Protein 3EB8 (pdb70)

CATH classification: 3.10.450.460

Solvent-accessible surface area: 31647 Å² total; per-residue (Å²): 96,134,138,120,66,91,126,154,85,26,56,46,13,36,32,10,136,47,194,129,76,58,127,36,6,6,0,39,0,101,47,144,69,72,13,24,47,3,0,28,70,209,60,78,1,16,8,38,92,33,70,75,125,128,101,88,66,68,121,26,58,87,169,88,14,64,106,25,1,61,45,5,8,63,64,13,0,75,12,63,133,37,16,69,11,74,0,108,35,99,26,69,53,179,39,46,100,3,35,102,64,0,36,99,24,0,28,76,5,3,1,2,17,9,72,36,117,72,84,52,137,58,116,118,87,14,0,57,32,0,0,36,10,0,37,82,21,10,66,52,10,57,52,47,24,4,74,0,36,8,68,119,45,81,0,42,45,128,0,0,33,29,0,6,98,77,10,32,3,52,57,161,20,90,36,172,107,87,7,154,57,11,50,118,118,90,0,41,124,1,0,63,67,24,10,101,65,141,85,145,70,51,58,69,32,29,129,55,0,17,53,0,0,62,18,41,0,0,0,0,0,0,0,0,0,3,28,55,34,6,20,32,0,0,59,29,0,84,108,37,39,37,98,11,27,42,74,29,17,105,26,30,68,112,67,0,40,56,36,82,14,42,106,46,7,0,15,12,0,71,0,45,36,117,128,22,0,79,3,27,4,4,41,0,23,16,2,0,9,85,53,0,5,0,0,3,6,3,11,3,29,11,102,0,100,52,54,2,90,1,6,4,108,15,0,45,97,16,0,23,5,97,57,8,63,0,0,1,3,9,0,6,4,90,158,85,115,117,113,41,101,121,144,94,44,72,38,21,35,33,10,140,50,194,129,78,58,128,35,5,7,0,39,0,101,56,145,69,72,13,24,48,2,0,29,67,209,60,80,1,16,7,39,93,33,69,76,125,127,103,88,67,69,121,26,59,86,169,88,14,63,106,27,1,59,55,4,12,54,52,15,0,81,11,64,132,41,16,77,10,76,0,108,36,100,27,72,53,181,40,43,97,3,35,101,64,0,32,101,25,0,29,67,3,3,2,2,16,11,73,29,121,77,87,45,145,59,117,126,86,14,0,59,30,0,0,34,17,0,36,107,17,13,81,47,10,88,93,32,22,3,51,0,40,8,75,108,71,77,0,43,48,128,0,0,29,29,0,7,100,46,10,35,3,57,22,179,23,89,35,166,98,81,6,144,50,10,46,136,105,52,0,39,114,7,1,72,77,32,6,89,73,139,74,136,64,65,60,68,28,23,128,53,0,24,66,0,0,73,12,39,0,0,0,0,0,0,0,0,1,3,26,42,33,7,11,38,0,0,58,38,0,52,107,43,29,8,100,17,25,15,79,32,25,80,24,61,36,113,70,0,41,95,34,70,12,35,122,29,4,0,8,14,0,58,0,50,24,113,96,99,23,0,85,4,28,4,5,35,0,23,15,2,0,10,95,56,0,6,0,0,3,4,2,12,2,29,13,86,0,97,42,55,5,86,1,10,4,110,19,0,36,96,15,0,22,5,100,51,6,71,2,0,0,3,10,0,6,3,93

InterPro domains:
  IPR009669 Cysteine protease, VirA/EspG [PF06872] (3-399)
  IPR009669 Cysteine protease, VirA/EspG [PIRSF011515] (1-397)
  IPR043098 Cysteine protease, VirA/EspG, N-terminal [G3DSA:3.10.450.460] (43-112)

Organism: Shigella flexneri (NCBI:txid623)

Structure (mmCIF, N/CA/C/O backbone):
data_3EB8
#
_entry.id   3EB8
#
_cell.length_a   91.290
_cell.length_b   91.290
_cell.length_c   198.290
_cell.angle_alpha   90.00
_cell.angle_beta   90.00
_cell.angle_gamma   90.00
#
_symmetry.space_group_name_H-M   'P 41 21 2'
#
loop_
_entity.id
_entity.type
_entity.pdbx_description
1 polymer 'Cysteine protease-like virA'
2 water water
#
loop_
_atom_site.group_PDB
_atom_site.id
_atom_site.type_symbol
_atom_site.label_atom_id
_atom_site.label_alt_id
_atom_site.label_comp_id
_atom_site.label_asym_id
_atom_site.label_entity_id
_atom_site.label_seq_id
_atom_site.pdbx_PDB_ins_code
_atom_site.Cartn_x
_atom_site.Cartn_y
_atom_site.Cartn_z
_atom_site.occupancy
_atom_site.B_iso_or_equiv
_atom_site.auth_seq_id
_atom_site.auth_comp_id
_atom_site.auth_asym_id
_atom_site.auth_atom_id
_atom_site.pdbx_PDB_model_num
ATOM 1 N N . ALA A 1 11 ? 32.330 16.017 41.495 1.00 120.94 53 ALA A N 1
ATOM 2 C CA . ALA A 1 11 ? 33.769 15.778 41.582 1.00 116.84 53 ALA A CA 1
ATOM 3 C C . ALA A 1 11 ? 34.545 16.808 40.758 1.00 107.72 53 ALA A C 1
ATOM 4 O O . ALA A 1 11 ? 35.120 17.763 41.291 1.00 85.46 53 ALA A O 1
ATOM 6 N N . GLU A 1 12 ? 34.551 16.603 39.447 1.00 111.75 54 GLU A N 1
ATOM 7 C CA . GLU A 1 12 ? 35.198 17.525 38.530 1.00 103.24 54 GLU A CA 1
ATOM 8 C C . GLU A 1 12 ? 34.421 18.838 38.500 1.00 93.08 54 GLU A C 1
ATOM 9 O O . GLU A 1 12 ? 34.843 19.803 37.863 1.00 74.63 54 GLU A O 1
ATOM 15 N N . LYS A 1 13 ? 33.282 18.866 39.189 1.00 88.74 55 LYS A N 1
ATOM 16 C CA . LYS A 1 13 ? 32.371 20.004 39.101 1.00 70.00 55 LYS A CA 1
ATOM 17 C C . LYS A 1 13 ? 32.683 21.098 40.100 1.00 69.98 55 LYS A C 1
ATOM 18 O O . LYS A 1 13 ? 32.514 22.277 39.791 1.00 75.87 55 LYS A O 1
ATOM 24 N N . HIS A 1 14 ? 33.140 20.727 41.293 1.00 84.88 56 HIS A N 1
ATOM 25 C CA . HIS A 1 14 ? 33.597 21.751 42.225 1.00 92.63 56 HIS A CA 1
ATOM 26 C C . HIS A 1 14 ? 34.833 22.479 41.696 1.00 85.60 56 HIS A C 1
ATOM 27 O O . HIS A 1 14 ? 34.867 23.704 41.695 1.00 84.88 56 HIS A O 1
ATOM 34 N N . SER A 1 15 ? 35.833 21.736 41.235 1.00 63.88 57 SER A N 1
ATOM 35 C CA . SER A 1 15 ? 37.016 22.353 40.632 1.00 63.57 57 SER A CA 1
ATOM 36 C C . SER A 1 15 ? 36.616 23.344 39.551 1.00 69.08 57 SER A C 1
ATOM 37 O O . SER A 1 15 ? 37.111 24.477 39.495 1.00 65.86 57 SER A O 1
ATOM 40 N N . GLU A 1 16 ? 35.718 22.901 38.683 1.00 62.74 58 GLU A N 1
ATOM 41 C CA . GLU A 1 16 ? 35.217 23.742 37.613 1.00 61.90 58 GLU A CA 1
ATOM 42 C C . GLU A 1 16 ? 34.586 25.024 38.169 1.00 60.30 58 GLU A C 1
ATOM 43 O O . GLU A 1 16 ? 34.948 26.123 37.776 1.00 59.70 58 GLU A O 1
ATOM 49 N N . LYS A 1 17 ? 33.656 24.890 39.100 1.00 60.00 59 LYS A N 1
ATOM 50 C CA . LYS A 1 17 ? 32.959 26.064 39.589 1.00 58.64 59 LYS A CA 1
ATOM 51 C C . LYS A 1 17 ? 33.893 26.946 40.406 1.00 58.14 59 LYS A C 1
ATOM 52 O O . LYS A 1 17 ? 33.667 28.142 40.511 1.00 70.67 59 LYS A O 1
ATOM 58 N N . LYS A 1 18 ? 34.954 26.350 40.954 1.00 62.46 60 LYS A N 1
ATOM 59 C CA . LYS A 1 18 ? 35.946 27.061 41.769 1.00 58.88 60 LYS A CA 1
ATOM 60 C C . LYS A 1 18 ? 36.854 27.915 40.868 1.00 58.62 60 LYS A C 1
ATOM 61 O O . LYS A 1 18 ? 37.146 29.065 41.173 1.00 58.07 60 LYS A O 1
ATOM 67 N N . LEU A 1 19 ? 37.318 27.345 39.759 1.00 59.25 61 LEU A N 1
ATOM 68 C CA . LEU A 1 19 ? 37.810 28.177 38.674 1.00 59.03 61 LEU A CA 1
ATOM 69 C C . LEU A 1 19 ? 36.496 28.816 38.264 1.00 71.89 61 LEU A C 1
ATOM 70 O O . LEU A 1 19 ? 35.465 28.493 38.837 1.00 99.10 61 LEU A O 1
ATOM 75 N N . MET A 1 20 ? 36.489 29.713 37.302 1.00 66.54 62 MET A N 1
ATOM 76 C CA . MET A 1 20 ? 35.227 30.361 36.906 1.00 82.26 62 MET A CA 1
ATOM 77 C C . MET A 1 20 ? 34.876 31.451 37.901 1.00 73.69 62 MET A C 1
ATOM 78 O O . MET A 1 20 ? 34.670 32.594 37.513 1.00 72.66 62 MET A O 1
ATOM 83 N N . ASP A 1 21 ? 34.787 31.103 39.181 1.00 60.85 63 ASP A N 1
ATOM 84 C CA . ASP A 1 21 ? 34.549 32.124 40.199 1.00 63.82 63 ASP A CA 1
ATOM 85 C C . ASP A 1 21 ? 35.779 33.028 40.287 1.00 55.56 63 ASP A C 1
ATOM 86 O O . ASP A 1 21 ? 35.666 34.245 40.399 1.00 83.66 63 ASP A O 1
ATOM 91 N N . SER A 1 22 ? 36.951 32.409 40.214 1.00 57.87 64 SER A N 1
ATOM 92 C CA . SER A 1 22 ? 38.238 33.083 40.073 1.00 59.03 64 SER A CA 1
ATOM 93 C C . SER A 1 22 ? 38.257 34.165 38.985 1.00 60.10 64 SER A C 1
ATOM 94 O O . SER A 1 22 ? 39.129 35.032 38.983 1.00 57.28 64 SER A O 1
ATOM 97 N N . PHE A 1 23 ? 37.309 34.102 38.057 1.00 56.31 65 PHE A N 1
ATOM 98 C CA . PHE A 1 23 ? 37.282 35.040 36.952 1.00 56.31 65 PHE A CA 1
ATOM 99 C C . PHE A 1 23 ? 36.744 36.391 37.402 1.00 66.61 65 PHE A C 1
ATOM 100 O O . PHE A 1 23 ? 35.703 36.473 38.059 1.00 59.00 65 PHE A O 1
ATOM 108 N N . SER A 1 24 ? 37.473 37.447 37.059 1.00 56.29 66 SER A N 1
ATOM 109 C CA . SER A 1 24 ? 37.082 38.801 37.423 1.00 56.06 66 SER A CA 1
ATOM 110 C C . SER A 1 24 ? 37.116 39.689 36.198 1.00 56.47 66 SER A C 1
ATOM 111 O O . SER A 1 24 ? 37.902 39.449 35.284 1.00 58.13 66 SER A O 1
ATOM 114 N N . PRO A 1 25 ? 36.264 40.720 36.171 1.00 56.08 67 PRO A N 1
ATOM 115 C CA . PRO A 1 25 ? 36.257 41.679 35.061 1.00 56.64 67 PRO A CA 1
ATOM 116 C C . PRO A 1 25 ? 37.633 42.301 34.910 1.00 58.00 67 PRO A C 1
ATOM 117 O O . PRO A 1 25 ? 38.310 42.555 35.910 1.00 58.39 67 PRO A O 1
ATOM 121 N N . SER A 1 26 ? 38.055 42.532 33.678 1.00 58.89 68 SER A N 1
ATOM 122 C CA . SER A 1 26 ? 39.336 43.174 33.457 1.00 60.38 68 SER A CA 1
ATOM 123 C C . SER A 1 26 ? 39.154 44.679 33.245 1.00 61.11 68 SER A C 1
ATOM 124 O O . SER A 1 26 ? 38.689 45.116 32.195 1.00 63.91 68 SER A O 1
ATOM 127 N N . LEU A 1 27 ? 39.485 45.466 34.263 1.00 75.97 69 LEU A N 1
ATOM 128 C CA . LEU A 1 27 ? 39.379 46.917 34.172 1.00 81.18 69 LEU A CA 1
ATOM 129 C C . LEU A 1 27 ? 40.782 47.442 33.954 1.00 88.23 69 LEU A C 1
ATOM 130 O O . LEU A 1 27 ? 40.990 48.494 33.354 1.00 88.01 69 LEU A O 1
ATOM 135 N N . SER A 1 28 ? 41.731 46.673 34.473 1.00 93.36 70 SER A N 1
ATOM 136 C CA . SER A 1 28 ? 43.155 46.882 34.289 1.00 89.07 70 SER A CA 1
ATOM 137 C C . SER A 1 28 ? 43.426 47.641 32.994 1.00 87.49 70 SER A C 1
ATOM 138 O O . SER A 1 28 ? 42.741 47.436 31.991 1.00 91.40 70 SER A O 1
ATOM 141 N N . GLN A 1 29 ? 44.418 48.522 33.016 1.00 85.75 71 GLN A N 1
ATOM 142 C CA . GLN A 1 29 ? 44.813 49.236 31.809 1.00 82.31 71 GLN A CA 1
ATOM 143 C C . GLN A 1 29 ? 45.790 48.403 30.986 1.00 80.77 71 GLN A C 1
ATOM 144 O O . GLN A 1 29 ? 46.045 48.694 29.812 1.00 85.94 71 GLN A O 1
ATOM 150 N N . ASP A 1 30 ? 46.329 47.358 31.602 1.00 78.12 72 ASP A N 1
ATOM 151 C CA . ASP A 1 30 ? 47.324 46.523 30.937 1.00 89.80 72 ASP A CA 1
ATOM 152 C C . ASP A 1 30 ? 46.771 45.119 30.669 1.00 90.37 72 ASP A C 1
ATOM 153 O O . ASP A 1 30 ? 47.447 44.112 30.869 1.00 106.71 72 ASP A O 1
ATOM 158 N N . LYS A 1 31 ? 45.531 45.067 30.212 1.00 80.90 73 LYS A N 1
ATOM 159 C CA . LYS A 1 31 ? 44.915 43.817 29.797 1.00 71.09 73 LYS A CA 1
ATOM 160 C C . LYS A 1 31 ? 45.169 43.604 28.312 1.00 69.68 73 LYS A C 1
ATOM 161 O O . LYS A 1 31 ? 45.531 44.540 27.596 1.00 75.94 73 LYS A O 1
ATOM 167 N N . MET A 1 32 ? 44.977 42.380 27.841 1.00 69.17 74 MET A N 1
ATOM 168 C CA . MET A 1 32 ? 45.101 42.101 26.416 1.00 70.46 74 MET A CA 1
ATOM 169 C C . MET A 1 32 ? 44.060 42.874 25.633 1.00 70.50 74 MET A C 1
ATOM 170 O O . MET A 1 32 ? 43.192 43.508 26.225 1.00 69.33 74 MET A O 1
ATOM 175 N N . ASP A 1 33 ? 44.153 42.833 24.307 1.00 71.99 75 ASP A N 1
ATOM 176 C CA . ASP A 1 33 ? 43.185 43.515 23.459 1.00 72.28 75 ASP A CA 1
ATOM 177 C C . ASP A 1 33 ? 41.843 42.804 23.515 1.00 70.51 75 ASP A C 1
ATOM 178 O O . ASP A 1 33 ? 41.759 41.604 23.279 1.00 77.28 75 ASP A O 1
ATOM 183 N N . GLY A 1 34 ? 40.792 43.548 23.827 1.00 69.46 76 GLY A N 1
ATOM 184 C CA . GLY A 1 34 ? 39.458 42.985 23.872 1.00 67.91 76 GLY A CA 1
ATOM 185 C C . GLY A 1 34 ? 39.188 42.146 25.113 1.00 65.99 76 GLY A C 1
ATOM 186 O O . GLY A 1 34 ? 38.095 41.606 25.273 1.00 64.72 76 GLY A O 1
ATOM 187 N N . GLU A 1 35 ? 40.176 42.040 25.997 1.00 65.93 77 GLU A N 1
ATOM 188 C CA . GLU A 1 35 ? 40.015 41.277 27.234 1.00 64.35 77 GLU A CA 1
ATOM 189 C C . GLU A 1 35 ? 38.947 41.869 28.148 1.00 62.82 77 GLU A C 1
ATOM 190 O O . GLU A 1 35 ? 38.959 43.063 28.449 1.00 63.04 77 GLU A O 1
ATOM 196 N N . PHE A 1 36 ? 38.028 41.016 28.591 1.00 61.43 78 PHE A N 1
ATOM 197 C CA . PHE A 1 36 ? 36.944 41.442 29.456 1.00 60.02 78 PHE A CA 1
ATOM 198 C C . PHE A 1 36 ? 36.981 40.713 30.793 1.00 58.95 78 PHE A C 1
ATOM 199 O O . PHE A 1 36 ? 36.361 41.155 31.758 1.00 58.01 78 PHE A O 1
ATOM 207 N N . ALA A 1 37 ? 37.705 39.601 30.860 1.00 59.25 79 ALA A N 1
ATOM 208 C CA . ALA A 1 37 ? 37.873 38.897 32.129 1.00 58.52 79 ALA A CA 1
ATOM 209 C C . ALA A 1 37 ? 39.225 38.207 32.253 1.00 59.42 79 ALA A C 1
ATOM 210 O O . ALA A 1 37 ? 39.884 37.909 31.262 1.00 60.49 79 ALA A O 1
ATOM 212 N N . HIS A 1 38 ? 39.631 37.953 33.489 1.00 59.09 80 HIS A N 1
ATOM 213 C CA . HIS A 1 38 ? 40.887 37.271 33.746 1.00 59.93 80 HIS A CA 1
ATOM 214 C C . HIS A 1 38 ? 40.795 36.414 34.993 1.00 59.32 80 HIS A C 1
ATOM 215 O O . HIS A 1 38 ? 40.007 36.681 35.898 1.00 58.41 80 HIS A O 1
ATOM 222 N N . ALA A 1 39 ? 41.625 35.385 35.038 1.00 59.98 81 ALA A N 1
ATOM 223 C CA . ALA A 1 39 ? 41.766 34.564 36.225 1.00 59.77 81 ALA A CA 1
ATOM 224 C C . ALA A 1 39 ? 43.242 34.287 36.409 1.00 60.95 81 ALA A C 1
ATOM 225 O O . ALA A 1 39 ? 43.937 33.884 35.491 1.00 61.85 81 ALA A O 1
ATOM 227 N N . ASN A 1 40 ? 43.733 34.556 37.600 1.00 70.07 82 ASN A N 1
ATOM 228 C CA . ASN A 1 40 ? 45.130 34.317 37.899 1.00 62.87 82 ASN A CA 1
ATOM 229 C C . ASN A 1 40 ? 45.163 33.277 38.989 1.00 64.35 82 ASN A C 1
ATOM 230 O O . ASN A 1 40 ? 44.814 33.549 40.141 1.00 68.54 82 ASN A O 1
ATOM 235 N N . ILE A 1 41 ? 45.552 32.068 38.606 1.00 62.78 83 ILE A N 1
ATOM 236 C CA . ILE A 1 41 ? 45.662 30.969 39.549 1.00 63.02 83 ILE A CA 1
ATOM 237 C C . ILE A 1 41 ? 47.083 30.434 39.650 1.00 66.65 83 ILE A C 1
ATOM 238 O O . ILE A 1 41 ? 47.574 29.751 38.759 1.00 65.09 83 ILE A O 1
ATOM 243 N N . ASP A 1 42 ? 47.743 30.808 40.738 1.00 76.30 84 ASP A N 1
ATOM 244 C CA . ASP A 1 42 ? 49.010 30.222 41.145 1.00 89.92 84 ASP A CA 1
ATOM 245 C C . ASP A 1 42 ? 50.015 30.077 40.016 1.00 86.37 84 ASP A C 1
ATOM 246 O O . ASP A 1 42 ? 50.553 28.992 39.794 1.00 97.47 84 ASP A O 1
ATOM 251 N N . GLY A 1 43 ? 50.280 31.176 39.319 1.00 67.30 85 GLY A N 1
ATOM 252 C CA . GLY A 1 43 ? 51.304 31.197 38.287 1.00 68.47 85 GLY A CA 1
ATOM 253 C C . GLY A 1 43 ? 50.715 31.211 36.889 1.00 68.15 85 GLY A C 1
ATOM 254 O O . GLY A 1 43 ? 51.336 31.654 35.920 1.00 69.03 85 GLY A O 1
ATOM 255 N N . ILE A 1 44 ? 49.491 30.719 36.783 1.00 67.03 86 ILE A N 1
ATOM 256 C CA . ILE A 1 44 ? 48.805 30.683 35.506 1.00 66.77 86 ILE A CA 1
ATOM 257 C C . ILE A 1 44 ? 47.785 31.813 35.401 1.00 71.71 86 ILE A C 1
ATOM 258 O O . ILE A 1 44 ? 47.303 32.342 36.405 1.00 73.72 86 ILE A O 1
ATOM 263 N N . SER A 1 45 ? 47.477 32.196 34.173 1.00 65.77 87 SER A N 1
ATOM 264 C CA . SER A 1 45 ? 46.536 33.265 33.951 1.00 64.85 87 SER A CA 1
ATOM 265 C C . SER A 1 45 ? 45.698 32.935 32.743 1.00 66.58 87 SER A C 1
ATOM 266 O O . SER A 1 45 ? 46.217 32.491 31.726 1.00 66.77 87 SER A O 1
ATOM 269 N N . ILE A 1 46 ? 44.395 33.134 32.859 1.00 63.50 88 ILE A N 1
ATOM 270 C CA . ILE A 1 46 ? 43.506 32.950 31.731 1.00 63.45 88 ILE A CA 1
ATOM 271 C C . ILE A 1 46 ? 42.881 34.302 31.411 1.00 62.91 88 ILE A C 1
ATOM 272 O O . ILE A 1 46 ? 42.420 35.004 32.306 1.00 61.92 88 ILE A O 1
ATOM 277 N N . ARG A 1 47 ? 42.896 34.674 30.139 1.00 63.76 89 ARG A N 1
ATOM 278 C CA . ARG A 1 47 ? 42.282 35.913 29.720 1.00 63.48 89 ARG A CA 1
ATOM 279 C C . ARG A 1 47 ? 41.183 35.610 28.729 1.00 63.38 89 ARG A C 1
ATOM 280 O O . ARG A 1 47 ? 41.371 34.824 27.796 1.00 64.42 89 ARG A O 1
ATOM 288 N N . LEU A 1 48 ? 40.030 36.230 28.929 1.00 62.26 90 LEU A N 1
ATOM 289 C CA . LEU A 1 48 ? 38.916 36.063 28.016 1.00 62.21 90 LEU A CA 1
ATOM 290 C C . LEU A 1 48 ? 38.747 37.339 27.219 1.00 62.73 90 LEU A C 1
ATOM 291 O O . LEU A 1 48 ? 38.543 38.408 27.792 1.00 62.09 90 LEU A O 1
ATOM 296 N N . CYS A 1 49 ? 38.837 37.229 25.898 1.00 64.10 91 CYS A N 1
ATOM 297 C CA . CYS A 1 49 ? 38.782 38.405 25.048 1.00 64.98 91 CYS A CA 1
ATOM 298 C C . CYS A 1 49 ? 37.659 38.319 24.033 1.00 65.26 91 CYS A C 1
ATOM 299 O O . CYS A 1 49 ? 37.324 37.240 23.552 1.00 65.62 91 CYS A O 1
ATOM 302 N N . LEU A 1 50 ? 37.084 39.476 23.723 1.00 65.25 92 LEU A N 1
ATOM 303 C CA . LEU A 1 50 ? 36.100 39.609 22.669 1.00 65.83 92 LEU A CA 1
ATOM 304 C C . LEU A 1 50 ? 36.709 40.435 21.554 1.00 67.80 92 LEU A C 1
ATOM 305 O O . LEU A 1 50 ? 37.342 41.461 21.804 1.00 68.15 92 LEU A O 1
ATOM 310 N N . ASN A 1 51 ? 36.540 39.970 20.327 1.00 69.32 93 ASN A N 1
ATOM 311 C CA . ASN A 1 51 ? 36.948 40.735 19.163 1.00 71.43 93 ASN A CA 1
ATOM 312 C C . ASN A 1 51 ? 35.861 40.599 18.112 1.00 72.23 93 ASN A C 1
ATOM 313 O O . ASN A 1 51 ? 35.587 39.503 17.626 1.00 77.00 93 ASN A O 1
ATOM 318 N N . LYS A 1 52 ? 35.214 41.714 17.793 1.00 77.47 94 LYS A N 1
ATOM 319 C CA . LYS A 1 52 ? 34.079 41.694 16.884 1.00 77.77 94 LYS A CA 1
ATOM 320 C C . LYS A 1 52 ? 33.062 40.635 17.321 1.00 74.25 94 LYS A C 1
ATOM 321 O O . LYS A 1 52 ? 32.571 39.848 16.519 1.00 72.65 94 LYS A O 1
ATOM 327 N N . GLY A 1 53 ? 32.763 40.616 18.614 1.00 76.10 95 GLY A N 1
ATOM 328 C CA . GLY A 1 53 ? 31.776 39.701 19.156 1.00 70.23 95 GLY A CA 1
ATOM 329 C C . GLY A 1 53 ? 32.214 38.248 19.265 1.00 74.24 95 GLY A C 1
ATOM 330 O O . GLY A 1 53 ? 31.442 37.408 19.725 1.00 80.59 95 GLY A O 1
ATOM 331 N N . ILE A 1 54 ? 33.438 37.943 18.836 1.00 69.55 96 ILE A N 1
ATOM 332 C CA . ILE A 1 54 ? 33.977 36.591 18.971 1.00 69.91 96 ILE A CA 1
ATOM 333 C C . ILE A 1 54 ? 34.870 36.464 20.203 1.00 76.03 96 ILE A C 1
ATOM 334 O O . ILE A 1 54 ? 35.793 37.266 20.404 1.00 77.13 96 ILE A O 1
ATOM 339 N N . CYS A 1 55 ? 34.603 35.443 21.015 1.00 67.54 97 CYS A N 1
ATOM 340 C CA . CYS A 1 55 ? 35.358 35.217 22.243 1.00 66.37 97 CYS A CA 1
ATOM 341 C C . CYS A 1 55 ? 36.540 34.270 22.047 1.00 67.63 97 CYS A C 1
ATOM 342 O O . CYS A 1 55 ? 36.383 33.143 21.566 1.00 68.62 97 CYS A O 1
ATOM 345 N N . SER A 1 56 ? 37.723 34.740 22.424 1.00 67.75 98 SER A N 1
ATOM 346 C CA . SER A 1 56 ? 38.914 33.903 22.424 1.00 68.79 98 SER A CA 1
ATOM 347 C C . SER A 1 56 ? 39.417 33.752 23.854 1.00 67.38 98 SER A C 1
ATOM 348 O O . SER A 1 56 ? 39.236 34.643 24.691 1.00 66.03 98 SER A O 1
ATOM 351 N N . VAL A 1 57 ? 40.046 32.615 24.125 1.00 67.86 99 VAL A N 1
ATOM 352 C CA . VAL A 1 57 ? 40.610 32.338 25.432 1.00 66.85 99 VAL A CA 1
ATOM 353 C C . VAL A 1 57 ? 42.122 32.247 25.339 1.00 68.10 99 VAL A C 1
ATOM 354 O O . VAL A 1 57 ? 42.663 31.527 24.507 1.00 69.73 99 VAL A O 1
ATOM 358 N N . PHE A 1 58 ? 42.804 32.992 26.199 1.00 67.49 100 PHE A N 1
ATOM 359 C CA . PHE A 1 58 ? 44.254 32.978 26.216 1.00 68.67 100 PHE A CA 1
ATOM 360 C C . PHE A 1 58 ? 44.768 32.351 27.504 1.00 67.98 100 PHE A C 1
ATOM 361 O O . PHE A 1 58 ? 44.355 32.717 28.611 1.00 66.53 100 PHE A O 1
ATOM 369 N N . TYR A 1 59 ? 45.669 31.392 27.344 1.00 69.18 101 TYR A N 1
ATOM 370 C CA . TYR A 1 59 ? 46.241 30.684 28.468 1.00 68.85 101 TYR A CA 1
ATOM 371 C C . TYR A 1 59 ? 47.699 31.092 28.624 1.00 69.91 101 TYR A C 1
ATOM 372 O O . TYR A 1 59 ? 48.534 30.802 27.778 1.00 72.89 101 TYR A O 1
ATOM 381 N N . LEU A 1 60 ? 48.000 31.781 29.711 1.00 69.11 102 LEU A N 1
ATOM 382 C CA . LEU A 1 60 ? 49.364 32.240 29.971 1.00 72.97 102 LEU A CA 1
ATOM 383 C C . LEU A 1 60 ? 50.055 31.420 31.069 1.00 75.86 102 LEU A C 1
ATOM 384 O O . LEU A 1 60 ? 49.783 31.610 32.260 1.00 88.65 102 LEU A O 1
ATOM 389 N N . ASP A 1 61 ? 50.927 30.499 30.669 1.00 83.16 103 ASP A N 1
ATOM 390 C CA . ASP A 1 61 ? 51.770 29.808 31.631 1.00 88.87 103 ASP A CA 1
ATOM 391 C C . ASP A 1 61 ? 53.150 30.403 31.516 1.00 94.86 103 ASP A C 1
ATOM 392 O O . ASP A 1 61 ? 53.984 29.890 30.770 1.00 102.55 103 ASP A O 1
ATOM 397 N N . GLY A 1 62 ? 53.374 31.501 32.234 1.00 87.32 104 GLY A N 1
ATOM 398 C CA . GLY A 1 62 ? 54.676 32.139 32.283 1.00 93.56 104 GLY A CA 1
ATOM 399 C C . GLY A 1 62 ? 55.084 32.875 31.020 1.00 108.82 104 GLY A C 1
ATOM 400 O O . GLY A 1 62 ? 55.299 34.085 31.051 1.00 116.21 104 GLY A O 1
ATOM 401 N N . ASP A 1 63 ? 55.200 32.146 29.912 1.00 113.51 105 ASP A N 1
ATOM 402 C CA . ASP A 1 63 ? 55.696 32.710 28.660 1.00 114.48 105 ASP A CA 1
ATOM 403 C C . ASP A 1 63 ? 55.146 31.992 27.426 1.00 116.18 105 ASP A C 1
ATOM 404 O O . ASP A 1 63 ? 55.426 32.382 26.295 1.00 115.02 105 ASP A O 1
ATOM 409 N N . LYS A 1 64 ? 54.364 30.943 27.647 1.00 124.74 106 LYS A N 1
ATOM 410 C CA . LYS A 1 64 ? 53.864 30.121 26.550 1.00 127.85 106 LYS A CA 1
ATOM 411 C C . LYS A 1 64 ? 52.873 30.877 25.673 1.00 123.80 106 LYS A C 1
ATOM 412 O O . LYS A 1 64 ? 53.132 31.113 24.493 1.00 130.48 106 LYS A O 1
ATOM 418 N N . ILE A 1 65 ? 51.741 31.251 26.258 1.00 112.86 107 ILE A N 1
ATOM 419 C CA . ILE A 1 65 ? 50.662 31.940 25.540 1.00 98.75 107 ILE A CA 1
ATOM 420 C C . ILE A 1 65 ? 50.035 31.139 24.402 1.00 87.09 107 ILE A C 1
ATOM 421 O O . ILE A 1 65 ? 50.456 31.234 23.256 1.00 97.70 107 ILE A O 1
ATOM 426 N N . GLN A 1 66 ? 49.016 30.358 24.726 1.00 82.51 108 GLN A N 1
ATOM 427 C CA . GLN A 1 66 ? 48.236 29.669 23.712 1.00 84.52 108 GLN A CA 1
ATOM 428 C C . GLN A 1 66 ? 46.855 30.304 23.689 1.00 78.85 108 GLN A C 1
ATOM 429 O O . GLN A 1 66 ? 46.459 30.962 24.647 1.00 72.91 108 GLN A O 1
ATOM 435 N N . SER A 1 67 ? 46.117 30.112 22.602 1.00 76.92 109 SER A N 1
ATOM 436 C CA . SER A 1 67 ? 44.775 30.675 22.527 1.00 74.24 109 SER A CA 1
ATOM 437 C C . SER A 1 67 ? 43.792 29.748 21.839 1.00 74.83 109 SER A C 1
ATOM 438 O O . SER A 1 67 ? 44.169 28.809 21.150 1.00 76.61 109 SER A O 1
ATOM 441 N N . THR A 1 68 ? 42.516 30.021 22.039 1.00 73.46 110 THR A N 1
ATOM 442 C CA . THR A 1 68 ? 41.479 29.258 21.379 1.00 74.82 110 THR A CA 1
ATOM 443 C C . THR A 1 68 ? 40.314 30.173 21.081 1.00 73.20 110 THR A C 1
ATOM 444 O O . THR A 1 68 ? 39.923 30.992 21.916 1.00 76.04 110 THR A O 1
ATOM 448 N N . GLN A 1 69 ? 39.761 30.040 19.888 1.00 74.70 111 GLN A N 1
ATOM 449 C CA . GLN A 1 69 ? 38.615 30.838 19.510 1.00 74.11 111 GLN A CA 1
ATOM 450 C C . GLN A 1 69 ? 37.373 29.984 19.716 1.00 78.48 111 GLN A C 1
ATOM 451 O O . GLN A 1 69 ? 37.297 28.865 19.211 1.00 87.76 111 GLN A O 1
ATOM 457 N N . LEU A 1 70 ? 36.410 30.495 20.477 1.00 71.59 112 LEU A N 1
ATOM 458 C CA . LEU A 1 70 ? 35.194 29.738 20.768 1.00 71.07 112 LEU A CA 1
ATOM 459 C C . LEU A 1 70 ? 34.127 29.951 19.702 1.00 72.84 112 LEU A C 1
ATOM 460 O O . LEU A 1 70 ? 33.945 31.073 19.217 1.00 76.70 112 LEU A O 1
ATOM 465 N N . SER A 1 71 ? 33.410 28.884 19.353 1.00 76.75 113 SER A N 1
ATOM 466 C CA . SER A 1 71 ? 32.206 29.019 18.526 1.00 76.96 113 SER A CA 1
ATOM 467 C C . SER A 1 71 ? 31.135 29.700 19.365 1.00 71.64 113 SER A C 1
ATOM 468 O O . SER A 1 71 ? 31.274 29.793 20.588 1.00 69.74 113 SER A O 1
ATOM 471 N N . SER A 1 72 ? 30.061 30.156 18.727 1.00 71.95 114 SER A N 1
ATOM 472 C CA . SER A 1 72 ? 29.019 30.872 19.463 1.00 84.42 114 SER A CA 1
ATOM 473 C C . SER A 1 72 ? 28.447 29.985 20.571 1.00 81.88 114 SER A C 1
ATOM 474 O O . SER A 1 72 ? 28.051 30.476 21.634 1.00 79.77 114 SER A O 1
ATOM 477 N N . LYS A 1 73 ? 28.420 28.677 20.325 1.00 71.79 115 LYS A N 1
ATOM 478 C CA . LYS A 1 73 ? 27.892 27.736 21.306 1.00 76.03 115 LYS A CA 1
ATOM 479 C C . LYS A 1 73 ? 28.805 27.636 22.522 1.00 74.67 115 LYS A C 1
ATOM 480 O O . LYS A 1 73 ? 28.363 27.763 23.670 1.00 73.10 115 LYS A O 1
ATOM 486 N N . GLU A 1 74 ? 30.086 27.402 22.266 1.00 72.70 116 GLU A N 1
ATOM 487 C CA . GLU A 1 74 ? 31.050 27.228 23.348 1.00 68.13 116 GLU A CA 1
ATOM 488 C C . GLU A 1 74 ? 31.148 28.493 24.193 1.00 65.93 116 GLU A C 1
ATOM 489 O O . GLU A 1 74 ? 31.455 28.451 25.381 1.00 64.66 116 GLU A O 1
ATOM 495 N N . TYR A 1 75 ? 30.880 29.625 23.566 1.00 65.68 117 TYR A N 1
ATOM 496 C CA . TYR A 1 75 ? 30.990 30.908 24.226 1.00 63.95 117 TYR A CA 1
ATOM 497 C C . TYR A 1 75 ? 29.781 31.143 25.118 1.00 65.98 117 TYR A C 1
ATOM 498 O O . TYR A 1 75 ? 29.886 31.748 26.186 1.00 65.77 117 TYR A O 1
ATOM 507 N N . ASN A 1 76 ? 28.621 30.674 24.677 1.00 62.89 118 ASN A N 1
ATOM 508 C CA . ASN A 1 76 ? 27.413 30.837 25.476 1.00 61.58 118 ASN A CA 1
ATOM 509 C C . ASN A 1 76 ? 27.458 29.874 26.650 1.00 61.12 118 ASN A C 1
ATOM 510 O O . ASN A 1 76 ? 26.973 30.173 27.741 1.00 65.29 118 ASN A O 1
ATOM 515 N N . ASN A 1 77 ? 28.078 28.728 26.423 1.00 62.46 119 ASN A N 1
ATOM 516 C CA . ASN A 1 77 ? 28.345 27.797 27.501 1.00 62.29 119 ASN A CA 1
ATOM 517 C C . ASN A 1 77 ? 29.253 28.468 28.544 1.00 60.88 119 ASN A C 1
ATOM 518 O O . ASN A 1 77 ? 29.020 28.390 29.757 1.00 59.88 119 ASN A O 1
ATOM 523 N N . LEU A 1 78 ? 30.293 29.143 28.060 1.00 61.00 120 LEU A N 1
ATOM 524 C CA . LEU A 1 78 ? 31.217 29.863 28.934 1.00 59.95 120 LEU A CA 1
ATOM 525 C C . LEU A 1 78 ? 30.487 30.934 29.723 1.00 58.32 120 LEU A C 1
ATOM 526 O O . LEU A 1 78 ? 30.690 31.077 30.915 1.00 57.42 120 LEU A O 1
ATOM 531 N N . LEU A 1 79 ? 29.630 31.690 29.057 1.00 58.11 121 LEU A N 1
ATOM 532 C CA . LEU A 1 79 ? 28.886 32.740 29.738 1.00 56.71 121 LEU A CA 1
ATOM 533 C C . LEU A 1 79 ? 28.037 32.226 30.902 1.00 55.93 121 LEU A C 1
ATOM 534 O O . LEU A 1 79 ? 27.911 32.891 31.932 1.00 54.85 121 LEU A O 1
ATOM 539 N N . SER A 1 80 ? 27.443 31.049 30.731 1.00 56.69 122 SER A N 1
ATOM 540 C CA . SER A 1 80 ? 26.564 30.515 31.756 1.00 56.24 122 SER A CA 1
ATOM 541 C C . SER A 1 80 ? 27.349 30.041 32.976 1.00 56.02 122 SER A C 1
ATOM 542 O O . SER A 1 80 ? 26.795 29.920 34.061 1.00 55.48 122 SER A O 1
ATOM 545 N N . SER A 1 81 ? 28.643 29.811 32.816 1.00 58.26 123 SER A N 1
ATOM 546 C CA . SER A 1 81 ? 29.438 29.328 33.934 1.00 56.53 123 SER A CA 1
ATOM 547 C C . SER A 1 81 ? 30.237 30.424 34.648 1.00 55.63 123 SER A C 1
ATOM 548 O O . SER A 1 81 ? 30.889 30.154 35.663 1.00 55.63 123 SER A O 1
ATOM 551 N N . LEU A 1 82 ? 30.213 31.646 34.115 1.00 55.09 124 LEU A N 1
ATOM 552 C CA . LEU A 1 82 ? 30.869 32.777 34.783 1.00 54.44 124 LEU A CA 1
ATOM 553 C C . LEU A 1 82 ? 30.162 33.131 36.106 1.00 53.57 124 LEU A C 1
ATOM 554 O O . LEU A 1 82 ? 28.977 32.883 36.276 1.00 55.85 124 LEU A O 1
ATOM 559 N N . PRO A 1 83 ? 30.890 33.722 37.048 1.00 57.88 125 PRO A N 1
ATOM 560 C CA . PRO A 1 83 ? 30.220 34.120 38.296 1.00 57.21 125 PRO A CA 1
ATOM 561 C C . PRO A 1 83 ? 29.295 35.335 38.078 1.00 52.40 125 PRO A C 1
ATOM 562 O O . PRO A 1 83 ? 29.429 36.036 37.076 1.00 52.04 125 PRO A O 1
ATOM 566 N N . PRO A 1 84 ? 28.381 35.582 39.026 1.00 51.55 126 PRO A N 1
ATOM 567 C CA . PRO A 1 84 ? 27.479 36.735 38.974 1.00 50.95 126 PRO A CA 1
ATOM 568 C C . PRO A 1 84 ? 28.261 38.043 39.141 1.00 54.19 126 PRO A C 1
ATOM 569 O O . PRO A 1 84 ? 28.197 38.671 40.194 1.00 50.96 126 PRO A O 1
ATOM 573 N N . LYS A 1 85 ? 28.992 38.442 38.105 1.00 55.77 127 LYS A N 1
ATOM 574 C CA . LYS A 1 85 ? 29.741 39.698 38.127 1.00 56.57 127 LYS A CA 1
ATOM 575 C C . LYS A 1 85 ? 29.389 40.495 36.889 1.00 51.70 127 LYS A C 1
ATOM 576 O O . LYS A 1 85 ? 28.803 39.966 35.945 1.00 51.59 127 LYS A O 1
ATOM 582 N N . GLN A 1 86 ? 29.730 41.769 36.900 1.00 52.05 128 GLN A N 1
ATOM 583 C CA . GLN A 1 86 ? 29.456 42.635 35.766 1.00 52.32 128 GLN A CA 1
ATOM 584 C C . GLN A 1 86 ? 30.644 42.634 34.804 1.00 53.25 128 GLN A C 1
ATOM 585 O O . GLN A 1 86 ? 31.714 43.144 35.118 1.00 53.95 128 GLN A O 1
ATOM 591 N N . PHE A 1 87 ? 30.450 42.036 33.639 1.00 53.42 129 PHE A N 1
ATOM 592 C CA . PHE A 1 87 ? 31.490 41.995 32.625 1.00 54.47 129 PHE A CA 1
ATOM 593 C C . PHE A 1 87 ? 31.156 42.908 31.453 1.00 55.11 129 PHE A C 1
ATOM 594 O O . PHE A 1 87 ? 29.992 43.147 31.136 1.00 54.67 129 PHE A O 1
ATOM 602 N N . ASN A 1 88 ? 32.194 43.406 30.800 1.00 56.30 130 ASN A N 1
ATOM 603 C CA . ASN A 1 88 ? 31.985 44.122 29.569 1.00 57.28 130 ASN A CA 1
ATOM 604 C C . ASN A 1 88 ? 31.805 43.143 28.413 1.00 57.65 130 ASN A C 1
ATOM 605 O O . ASN A 1 88 ? 32.763 42.805 27.727 1.00 59.73 130 ASN A O 1
ATOM 610 N N . LEU A 1 89 ? 30.573 42.674 28.217 1.00 56.94 131 LEU A N 1
ATOM 611 C CA . LEU A 1 89 ? 30.281 41.729 27.146 1.00 57.52 131 LEU A CA 1
ATOM 612 C C . LEU A 1 89 ? 29.843 42.443 25.864 1.00 58.60 131 LEU A C 1
ATOM 613 O O . LEU A 1 89 ? 29.822 41.845 24.793 1.00 59.61 131 LEU A O 1
ATOM 618 N N . GLY A 1 90 ? 29.504 43.725 25.988 1.00 67.33 132 GLY A N 1
ATOM 619 C CA . GLY A 1 90 ? 29.096 44.534 24.855 1.00 59.69 132 GLY A CA 1
ATOM 620 C C . GLY A 1 90 ? 27.817 44.073 24.178 1.00 59.60 132 GLY A C 1
ATOM 621 O O . GLY A 1 90 ? 27.560 44.402 23.031 1.00 66.14 132 GLY A O 1
ATOM 622 N N . LYS A 1 91 ? 27.001 43.327 24.903 1.00 58.26 133 LYS A N 1
ATOM 623 C CA . LYS A 1 91 ? 25.795 42.762 24.344 1.00 58.26 133 LYS A CA 1
ATOM 624 C C . LYS A 1 91 ? 25.044 42.088 25.474 1.00 56.72 133 LYS A C 1
ATOM 625 O O . LYS A 1 91 ? 25.644 41.359 26.273 1.00 57.08 133 LYS A O 1
ATOM 631 N N . VAL A 1 92 ? 23.740 42.328 25.550 1.00 56.19 134 VAL A N 1
ATOM 632 C CA . VAL A 1 92 ? 22.926 41.698 26.575 1.00 54.94 134 VAL A CA 1
ATOM 633 C C . VAL A 1 92 ? 22.614 40.277 26.145 1.00 55.41 134 VAL A C 1
ATOM 634 O O . VAL A 1 92 ? 21.948 40.066 25.131 1.00 56.40 134 VAL A O 1
ATOM 638 N N . HIS A 1 93 ? 23.102 39.310 26.915 1.00 54.98 135 HIS A N 1
ATOM 639 C CA . HIS A 1 93 ? 22.944 37.895 26.585 1.00 55.69 135 HIS A CA 1
ATOM 640 C C . HIS A 1 93 ? 21.754 37.235 27.257 1.00 55.03 135 HIS A C 1
ATOM 641 O O . HIS A 1 93 ? 21.237 37.733 28.257 1.00 53.89 135 HIS A O 1
ATOM 648 N N . THR A 1 94 ? 21.329 36.112 26.693 1.00 56.01 136 THR A N 1
ATOM 649 C CA . THR A 1 94 ? 20.280 35.307 27.281 1.00 55.80 136 THR A CA 1
ATOM 650 C C . THR A 1 94 ? 20.860 34.000 27.806 1.00 56.16 136 THR A C 1
ATOM 651 O O . THR A 1 94 ? 21.478 33.241 27.058 1.00 57.40 136 THR A O 1
ATOM 655 N N . ILE A 1 95 ? 20.676 33.766 29.104 1.00 55.20 137 ILE A N 1
ATOM 656 C CA . ILE A 1 95 ? 21.114 32.548 29.757 1.00 55.57 137 ILE A CA 1
ATOM 657 C C . ILE A 1 95 ? 19.913 31.632 29.901 1.00 56.20 137 ILE A C 1
ATOM 658 O O . ILE A 1 95 ? 18.873 32.037 30.420 1.00 60.11 137 ILE A O 1
ATOM 663 N N . THR A 1 96 ? 20.043 30.404 29.425 1.00 57.66 138 THR A N 1
ATOM 664 C CA . THR A 1 96 ? 18.970 29.442 29.575 1.00 58.59 138 THR A CA 1
ATOM 665 C C . THR A 1 96 ? 18.964 28.738 30.932 1.00 58.32 138 THR A C 1
ATOM 666 O O . THR A 1 96 ? 19.977 28.214 31.389 1.00 59.09 138 THR A O 1
ATOM 670 N N . ALA A 1 97 ? 17.812 28.760 31.588 1.00 58.04 139 ALA A N 1
ATOM 671 C CA . ALA A 1 97 ? 17.631 28.067 32.858 1.00 58.08 139 ALA A CA 1
ATOM 672 C C . ALA A 1 97 ? 17.145 26.651 32.588 1.00 60.05 139 ALA A C 1
ATOM 673 O O . ALA A 1 97 ? 16.517 26.390 31.562 1.00 63.93 139 ALA A O 1
ATOM 675 N N . PRO A 1 98 ? 17.449 25.730 33.510 1.00 62.61 140 PRO A N 1
ATOM 676 C CA . PRO A 1 98 ? 17.130 24.301 33.378 1.00 62.77 140 PRO A CA 1
ATOM 677 C C . PRO A 1 98 ? 15.662 23.971 33.657 1.00 67.72 140 PRO A C 1
ATOM 678 O O . PRO A 1 98 ? 15.389 23.205 34.581 1.00 76.10 140 PRO A O 1
ATOM 682 N N . VAL A 1 99 ? 14.739 24.549 32.894 1.00 63.77 141 VAL A N 1
ATOM 683 C CA . VAL A 1 99 ? 13.325 24.178 32.953 1.00 64.62 141 VAL A CA 1
ATOM 684 C C . VAL A 1 99 ? 12.750 24.504 31.623 1.00 65.21 141 VAL A C 1
ATOM 685 O O . VAL A 1 99 ? 13.260 25.372 30.926 1.00 64.17 141 VAL A O 1
ATOM 689 N N . SER A 1 100 ? 11.660 23.841 31.283 1.00 67.01 142 SER A N 1
ATOM 690 C CA . SER A 1 100 ? 10.946 24.181 30.076 1.00 69.87 142 SER A CA 1
ATOM 691 C C . SER A 1 100 ? 9.871 25.168 30.480 1.00 66.43 142 SER A C 1
ATOM 692 O O . SER A 1 100 ? 9.195 24.994 31.491 1.00 66.36 142 SER A O 1
ATOM 695 N N . GLY A 1 101 ? 9.766 26.243 29.713 1.00 65.45 143 GLY A N 1
ATOM 696 C CA . GLY A 1 101 ? 8.814 27.282 30.014 1.00 64.22 143 GLY A CA 1
ATOM 697 C C . GLY A 1 101 ? 7.442 26.852 29.575 1.00 65.95 143 GLY A C 1
ATOM 698 O O . GLY A 1 101 ? 7.287 25.857 28.880 1.00 68.15 143 GLY A O 1
ATOM 699 N N . ASN A 1 102 ? 6.440 27.596 30.014 1.00 65.12 144 ASN A N 1
ATOM 700 C CA . ASN A 1 102 ? 5.118 27.528 29.416 1.00 66.77 144 ASN A CA 1
ATOM 701 C C . ASN A 1 102 ? 4.504 28.915 29.490 1.00 64.87 144 ASN A C 1
ATOM 702 O O . ASN A 1 102 ? 5.015 29.788 30.196 1.00 62.82 144 ASN A O 1
ATOM 707 N N . PHE A 1 103 ? 3.431 29.127 28.741 1.00 65.90 145 PHE A N 1
ATOM 708 C CA . PHE A 1 103 ? 2.839 30.457 28.647 1.00 69.19 145 PHE A CA 1
ATOM 709 C C . PHE A 1 103 ? 1.535 30.510 29.417 1.00 64.77 145 PHE A C 1
ATOM 710 O O . PHE A 1 103 ? 0.716 31.400 29.214 1.00 79.03 145 PHE A O 1
ATOM 718 N N . LYS 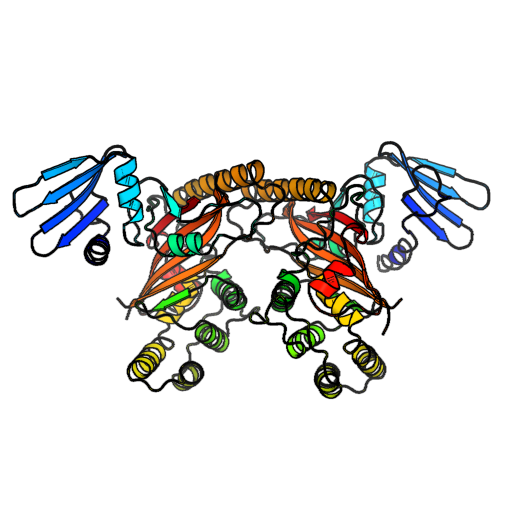A 1 104 ? 1.371 29.553 30.319 1.00 65.52 146 LYS A N 1
ATOM 719 C CA . LYS A 1 104 ? 0.199 29.492 31.177 1.00 76.97 146 LYS A CA 1
ATOM 720 C C . LYS A 1 104 ? 0.546 29.728 32.655 1.00 73.61 146 LYS A C 1
ATOM 721 O O . LYS A 1 104 ? -0.188 29.289 33.539 1.00 74.38 146 LYS A O 1
ATOM 727 N N . THR A 1 105 ? 1.662 30.421 32.906 1.00 74.11 147 THR A N 1
ATOM 728 C CA . THR A 1 105 ? 2.078 30.795 34.258 1.00 61.09 147 THR A CA 1
ATOM 729 C C . THR A 1 105 ? 2.206 32.311 34.392 1.00 66.98 147 THR A C 1
ATOM 730 O O . THR A 1 105 ? 2.379 33.028 33.406 1.00 77.13 147 THR A O 1
ATOM 734 N N . HIS A 1 106 ? 2.123 32.794 35.625 1.00 62.06 148 HIS A N 1
ATOM 735 C CA . HIS A 1 106 ? 2.111 34.218 35.898 1.00 62.77 148 HIS A CA 1
ATOM 736 C C . HIS A 1 106 ? 3.440 34.668 36.501 1.00 62.63 148 HIS A C 1
ATOM 737 O O . HIS A 1 106 ? 3.632 35.847 36.770 1.00 60.29 148 HIS A O 1
ATOM 744 N N . LYS A 1 107 ? 4.353 33.725 36.716 1.00 62.94 149 LYS A N 1
ATOM 745 C CA . LYS A 1 107 ? 5.633 34.033 37.361 1.00 68.07 149 LYS A CA 1
ATOM 746 C C . LYS A 1 107 ? 6.761 33.126 36.844 1.00 66.37 149 LYS A C 1
ATOM 747 O O . LYS A 1 107 ? 6.499 32.019 36.351 1.00 58.50 149 LYS A O 1
ATOM 753 N N . PRO A 1 108 ? 8.019 33.580 36.970 1.00 59.82 150 PRO A N 1
ATOM 754 C CA . PRO A 1 108 ? 9.142 32.742 36.541 1.00 54.29 150 PRO A CA 1
ATOM 755 C C . PRO A 1 108 ? 9.198 31.487 37.380 1.00 57.26 150 PRO A C 1
ATOM 756 O O . PRO A 1 108 ? 8.835 31.547 38.563 1.00 65.53 150 PRO A O 1
ATOM 760 N N . ALA A 1 109 ? 9.642 30.374 36.796 1.00 56.47 151 ALA A N 1
ATOM 761 C CA . ALA A 1 109 ? 9.907 29.168 37.579 1.00 57.59 151 ALA A CA 1
ATOM 762 C C . ALA A 1 109 ? 11.073 29.392 38.538 1.00 56.67 151 ALA A C 1
ATOM 763 O O . ALA A 1 109 ? 11.917 30.251 38.309 1.00 62.39 151 ALA A O 1
ATOM 765 N N . PRO A 1 110 ? 11.132 28.607 39.614 1.00 57.48 152 PRO A N 1
ATOM 766 C CA . PRO A 1 110 ? 12.246 28.686 40.568 1.00 56.93 152 PRO A CA 1
ATOM 767 C C . PRO A 1 110 ? 13.625 28.595 39.902 1.00 56.53 152 PRO A C 1
ATOM 768 O O . PRO A 1 110 ? 14.544 29.301 40.311 1.00 55.46 152 PRO A O 1
ATOM 772 N N . GLU A 1 111 ? 13.775 27.736 38.897 1.00 57.55 153 GLU A N 1
ATOM 773 C CA . GLU A 1 111 ? 15.067 27.608 38.228 1.00 57.36 153 GLU A CA 1
ATOM 774 C C . GLU A 1 111 ? 15.465 28.904 37.522 1.00 55.89 153 GLU A C 1
ATOM 775 O O . GLU A 1 111 ? 16.638 29.272 37.505 1.00 57.92 153 GLU A O 1
ATOM 781 N N . VAL A 1 112 ? 14.495 29.589 36.931 1.00 55.55 154 VAL A N 1
ATOM 782 C CA . VAL A 1 112 ? 14.767 30.862 36.272 1.00 54.35 154 VAL A CA 1
ATOM 783 C C . VAL A 1 112 ? 15.240 31.894 37.309 1.00 53.04 154 VAL A C 1
ATOM 784 O O . VAL A 1 112 ? 16.255 32.571 37.129 1.00 52.33 154 VAL A O 1
ATOM 788 N N . ILE A 1 113 ? 14.516 31.976 38.419 1.00 52.96 155 ILE A N 1
ATOM 789 C CA . ILE A 1 113 ? 14.892 32.849 39.526 1.00 53.75 155 ILE A CA 1
ATOM 790 C C . ILE A 1 113 ? 16.300 32.526 39.998 1.00 60.99 155 ILE A C 1
ATOM 791 O O . ILE A 1 113 ? 17.134 33.423 40.150 1.00 51.31 155 ILE A O 1
ATOM 796 N N . GLU A 1 114 ? 16.559 31.244 40.228 1.00 53.11 156 GLU A N 1
ATOM 797 C CA . GLU A 1 114 ? 17.872 30.790 40.689 1.00 53.31 156 GLU A CA 1
ATOM 798 C C . GLU A 1 114 ? 18.993 31.147 39.701 1.00 52.86 156 GLU A C 1
ATOM 799 O O . GLU A 1 114 ? 20.017 31.717 40.084 1.00 52.33 156 GLU A O 1
ATOM 805 N N . THR A 1 115 ? 18.774 30.817 38.432 1.00 53.25 157 THR A N 1
ATOM 806 C CA . THR A 1 115 ? 19.705 31.158 37.373 1.00 53.05 157 THR A CA 1
ATOM 807 C C . THR A 1 115 ? 19.951 32.657 37.310 1.00 51.89 157 THR A C 1
ATOM 808 O O . THR A 1 115 ? 21.090 33.085 37.193 1.00 55.58 157 THR A O 1
ATOM 812 N N . ALA A 1 116 ? 18.888 33.454 37.382 1.00 51.36 158 ALA A N 1
ATOM 813 C CA . ALA A 1 116 ? 19.036 34.907 37.351 1.00 50.47 158 ALA A CA 1
ATOM 814 C C . ALA A 1 116 ? 19.855 35.406 38.537 1.00 51.45 158 ALA A C 1
ATOM 815 O O . ALA A 1 116 ? 20.711 36.287 38.386 1.00 49.72 158 ALA A O 1
ATOM 817 N N . ILE A 1 117 ? 19.591 34.849 39.716 1.00 50.30 159 ILE A N 1
ATOM 818 C CA . ILE A 1 117 ? 20.321 35.245 40.905 1.00 50.18 159 ILE A CA 1
ATOM 819 C C . ILE A 1 117 ? 21.834 35.062 40.708 1.00 55.33 159 ILE A C 1
ATOM 820 O O . ILE A 1 117 ? 22.635 35.913 41.093 1.00 50.13 159 ILE A O 1
ATOM 825 N N . ASN A 1 118 ? 22.222 33.974 40.063 1.00 50.91 160 ASN A N 1
ATOM 826 C CA . ASN A 1 118 ? 23.637 33.635 39.957 1.00 51.24 160 ASN A CA 1
ATOM 827 C C . ASN A 1 118 ? 24.340 33.903 38.613 1.00 52.17 160 ASN A C 1
ATOM 828 O O . ASN A 1 118 ? 25.486 33.493 38.424 1.00 52.48 160 ASN A O 1
ATOM 833 N N . CYS A 1 119 ? 23.683 34.584 37.677 1.00 50.92 161 CYS A N 1
ATOM 834 C CA . CYS A 1 119 ? 24.309 34.759 36.366 1.00 51.20 161 CYS A CA 1
ATOM 835 C C . CYS A 1 119 ? 25.091 36.070 36.246 1.00 54.61 161 CYS A C 1
ATOM 836 O O . CYS A 1 119 ? 24.764 37.058 36.907 1.00 50.33 161 CYS A O 1
ATOM 839 N N . CYS A 1 120 ? 26.138 36.064 35.425 1.00 51.36 162 CYS A N 1
ATOM 840 C CA . CYS A 1 120 ? 26.908 37.274 35.167 1.00 51.34 162 CYS A CA 1
ATOM 841 C C . CYS A 1 120 ? 26.043 38.203 34.339 1.00 51.17 162 CYS A C 1
ATOM 842 O O . CYS A 1 120 ? 25.010 37.782 33.840 1.00 52.22 162 CYS A O 1
ATOM 845 N N . THR A 1 121 ? 26.451 39.454 34.193 1.00 51.20 163 THR A N 1
ATOM 846 C CA . THR A 1 121 ? 25.691 40.405 33.377 1.00 51.21 163 THR A CA 1
ATOM 847 C C . THR A 1 121 ? 26.654 41.231 32.525 1.00 51.99 163 THR A C 1
ATOM 848 O O . THR A 1 121 ? 27.866 41.180 32.742 1.00 52.40 163 THR A O 1
ATOM 852 N N . SER A 1 122 ? 26.120 41.983 31.564 1.00 52.33 164 SER A N 1
ATOM 853 C CA . SER A 1 122 ? 26.942 42.796 30.660 1.00 53.32 164 SER A CA 1
ATOM 854 C C . SER A 1 122 ? 26.804 44.292 30.944 1.00 53.41 164 SER A C 1
ATOM 855 O O . SER A 1 122 ? 25.696 44.831 30.995 1.00 53.01 164 SER A O 1
ATOM 858 N N . ILE A 1 123 ? 27.935 44.961 31.119 1.00 54.09 165 ILE A N 1
ATOM 859 C CA . ILE A 1 123 ? 27.942 46.364 31.485 1.00 54.46 165 ILE A CA 1
ATOM 860 C C . ILE A 1 123 ? 27.456 47.234 30.323 1.00 55.27 165 ILE A C 1
ATOM 861 O O . ILE A 1 123 ? 27.900 47.068 29.191 1.00 56.19 165 ILE A O 1
AT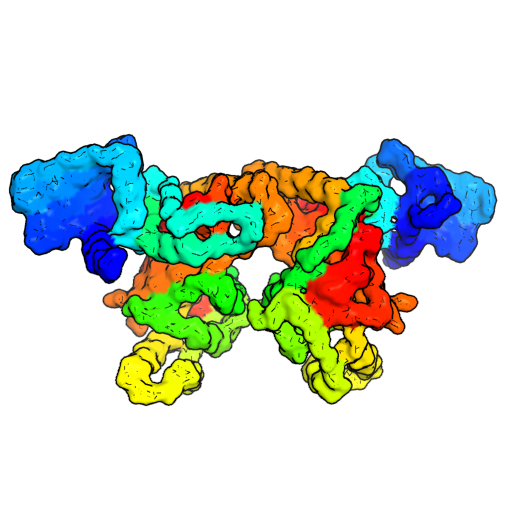OM 866 N N . ILE A 1 124 ? 26.531 48.143 30.618 1.00 55.05 166 ILE A N 1
ATOM 867 C CA . ILE A 1 124 ? 26.092 49.168 29.688 1.00 55.98 166 ILE A CA 1
ATOM 868 C C . ILE A 1 124 ? 27.028 50.359 29.841 1.00 57.24 166 ILE A C 1
ATOM 869 O O . ILE A 1 124 ? 27.083 50.971 30.906 1.00 57.66 166 ILE A O 1
ATOM 874 N N . PRO A 1 125 ? 27.802 50.676 28.796 1.00 63.13 167 PRO A N 1
ATOM 875 C CA . PRO A 1 125 ? 28.753 51.790 28.906 1.00 71.44 167 PRO A CA 1
ATOM 876 C C . PRO A 1 125 ? 28.062 53.123 29.212 1.00 78.00 167 PRO A C 1
ATOM 877 O O . PRO A 1 125 ? 27.116 53.515 28.522 1.00 79.32 167 PRO A O 1
ATOM 881 N N . ASN A 1 126 ? 28.546 53.798 30.252 1.00 83.96 168 ASN A N 1
ATOM 882 C CA . ASN A 1 126 ? 27.975 55.056 30.720 1.00 107.49 168 ASN A CA 1
ATOM 883 C C . ASN A 1 126 ? 28.933 56.226 30.555 1.00 104.70 168 ASN A C 1
ATOM 884 O O . ASN A 1 126 ? 29.451 56.751 31.545 1.00 107.09 168 ASN A O 1
ATOM 889 N N . ASP A 1 127 ? 29.166 56.632 29.312 1.00 99.41 169 ASP A N 1
ATOM 890 C CA . ASP A 1 127 ? 30.020 57.781 29.025 1.00 102.94 169 ASP A CA 1
ATOM 891 C C . ASP A 1 127 ? 29.179 59.043 29.133 1.00 108.33 169 ASP A C 1
ATOM 892 O O . ASP A 1 127 ? 29.648 60.091 29.582 1.00 109.96 169 ASP A O 1
ATOM 897 N N . ASP A 1 128 ? 27.929 58.928 28.703 1.00 102.65 170 ASP A N 1
ATOM 898 C CA . ASP A 1 128 ? 26.988 60.029 28.774 1.00 94.71 170 ASP A CA 1
ATOM 899 C C . ASP A 1 128 ? 26.098 59.860 29.997 1.00 87.21 170 ASP A C 1
ATOM 900 O O . ASP A 1 128 ? 24.875 59.753 29.872 1.00 90.46 170 ASP A O 1
ATOM 905 N N . TYR A 1 129 ? 26.717 59.831 31.175 1.00 69.74 171 TYR A N 1
ATOM 906 C CA . TYR A 1 129 ? 25.983 59.643 32.423 1.00 70.08 171 TYR A CA 1
ATOM 907 C C . TYR A 1 129 ? 25.271 60.927 32.814 1.00 64.75 171 TYR A C 1
ATOM 908 O O . TYR A 1 129 ? 25.737 62.020 32.520 1.00 66.04 171 TYR A O 1
ATOM 917 N N . PHE A 1 130 ? 24.131 60.778 33.471 1.00 64.06 172 PHE A N 1
ATOM 918 C CA . PHE A 1 130 ? 23.360 61.912 33.953 1.00 64.74 172 PHE A CA 1
ATOM 919 C C . PHE A 1 130 ? 24.043 62.574 35.134 1.00 63.80 172 PHE A C 1
ATOM 920 O O . PHE A 1 130 ? 24.759 61.915 35.891 1.00 65.53 172 PHE A O 1
ATOM 928 N N . HIS A 1 131 ? 23.814 63.875 35.301 1.00 64.29 173 HIS A N 1
ATOM 929 C CA . HIS A 1 131 ? 24.290 64.580 36.483 1.00 63.06 173 HIS A CA 1
ATOM 930 C C . HIS A 1 131 ? 23.374 64.314 37.666 1.00 61.62 173 HIS A C 1
ATOM 931 O O . HIS A 1 131 ? 22.214 63.943 37.485 1.00 64.11 173 HIS A O 1
ATOM 938 N N . VAL A 1 132 ? 23.887 64.506 38.875 1.00 60.02 174 VAL A N 1
ATOM 939 C CA . VAL A 1 132 ? 23.049 64.488 40.067 1.00 59.09 174 VAL A CA 1
ATOM 940 C C . VAL A 1 132 ? 21.955 65.535 39.933 1.00 61.26 174 VAL A C 1
ATOM 941 O O . VAL A 1 132 ? 22.221 66.675 39.537 1.00 63.07 174 VAL A O 1
ATOM 945 N N . LYS A 1 133 ? 20.728 65.151 40.257 1.00 61.32 175 LYS A N 1
ATOM 946 C CA . LYS A 1 133 ? 19.614 66.082 40.280 1.00 63.51 175 LYS A CA 1
ATOM 947 C C . LYS A 1 133 ? 19.026 66.131 41.687 1.00 62.59 175 LYS A C 1
ATOM 948 O O . LYS A 1 133 ? 19.148 65.174 42.447 1.00 60.43 175 LYS A O 1
ATOM 954 N N . ASP A 1 134 ? 18.400 67.255 42.023 1.00 64.50 176 ASP A N 1
ATOM 955 C CA . ASP A 1 134 ? 17.808 67.466 43.341 1.00 64.20 176 ASP A CA 1
ATOM 956 C C . ASP A 1 134 ? 16.761 66.420 43.682 1.00 69.51 176 ASP A C 1
ATOM 957 O O . ASP A 1 134 ? 16.373 66.290 44.841 1.00 62.78 176 ASP A O 1
ATOM 962 N N . THR A 1 135 ? 16.290 65.698 42.671 1.00 63.93 177 THR A N 1
ATOM 963 C CA . THR A 1 135 ? 15.210 64.747 42.861 1.00 63.78 177 THR A CA 1
ATOM 964 C C . THR A 1 135 ? 15.720 63.330 43.111 1.00 65.23 177 THR A C 1
ATOM 965 O O . THR A 1 135 ? 14.934 62.443 43.444 1.00 60.71 177 THR A O 1
ATOM 969 N N . ASP A 1 136 ? 17.023 63.111 42.943 1.00 59.51 178 ASP A N 1
ATOM 970 C CA . ASP A 1 136 ? 17.596 61.775 43.127 1.00 57.25 178 ASP A CA 1
ATOM 971 C C . ASP A 1 136 ? 17.309 61.180 44.514 1.00 55.73 178 ASP A C 1
ATOM 972 O O . ASP A 1 136 ? 17.513 61.838 45.534 1.00 55.46 178 ASP A O 1
ATOM 977 N N . PHE A 1 137 ? 16.827 59.937 44.537 1.00 55.01 179 PHE A N 1
ATOM 978 C CA . PHE A 1 137 ? 16.568 59.211 45.782 1.00 53.71 179 PHE A CA 1
ATOM 979 C C . PHE A 1 137 ? 15.410 59.786 46.587 1.00 59.97 179 PHE A C 1
ATOM 980 O O . PHE A 1 137 ? 15.222 59.428 47.748 1.00 55.23 179 PHE A O 1
ATOM 988 N N . ASN A 1 138 ? 14.627 60.671 45.978 1.00 57.09 180 ASN A N 1
ATOM 989 C CA . ASN A 1 138 ? 13.456 61.214 46.659 1.00 58.68 180 ASN A CA 1
ATOM 990 C C . ASN A 1 138 ? 12.527 60.130 47.219 1.00 65.64 180 ASN A C 1
ATOM 991 O O . ASN A 1 138 ? 12.015 60.255 48.328 1.00 58.66 180 ASN A O 1
ATOM 996 N N . SER A 1 139 ? 12.311 59.065 46.458 1.00 58.27 181 SER A N 1
ATOM 997 C CA . SER A 1 139 ? 11.326 58.076 46.858 1.00 58.56 181 SER A CA 1
ATOM 998 C C . SER A 1 139 ? 11.904 56.922 47.675 1.00 56.31 181 SER A C 1
ATOM 999 O O . SER A 1 139 ? 11.192 55.953 47.953 1.00 56.49 181 SER A O 1
ATOM 1002 N N . VAL A 1 140 ? 13.171 57.038 48.080 1.00 54.47 182 VAL A N 1
ATOM 1003 C CA . VAL A 1 140 ? 13.890 55.902 48.644 1.00 52.56 182 VAL A CA 1
ATOM 1004 C C . VAL A 1 140 ? 13.241 55.274 49.885 1.00 52.48 182 VAL A C 1
ATOM 1005 O O . VAL A 1 140 ? 13.167 54.054 49.976 1.00 51.86 182 VAL A O 1
ATOM 1009 N N . TRP A 1 141 ? 12.772 56.089 50.828 1.00 53.22 183 TRP A N 1
ATOM 1010 C CA . TRP A 1 141 ? 12.103 55.554 52.021 1.00 53.45 183 TRP A CA 1
ATOM 1011 C C . TRP A 1 141 ? 10.837 54.751 51.678 1.00 54.73 183 TRP A C 1
ATOM 1012 O O . TRP A 1 141 ? 10.617 53.676 52.227 1.00 57.05 183 TRP A O 1
ATOM 1023 N N . HIS A 1 142 ? 10.000 55.278 50.788 1.00 56.49 184 HIS A N 1
ATOM 1024 C CA . HIS A 1 142 ? 8.776 54.572 50.407 1.00 58.11 184 HIS A CA 1
ATOM 1025 C C . HIS A 1 142 ? 9.102 53.338 49.578 1.00 62.87 184 HIS A C 1
ATOM 1026 O O . HIS A 1 142 ? 8.422 52.321 49.676 1.00 64.66 184 HIS A O 1
ATOM 1033 N N . ASP A 1 143 ? 10.151 53.439 48.768 1.00 56.18 185 ASP A N 1
ATOM 1034 C CA . ASP A 1 143 ? 10.644 52.309 47.992 1.00 55.45 185 ASP A CA 1
ATOM 1035 C C . ASP A 1 143 ? 11.049 51.114 48.877 1.00 54.02 185 ASP A C 1
ATOM 1036 O O . ASP A 1 143 ? 10.618 49.990 48.643 1.00 54.53 185 ASP A O 1
ATOM 1041 N N . ILE A 1 144 ? 11.860 51.336 49.902 1.00 52.53 186 ILE A N 1
ATOM 1042 C CA . ILE A 1 144 ? 12.218 50.203 50.770 1.00 51.54 186 ILE A CA 1
ATOM 1043 C C . ILE A 1 144 ? 10.997 49.693 51.559 1.00 52.79 186 ILE A C 1
ATOM 1044 O O . ILE A 1 144 ? 10.750 48.494 51.627 1.00 53.00 186 ILE A O 1
ATOM 1049 N N . TYR A 1 145 ? 10.210 50.605 52.113 1.00 53.88 187 TYR A N 1
ATOM 1050 C CA . TYR A 1 145 ? 8.996 50.221 52.808 1.00 55.41 187 TYR A CA 1
ATOM 1051 C C . TYR A 1 145 ? 8.129 49.277 51.952 1.00 56.77 187 TYR A C 1
ATOM 1052 O O . TYR A 1 145 ? 7.849 48.144 52.347 1.00 57.01 187 TYR A O 1
ATOM 1061 N N . ARG A 1 146 ? 7.703 49.754 50.785 1.00 62.13 188 ARG A N 1
ATOM 1062 C CA . ARG A 1 146 ? 6.858 48.951 49.911 1.00 59.64 188 ARG A CA 1
ATOM 1063 C C . ARG A 1 146 ? 7.475 47.574 49.656 1.00 65.10 188 ARG A C 1
ATOM 1064 O O . ARG A 1 146 ? 6.795 46.548 49.791 1.00 59.79 188 ARG A O 1
ATOM 1072 N N . ASP A 1 147 ? 8.761 47.550 49.311 1.00 56.78 189 ASP A N 1
ATOM 1073 C CA . ASP A 1 147 ? 9.410 46.292 48.951 1.00 59.33 189 ASP A CA 1
ATOM 1074 C C . ASP A 1 147 ? 9.554 45.317 50.135 1.00 59.53 189 ASP A C 1
ATOM 1075 O O . ASP A 1 147 ? 9.313 44.114 49.992 1.00 56.23 189 ASP A O 1
ATOM 1080 N N . ILE A 1 148 ? 9.948 45.828 51.297 1.00 54.51 190 ILE A N 1
ATOM 1081 C CA . ILE A 1 148 ? 10.058 44.963 52.460 1.00 54.13 190 ILE A CA 1
ATOM 1082 C C . ILE A 1 148 ? 8.682 44.501 52.877 1.00 56.08 190 ILE A C 1
ATOM 1083 O O . ILE A 1 148 ? 8.501 43.355 53.262 1.00 56.65 190 ILE A O 1
ATOM 1088 N N . ARG A 1 149 ? 7.700 45.386 52.781 1.00 57.36 191 ARG A N 1
ATOM 1089 C CA . ARG A 1 149 ? 6.358 45.009 53.172 1.00 59.51 191 ARG A CA 1
ATOM 1090 C C . ARG A 1 149 ? 5.905 43.808 52.342 1.00 67.39 191 ARG A C 1
ATOM 1091 O O . ARG A 1 149 ? 5.255 42.892 52.853 1.00 63.30 191 ARG A O 1
ATOM 1099 N N . ALA A 1 150 ? 6.293 43.789 51.073 1.00 60.60 192 ALA A N 1
ATOM 1100 C CA . ALA A 1 150 ? 5.842 42.740 50.166 1.00 68.67 192 ALA A CA 1
ATOM 1101 C C . ALA A 1 150 ? 6.831 41.585 50.066 1.00 64.40 192 ALA A C 1
ATOM 1102 O O . ALA A 1 150 ? 6.643 40.676 49.265 1.00 69.33 192 ALA A O 1
ATOM 1104 N N . SER A 1 151 ? 7.880 41.619 50.878 1.00 65.86 193 SER A N 1
ATOM 1105 C CA . SER A 1 151 ? 8.951 40.631 50.767 1.00 71.83 193 SER A CA 1
ATOM 1106 C C . SER A 1 151 ? 8.519 39.217 51.153 1.00 67.79 193 SER A C 1
ATOM 1107 O O . SER A 1 151 ? 9.069 38.238 50.641 1.00 73.36 193 SER A O 1
ATOM 1110 N N . ASP A 1 152 ? 7.561 39.101 52.067 1.00 72.57 194 ASP A N 1
ATOM 1111 C CA . ASP A 1 152 ? 7.130 37.776 52.548 1.00 92.31 194 ASP A CA 1
ATOM 1112 C C . ASP A 1 152 ? 6.560 36.855 51.450 1.00 94.20 194 ASP A C 1
ATOM 1113 O O . ASP A 1 152 ? 6.234 35.697 51.708 1.00 106.10 194 ASP A O 1
ATOM 1118 N N . SER A 1 153 ? 6.457 37.379 50.233 1.00 84.88 195 SER A N 1
ATOM 1119 C CA . SER A 1 153 ? 6.040 36.603 49.071 1.00 97.57 195 SER A CA 1
ATOM 1120 C C . SER A 1 153 ? 6.928 36.960 47.876 1.00 100.55 195 SER A C 1
ATOM 1121 O O . SER A 1 153 ? 6.606 36.653 46.729 1.00 87.60 195 SER A O 1
ATOM 1124 N N . ASN A 1 154 ? 8.049 37.614 48.173 1.00 109.21 196 ASN A N 1
ATOM 1125 C CA . ASN A 1 154 ? 9.013 38.073 47.172 1.00 104.98 196 ASN A CA 1
ATOM 1126 C C . ASN A 1 154 ? 10.121 37.074 46.903 1.00 92.33 196 ASN A C 1
ATOM 1127 O O . ASN A 1 154 ? 10.188 36.012 47.523 1.00 95.85 196 ASN A O 1
ATOM 1132 N N . SER A 1 155 ? 11.013 37.437 45.990 1.00 72.50 197 SER A N 1
ATOM 1133 C CA . SER A 1 155 ? 12.287 36.745 45.899 1.00 77.40 197 SER A CA 1
ATOM 1134 C C . SER A 1 155 ? 13.393 37.594 46.522 1.00 57.40 197 SER A C 1
ATOM 1135 O O . SER A 1 155 ? 14.567 37.265 46.406 1.00 94.72 197 SER A O 1
ATOM 1138 N N . THR A 1 156 ? 13.004 38.675 47.193 1.00 56.37 198 THR A N 1
ATOM 1139 C CA . THR A 1 156 ? 13.967 39.583 47.837 1.00 54.23 198 THR A CA 1
ATOM 1140 C C . THR A 1 156 ? 14.898 38.844 48.816 1.00 58.19 198 THR A C 1
ATOM 1141 O O . THR A 1 156 ? 14.438 38.113 49.709 1.00 54.09 198 THR A O 1
ATOM 1145 N N . LYS A 1 157 ? 16.203 39.017 48.626 1.00 52.33 199 LYS A N 1
ATOM 1146 C CA . LYS A 1 157 ? 17.189 38.514 49.574 1.00 51.71 199 LYS A CA 1
ATOM 1147 C C . LYS A 1 157 ? 18.289 39.520 49.773 1.00 50.14 199 LYS A C 1
ATOM 1148 O O . LYS A 1 157 ? 18.736 40.155 48.828 1.00 53.11 199 LYS A O 1
ATOM 1154 N N . ILE A 1 158 ? 18.738 39.662 51.009 1.00 49.51 200 ILE A N 1
ATOM 1155 C CA . ILE A 1 158 ? 19.728 40.664 51.327 1.00 48.28 200 ILE A CA 1
ATOM 1156 C C . ILE A 1 158 ? 20.867 40.020 52.080 1.00 48.39 200 ILE A C 1
ATOM 1157 O O . ILE A 1 158 ? 20.645 39.301 53.054 1.00 49.08 200 ILE A O 1
ATOM 1162 N N . TYR A 1 159 ? 22.087 40.291 51.631 1.00 47.96 201 TYR A N 1
ATOM 1163 C CA . TYR A 1 159 ? 23.279 39.700 52.228 1.00 48.39 201 TYR A CA 1
ATOM 1164 C C . TYR A 1 159 ? 24.298 40.749 52.645 1.00 47.61 201 TYR A C 1
ATOM 1165 O O . TYR A 1 159 ? 24.528 41.712 51.927 1.00 46.85 201 TYR A O 1
ATOM 1174 N N . PHE A 1 160 ? 24.901 40.569 53.810 1.00 48.06 202 PHE A N 1
ATOM 1175 C CA . PHE A 1 160 ? 26.155 41.246 54.074 1.00 54.31 202 PHE A CA 1
ATOM 1176 C C . PHE A 1 160 ? 27.264 40.208 54.091 1.00 57.11 202 PHE A C 1
ATOM 1177 O O . PHE A 1 160 ? 27.204 39.239 54.845 1.00 55.30 202 PHE A O 1
ATOM 1185 N N . ASN A 1 161 ? 28.270 40.404 53.250 1.00 72.66 203 ASN A N 1
ATOM 1186 C CA . ASN A 1 161 ? 29.369 39.448 53.146 1.00 74.42 203 ASN A CA 1
ATOM 1187 C C . ASN A 1 161 ? 28.923 37.993 53.085 1.00 60.43 203 ASN A C 1
ATOM 1188 O O . ASN A 1 161 ? 29.391 37.158 53.845 1.00 62.88 203 ASN A O 1
ATOM 1193 N N . ASN A 1 162 ? 28.008 37.698 52.174 1.00 56.71 204 ASN A N 1
ATOM 1194 C CA . ASN A 1 162 ? 27.560 36.327 51.958 1.00 65.23 204 ASN A CA 1
ATOM 1195 C C . ASN A 1 162 ? 26.761 35.745 53.110 1.00 76.08 204 ASN A C 1
ATOM 1196 O O . ASN A 1 162 ? 26.650 34.528 53.247 1.00 86.36 204 ASN A O 1
ATOM 1201 N N . ILE A 1 163 ? 26.203 36.621 53.935 1.00 76.59 205 ILE A N 1
ATOM 1202 C CA . ILE A 1 163 ? 25.380 36.191 55.044 1.00 52.92 205 ILE A CA 1
ATOM 1203 C C . ILE A 1 163 ? 23.969 36.699 54.826 1.00 70.52 205 ILE A C 1
ATOM 1204 O O . ILE A 1 163 ? 23.748 37.914 54.778 1.00 56.66 205 ILE A O 1
ATOM 1209 N N . GLU A 1 164 ? 23.008 35.791 54.686 1.00 52.81 206 GLU A N 1
ATOM 1210 C CA . GLU A 1 164 ? 21.631 36.240 54.552 1.00 58.83 206 GLU A CA 1
ATOM 1211 C C . GLU A 1 164 ? 21.167 36.961 55.817 1.00 51.86 206 GLU A C 1
ATOM 1212 O O . GLU A 1 164 ? 21.197 36.407 56.915 1.00 58.96 206 GLU A O 1
ATOM 1218 N N . ILE A 1 165 ? 20.780 38.215 55.655 1.00 50.59 207 ILE A N 1
ATOM 1219 C CA . ILE A 1 165 ? 20.128 38.942 56.718 1.00 50.44 207 ILE A CA 1
ATOM 1220 C C . ILE A 1 165 ? 18.638 38.611 56.680 1.00 51.11 207 ILE A C 1
ATOM 1221 O O . ILE A 1 165 ? 17.942 38.887 55.700 1.00 50.79 207 ILE A O 1
ATOM 1226 N N . PRO A 1 166 ? 18.141 38.002 57.750 1.00 52.31 208 PRO A N 1
ATOM 1227 C CA . PRO A 1 166 ? 16.740 37.587 57.756 1.00 53.28 208 PRO A CA 1
ATOM 1228 C C . PRO A 1 166 ? 15.832 38.779 57.472 1.00 54.33 208 PRO A C 1
ATOM 1229 O O . PRO A 1 166 ? 16.031 39.849 58.048 1.00 59.19 208 PRO A O 1
ATOM 1233 N N . LEU A 1 167 ? 14.844 38.583 56.603 1.00 53.05 209 LEU A N 1
ATOM 1234 C CA . LEU A 1 167 ? 13.932 39.643 56.187 1.00 57.59 209 LEU A CA 1
ATOM 1235 C C . LEU A 1 167 ? 13.144 40.260 57.335 1.00 55.58 209 LEU A C 1
ATOM 1236 O O . LEU A 1 167 ? 12.888 41.466 57.344 1.00 56.53 209 LEU A O 1
ATOM 1241 N N . LYS A 1 168 ? 12.752 39.439 58.298 1.00 54.63 210 LYS A N 1
ATOM 1242 C CA . LYS A 1 168 ? 12.019 39.940 59.453 1.00 56.61 210 LYS A CA 1
ATOM 1243 C C . LYS A 1 168 ? 12.883 40.953 60.222 1.00 54.53 210 LYS A C 1
ATOM 1244 O O . LYS A 1 168 ? 12.378 41.936 60.775 1.00 57.24 210 LYS A O 1
ATOM 1250 N N . LEU A 1 169 ? 14.186 40.702 60.250 1.00 53.70 211 LEU A N 1
ATOM 1251 C CA . LEU A 1 169 ? 15.133 41.582 60.914 1.00 53.01 211 LEU A CA 1
ATOM 1252 C C . LEU A 1 169 ? 15.277 42.880 60.143 1.00 63.61 211 LEU A C 1
ATOM 1253 O O . LEU A 1 169 ? 15.434 43.945 60.740 1.00 51.55 211 LEU A O 1
ATOM 1258 N N . ILE A 1 170 ? 15.230 42.794 58.815 1.00 53.53 212 ILE A N 1
ATOM 1259 C CA . ILE A 1 170 ? 15.223 44.005 58.016 1.00 50.00 212 ILE A CA 1
ATOM 1260 C C . ILE A 1 170 ? 13.954 44.811 58.303 1.00 56.20 212 ILE A C 1
ATOM 1261 O O . ILE A 1 170 ? 14.015 46.031 58.494 1.00 60.32 212 ILE A O 1
ATOM 1266 N N . ALA A 1 171 ? 12.806 44.137 58.338 1.00 52.05 213 ALA A N 1
ATOM 1267 C CA . ALA A 1 171 ? 11.547 44.822 58.620 1.00 56.43 213 ALA A CA 1
ATOM 1268 C C . ALA A 1 171 ? 11.565 45.466 60.009 1.00 62.03 213 ALA A C 1
ATOM 1269 O O . ALA A 1 171 ? 11.084 46.579 60.184 1.00 66.93 213 ALA A O 1
ATOM 1271 N N . ASP A 1 172 ? 12.123 44.772 60.996 1.00 57.99 214 ASP A N 1
ATOM 1272 C CA . ASP A 1 172 ? 12.213 45.350 62.335 1.00 65.28 214 ASP A CA 1
ATOM 1273 C C . ASP A 1 172 ? 13.142 46.575 62.354 1.00 63.65 214 ASP A C 1
ATOM 1274 O O . ASP A 1 172 ? 12.858 47.568 63.018 1.00 56.57 214 ASP A O 1
ATOM 1279 N N . LEU A 1 173 ? 14.255 46.490 61.632 1.00 59.07 215 LEU A N 1
ATOM 1280 C CA . LEU A 1 173 ? 15.196 47.602 61.525 1.00 65.03 215 LEU A CA 1
ATOM 1281 C C . LEU A 1 173 ? 14.552 48.803 60.839 1.00 62.78 215 LEU A C 1
ATOM 1282 O O . LEU A 1 173 ? 14.589 49.914 61.346 1.00 64.70 215 LEU A O 1
ATOM 1287 N N . ILE A 1 174 ? 13.952 48.564 59.683 1.00 59.08 216 ILE A N 1
ATOM 1288 C CA . ILE A 1 174 ? 13.411 49.637 58.874 1.00 51.13 216 ILE A CA 1
ATOM 1289 C C . ILE A 1 174 ? 12.269 50.314 59.633 1.00 61.59 216 ILE A C 1
ATOM 1290 O O . ILE A 1 174 ? 12.060 51.530 59.546 1.00 61.75 216 ILE A O 1
ATOM 1295 N N . ASN A 1 175 ? 11.560 49.518 60.419 1.00 53.86 217 ASN A N 1
ATOM 1296 C CA . ASN A 1 175 ? 10.459 50.020 61.229 1.00 77.05 217 ASN A CA 1
ATOM 1297 C C . ASN A 1 175 ? 10.905 50.962 62.353 1.00 78.65 217 ASN A C 1
ATOM 1298 O O . ASN A 1 175 ? 10.261 51.991 62.607 1.00 63.24 217 ASN A O 1
ATOM 1303 N N . GLU A 1 176 ? 11.993 50.597 63.034 1.00 55.69 218 GLU A N 1
ATOM 1304 C CA . GLU A 1 176 ? 12.502 51.395 64.140 1.00 56.51 218 GLU A CA 1
ATOM 1305 C C . GLU A 1 176 ? 13.292 52.598 63.633 1.00 65.96 218 GLU A C 1
ATOM 1306 O O . GLU A 1 176 ? 13.403 53.612 64.324 1.00 65.52 218 GLU A O 1
ATOM 1312 N N . LEU A 1 177 ? 13.822 52.489 62.420 1.00 54.03 219 LEU A N 1
ATOM 1313 C CA . LEU A 1 177 ? 14.377 53.645 61.734 1.00 53.44 219 LEU A CA 1
ATOM 1314 C C . LEU A 1 177 ? 13.252 54.607 61.368 1.00 55.15 219 LEU A C 1
ATOM 1315 O O . LEU A 1 177 ? 13.505 55.697 60.875 1.00 55.08 219 LEU A O 1
ATOM 1320 N N . GLY A 1 178 ? 12.008 54.185 61.589 1.00 55.78 220 GLY A N 1
ATOM 1321 C CA . GLY A 1 178 ? 10.859 55.043 61.367 1.00 57.37 220 GLY A CA 1
ATOM 1322 C C . GLY A 1 178 ? 10.414 55.104 59.918 1.00 78.64 220 GLY A C 1
ATOM 1323 O O . GLY A 1 178 ? 9.604 55.961 59.537 1.00 60.28 220 GLY A O 1
ATOM 1324 N N . ILE A 1 179 ? 10.939 54.199 59.098 1.00 55.36 221 ILE A N 1
ATOM 1325 C CA . ILE A 1 179 ? 10.505 54.126 57.711 1.00 72.43 221 ILE A CA 1
ATOM 1326 C C . ILE A 1 179 ? 9.121 53.469 57.621 1.00 73.97 221 ILE A C 1
ATOM 1327 O O . ILE A 1 179 ? 8.967 52.265 57.866 1.00 70.05 221 ILE A O 1
ATOM 1332 N N . ASN A 1 180 ? 8.114 54.276 57.296 1.00 75.65 222 ASN A N 1
ATOM 1333 C CA . ASN A 1 180 ? 6.784 53.754 56.996 1.00 79.19 222 ASN A CA 1
ATOM 1334 C C . ASN A 1 180 ? 6.150 54.425 55.783 1.00 87.11 222 ASN A C 1
ATOM 1335 O O . ASN A 1 180 ? 6.843 55.047 54.966 1.00 89.60 222 ASN A O 1
ATOM 1340 N N . GLU A 1 181 ? 4.831 54.299 55.675 1.00 84.40 223 GLU A N 1
ATOM 1341 C CA . GLU A 1 181 ? 4.125 54.705 54.468 1.00 80.23 223 GLU A CA 1
ATOM 1342 C C . GLU A 1 181 ? 3.992 56.214 54.353 1.00 84.09 223 GLU A C 1
ATOM 1343 O O . GLU A 1 181 ? 3.784 56.737 53.257 1.00 95.72 223 GLU A O 1
ATOM 1349 N N . PHE A 1 182 ? 4.121 56.916 55.475 1.00 76.14 224 PHE A N 1
ATOM 1350 C CA . PHE A 1 182 ? 4.097 58.382 55.440 1.00 94.41 224 PHE A CA 1
ATOM 1351 C C . PHE A 1 182 ? 5.246 59.068 56.202 1.00 91.17 224 PHE A C 1
ATOM 1352 O O . PHE A 1 182 ? 5.011 59.970 57.004 1.00 93.13 224 PHE A O 1
ATOM 1360 N N . ILE A 1 183 ? 6.487 58.668 55.933 1.00 84.02 225 ILE A N 1
ATOM 1361 C CA . ILE A 1 183 ? 7.616 59.174 56.713 1.00 69.58 225 ILE A CA 1
ATOM 1362 C C . ILE A 1 183 ? 8.068 60.574 56.318 1.00 76.18 225 ILE A C 1
ATOM 1363 O O . ILE A 1 183 ? 8.596 61.313 57.152 1.00 96.52 225 ILE A O 1
ATOM 1368 N N . ASP A 1 184 ? 7.845 60.935 55.058 1.00 67.14 226 ASP A N 1
ATOM 1369 C CA . ASP A 1 184 ? 8.334 62.207 54.486 1.00 68.41 226 ASP A CA 1
ATOM 1370 C C . ASP A 1 184 ? 9.657 61.979 53.759 1.00 62.53 226 ASP A C 1
ATOM 1371 O O . ASP A 1 184 ? 10.672 61.655 54.366 1.00 60.66 226 ASP A O 1
ATOM 1376 N N . SER A 1 185 ? 9.606 62.163 52.448 1.00 62.96 227 SER A N 1
ATOM 1377 C CA . SER A 1 185 ? 10.658 61.774 51.537 1.00 67.49 227 SER A CA 1
ATOM 1378 C C . SER A 1 185 ? 11.993 62.424 51.881 1.00 65.53 227 SER A C 1
ATOM 1379 O O . SER A 1 185 ? 13.036 61.793 51.771 1.00 62.30 227 SER A O 1
ATOM 1382 N N . LYS A 1 186 ? 11.942 63.688 52.295 1.00 83.05 228 LYS A N 1
ATOM 1383 C CA . LYS A 1 186 ? 13.138 64.489 52.554 1.00 73.56 228 LYS A CA 1
ATOM 1384 C C . LYS A 1 186 ? 13.782 64.183 53.905 1.00 71.52 228 LYS A C 1
ATOM 1385 O O . LYS A 1 186 ? 14.893 64.633 54.183 1.00 67.28 228 LYS A O 1
ATOM 1391 N N . LYS A 1 187 ? 13.083 63.441 54.754 1.00 67.28 229 LYS A N 1
ATOM 1392 C CA . LYS A 1 187 ? 13.597 63.174 56.080 1.00 59.07 229 LYS A CA 1
ATOM 1393 C C . LYS A 1 187 ? 14.969 62.488 56.055 1.00 69.91 229 LYS A C 1
ATOM 1394 O O . LYS A 1 187 ? 15.290 61.693 55.153 1.00 56.98 229 LYS A O 1
ATOM 1400 N N . GLU A 1 188 ? 15.778 62.820 57.056 1.00 60.96 230 GLU A N 1
ATOM 1401 C CA . GLU A 1 188 ? 17.049 62.153 57.282 1.00 64.05 230 GLU A CA 1
ATOM 1402 C C . GLU A 1 188 ? 16.845 61.261 58.488 1.00 65.40 230 GLU A C 1
ATOM 1403 O O . GLU A 1 188 ? 16.351 61.713 59.525 1.00 56.47 230 GLU A O 1
ATOM 1409 N N . LEU A 1 189 ? 17.204 59.992 58.340 1.00 67.14 231 LEU A N 1
ATOM 1410 C CA . LEU A 1 189 ? 16.942 59.002 59.364 1.00 53.25 231 LEU A CA 1
ATOM 1411 C C . LEU A 1 189 ? 17.830 59.237 60.558 1.00 55.75 231 LEU A C 1
ATOM 1412 O O . LEU A 1 189 ? 19.038 59.407 60.408 1.00 56.66 231 LEU A O 1
ATOM 1417 N N . GLN A 1 190 ? 17.238 59.240 61.746 1.00 70.99 232 GLN A N 1
ATOM 1418 C CA . GLN A 1 190 ? 18.027 59.263 62.972 1.00 78.92 232 GLN A CA 1
ATOM 1419 C C . GLN A 1 190 ? 18.491 57.852 63.254 1.00 69.98 232 GLN A C 1
ATOM 1420 O O . GLN A 1 190 ? 17.718 56.902 63.150 1.00 85.67 232 GLN A O 1
ATOM 1426 N N . MET A 1 191 ? 19.758 57.717 63.611 1.00 69.91 233 MET A N 1
ATOM 1427 C CA . MET A 1 191 ? 20.359 56.405 63.785 1.00 75.96 233 MET A CA 1
ATOM 1428 C C . MET A 1 191 ? 19.939 55.747 65.096 1.00 75.43 233 MET A C 1
ATOM 1429 O O . MET A 1 191 ? 19.662 56.431 66.083 1.00 79.29 233 MET A O 1
ATOM 1434 N N . LEU A 1 192 ? 19.883 54.417 65.096 1.00 74.60 234 LEU A N 1
ATOM 1435 C CA . LEU A 1 192 ? 19.428 53.674 66.266 1.00 56.03 234 LEU A CA 1
ATOM 1436 C C . LEU A 1 192 ? 20.498 53.583 67.345 1.00 57.44 234 LEU A C 1
ATOM 1437 O O . LEU A 1 192 ? 21.682 53.411 67.046 1.00 58.67 234 LEU A O 1
ATOM 1442 N N . SER A 1 193 ? 20.085 53.693 68.603 1.00 59.57 235 SER A N 1
ATOM 1443 C CA . SER A 1 193 ? 21.015 53.477 69.701 1.00 61.35 235 SER A CA 1
ATOM 1444 C C . SER A 1 193 ? 21.509 52.030 69.697 1.00 60.90 235 SER A C 1
ATOM 1445 O O . SER A 1 193 ? 20.901 51.162 69.081 1.00 59.59 235 SER A O 1
ATOM 1448 N N . TYR A 1 194 ? 22.609 51.775 70.394 1.00 62.29 236 TYR A N 1
ATOM 1449 C CA . TYR A 1 194 ? 23.008 50.404 70.641 1.00 64.51 236 TYR A CA 1
ATOM 1450 C C . TYR A 1 194 ? 21.883 49.635 71.339 1.00 68.70 236 TYR A C 1
ATOM 1451 O O . TYR A 1 194 ? 21.606 48.481 71.001 1.00 62.99 236 TYR A O 1
ATOM 1460 N N . ASN A 1 195 ? 21.260 50.267 72.332 1.00 65.67 237 ASN A N 1
ATOM 1461 C CA . ASN A 1 195 ? 20.131 49.668 73.024 1.00 66.97 237 ASN A CA 1
ATOM 1462 C C . ASN A 1 195 ? 19.035 49.198 72.084 1.00 65.02 237 ASN A C 1
ATOM 1463 O O . ASN A 1 195 ? 18.560 48.069 72.192 1.00 80.74 237 ASN A O 1
ATOM 1468 N N . GLN A 1 196 ? 18.634 50.067 71.163 1.00 63.35 238 GLN A N 1
ATOM 1469 C CA . GLN A 1 196 ? 17.528 49.765 70.266 1.00 61.90 238 GLN A CA 1
ATOM 1470 C C . GLN A 1 196 ? 17.822 48.597 69.336 1.00 61.23 238 GLN A C 1
ATOM 1471 O O . GLN A 1 196 ? 17.050 47.638 69.280 1.00 72.64 238 GLN A O 1
ATOM 1477 N N . VAL A 1 197 ? 18.932 48.672 68.605 1.00 69.79 239 VAL A N 1
ATOM 1478 C CA . VAL A 1 197 ? 19.273 47.621 67.654 1.00 63.70 239 VAL A CA 1
ATOM 1479 C C . VAL A 1 197 ? 19.470 46.297 68.384 1.00 71.04 239 VAL A C 1
ATOM 1480 O O . VAL A 1 197 ? 19.078 45.245 67.889 1.00 66.47 239 VAL A O 1
ATOM 1484 N N . ASN A 1 198 ? 20.064 46.356 69.571 1.00 60.50 240 ASN A N 1
ATOM 1485 C CA . ASN A 1 198 ? 20.292 45.156 70.348 1.00 67.61 240 ASN A CA 1
ATOM 1486 C C . ASN A 1 198 ? 18.994 44.405 70.641 1.00 74.82 240 ASN A C 1
ATOM 1487 O O . ASN A 1 198 ? 18.993 43.179 70.784 1.00 72.59 240 ASN A O 1
ATOM 1492 N N . LYS A 1 199 ? 17.894 45.147 70.722 1.00 65.24 241 LYS A N 1
ATOM 1493 C CA . LYS A 1 199 ? 16.573 44.559 70.916 1.00 65.20 241 LYS A CA 1
ATOM 1494 C C . LYS A 1 199 ? 16.157 43.696 69.720 1.00 72.98 241 LYS A C 1
ATOM 1495 O O . LYS A 1 199 ? 15.945 42.488 69.847 1.00 78.63 241 LYS A O 1
ATOM 1501 N N . ILE A 1 200 ? 16.045 44.330 68.559 1.00 79.66 242 ILE A N 1
ATOM 1502 C CA . ILE A 1 200 ? 15.732 43.646 67.306 1.00 58.66 242 ILE A CA 1
ATOM 1503 C C . ILE A 1 200 ? 16.632 42.439 67.034 1.00 69.46 242 ILE A C 1
ATOM 1504 O O . ILE A 1 200 ? 16.154 41.329 66.780 1.00 67.40 242 ILE A O 1
ATOM 1509 N N . ILE A 1 201 ? 17.942 42.682 67.064 1.00 60.74 243 ILE A N 1
ATOM 1510 C CA . ILE A 1 201 ? 18.932 41.669 66.741 1.00 60.80 243 ILE A CA 1
ATOM 1511 C C . ILE A 1 201 ? 18.686 40.429 67.576 1.00 75.97 243 ILE A C 1
ATOM 1512 O O . ILE A 1 201 ? 18.603 39.320 67.041 1.00 60.08 243 ILE A O 1
ATOM 1517 N N . ASN A 1 202 ? 18.532 40.629 68.883 1.00 70.93 244 ASN A N 1
ATOM 1518 C CA . ASN A 1 202 ? 18.268 39.518 69.790 1.00 75.01 244 ASN A CA 1
ATOM 1519 C C . ASN A 1 202 ? 16.901 38.867 69.588 1.00 76.35 244 ASN A C 1
ATOM 1520 O O . ASN A 1 202 ? 16.764 37.658 69.772 1.00 66.06 244 ASN A O 1
ATOM 1525 N N . SER A 1 203 ? 15.907 39.658 69.184 1.00 68.08 245 SER A N 1
ATOM 1526 C CA . SER A 1 203 ? 14.596 39.107 68.831 1.00 72.86 245 SER A CA 1
ATOM 1527 C C . SER A 1 203 ? 14.698 38.142 67.650 1.00 74.68 245 SER A C 1
ATOM 1528 O O . SER A 1 203 ? 13.958 37.169 67.575 1.00 80.40 245 SER A O 1
ATOM 1531 N N . ASN A 1 204 ? 15.615 38.423 66.728 1.00 66.77 246 ASN A N 1
ATOM 1532 C CA . ASN A 1 204 ? 15.694 37.679 65.465 1.00 80.00 246 ASN A CA 1
ATOM 1533 C C . ASN A 1 204 ? 16.805 36.652 65.398 1.00 70.30 246 ASN A C 1
ATOM 1534 O O . ASN A 1 204 ? 16.951 35.967 64.388 1.00 69.88 246 ASN A O 1
ATOM 1539 N N . PHE A 1 205 ? 17.588 36.564 66.464 1.00 61.93 247 PHE A N 1
ATOM 1540 C CA . PHE A 1 205 ? 18.657 35.576 66.558 1.00 74.18 247 PHE A CA 1
ATOM 1541 C C . PHE A 1 205 ? 18.631 34.872 67.921 1.00 72.24 247 PHE A C 1
ATOM 1542 O O . PHE A 1 205 ? 19.382 35.227 68.828 1.00 74.32 247 PHE A O 1
ATOM 1550 N N . PRO A 1 206 ? 17.757 33.865 68.063 1.00 77.38 248 PRO A N 1
ATOM 1551 C CA . PRO A 1 206 ? 17.617 33.091 69.303 1.00 84.41 248 PRO A CA 1
ATOM 1552 C C . PRO A 1 206 ? 18.789 32.132 69.521 1.00 84.86 248 PRO A C 1
ATOM 1553 O O . PRO A 1 206 ? 19.275 31.990 70.647 1.00 78.18 248 PRO A O 1
ATOM 1557 N N . GLN A 1 207 ? 19.231 31.490 68.443 1.00 85.62 249 GLN A N 1
ATOM 1558 C CA . GLN A 1 207 ? 20.312 30.501 68.491 1.00 89.21 249 GLN A CA 1
ATOM 1559 C C . GLN A 1 207 ? 21.581 31.015 69.190 1.00 79.86 249 GLN A C 1
ATOM 1560 O O . GLN A 1 207 ? 21.970 32.172 69.033 1.00 80.31 249 GLN A O 1
ATOM 1566 N N . GLN A 1 208 ? 22.229 30.142 69.953 1.00 82.87 250 GLN A N 1
ATOM 1567 C CA . GLN A 1 208 ? 23.356 30.546 70.785 1.00 83.86 250 GLN A CA 1
ATOM 1568 C C . GLN A 1 208 ? 24.713 30.094 70.225 1.00 85.57 250 GLN A C 1
ATOM 1569 O O . GLN A 1 208 ? 25.756 30.351 70.827 1.00 79.79 250 GLN A O 1
ATOM 1575 N N . ASP A 1 209 ? 24.691 29.425 69.074 1.00 94.90 251 ASP A N 1
ATOM 1576 C CA . ASP A 1 209 ? 25.919 28.955 68.425 1.00 95.46 251 ASP A CA 1
ATOM 1577 C C . ASP A 1 209 ? 26.921 30.086 68.280 1.00 86.88 251 ASP A C 1
ATOM 1578 O O . ASP A 1 209 ? 26.536 31.252 68.201 1.00 74.12 251 ASP A O 1
ATOM 1583 N N . LEU A 1 210 ? 28.206 29.741 68.245 1.00 95.11 252 LEU A N 1
ATOM 1584 C CA . LEU A 1 210 ? 29.237 30.749 68.042 1.00 77.10 252 LEU A CA 1
ATOM 1585 C C . LEU A 1 210 ? 28.944 31.531 66.779 1.00 73.41 252 LEU A C 1
ATOM 1586 O O . LEU A 1 210 ? 29.000 32.756 66.801 1.00 77.78 252 LEU A O 1
ATOM 1591 N N . CYS A 1 211 ? 28.593 30.837 65.692 1.00 72.49 253 CYS A N 1
ATOM 1592 C CA . CYS A 1 211 ? 28.273 31.530 64.435 1.00 69.28 253 CYS A CA 1
ATOM 1593 C C . CYS A 1 211 ? 27.152 32.558 64.594 1.00 67.03 253 CYS A C 1
ATOM 1594 O O . CYS A 1 211 ? 27.288 33.664 64.111 1.00 64.88 253 CYS A O 1
ATOM 1597 N N . PHE A 1 212 ? 26.065 32.198 65.278 1.00 67.76 254 PHE A N 1
ATOM 1598 C CA . PHE A 1 212 ? 24.977 33.145 65.531 1.00 66.09 254 PHE A CA 1
ATOM 1599 C C . PHE A 1 212 ? 25.436 34.277 66.427 1.00 66.13 254 PHE A C 1
ATOM 1600 O O . PHE A 1 212 ? 25.041 35.416 66.227 1.00 64.17 254 PHE A O 1
ATOM 1608 N N . GLN A 1 213 ? 26.290 33.956 67.393 1.00 68.64 255 GLN A N 1
ATOM 1609 C CA . GLN A 1 213 ? 26.839 34.969 68.274 1.00 69.20 255 GLN A CA 1
ATOM 1610 C C . GLN A 1 213 ? 27.698 35.945 67.465 1.00 70.89 255 GLN A C 1
ATOM 1611 O O . GLN A 1 213 ? 27.610 37.166 67.646 1.00 66.14 255 GLN A O 1
ATOM 1617 N N . THR A 1 214 ? 28.501 35.414 66.545 1.00 67.11 256 THR A N 1
ATOM 1618 C CA . THR A 1 214 ? 29.281 36.283 65.674 1.00 65.39 256 THR A CA 1
ATOM 1619 C C . THR A 1 214 ? 28.375 37.148 64.786 1.00 62.29 256 THR A C 1
ATOM 1620 O O . THR A 1 214 ? 28.590 38.352 64.652 1.00 62.95 256 THR A O 1
ATOM 1624 N N . GLU A 1 215 ? 27.354 36.551 64.188 1.00 61.37 257 GLU A N 1
ATOM 1625 C CA . GLU A 1 215 ? 26.412 37.340 63.405 1.00 58.87 257 GLU A CA 1
ATOM 1626 C C . GLU A 1 215 ? 25.740 38.442 64.245 1.00 58.95 257 GLU A C 1
ATOM 1627 O O . GLU A 1 215 ? 25.547 39.564 63.766 1.00 56.71 257 GLU A O 1
ATOM 1633 N N . LYS A 1 216 ? 25.356 38.121 65.475 1.00 60.26 258 LYS A N 1
ATOM 1634 C CA . LYS A 1 216 ? 24.647 39.089 66.296 1.00 60.22 258 LYS A CA 1
ATOM 1635 C C . LYS A 1 216 ? 25.534 40.310 66.474 1.00 59.89 258 LYS A C 1
ATOM 1636 O O . LYS A 1 216 ? 25.072 41.454 66.401 1.00 58.69 258 LYS A O 1
ATOM 1642 N N . LEU A 1 217 ? 26.817 40.036 66.700 1.00 61.24 259 LEU A N 1
ATOM 1643 C CA . LEU A 1 217 ? 27.816 41.054 66.978 1.00 61.58 259 LEU A CA 1
ATOM 1644 C C . LEU A 1 217 ? 28.024 41.891 65.736 1.00 59.15 259 LEU A C 1
ATOM 1645 O O . LEU A 1 217 ? 28.029 43.119 65.787 1.00 58.44 259 LEU A O 1
ATOM 1650 N N . LEU A 1 218 ? 28.196 41.196 64.621 1.00 58.14 260 LEU A N 1
ATOM 1651 C CA . LEU A 1 218 ? 28.415 41.816 63.333 1.00 56.09 260 LEU A CA 1
ATOM 1652 C C . LEU A 1 218 ? 27.285 42.789 63.012 1.00 61.29 260 LEU A C 1
ATOM 1653 O O . LEU A 1 218 ? 27.522 43.967 62.723 1.00 55.68 260 LEU A O 1
ATOM 1658 N N . PHE A 1 219 ? 26.050 42.302 63.071 1.00 54.01 261 PHE A N 1
ATOM 1659 C CA . PHE A 1 219 ? 24.918 43.142 62.713 1.00 52.60 261 PHE A CA 1
ATOM 1660 C C . PHE A 1 219 ? 24.640 44.214 63.750 1.00 53.21 261 PHE A C 1
ATOM 1661 O O . PHE A 1 219 ? 24.002 45.202 63.448 1.00 52.23 261 PHE A O 1
ATOM 1669 N N . THR A 1 220 ? 25.115 44.019 64.970 1.00 55.10 262 THR A N 1
ATOM 1670 C CA . THR A 1 220 ? 24.948 45.052 65.987 1.00 56.06 262 THR A CA 1
ATOM 1671 C C . THR A 1 220 ? 25.780 46.278 65.641 1.00 55.48 262 THR A C 1
ATOM 1672 O O . THR A 1 220 ? 25.331 47.409 65.794 1.00 55.23 262 THR A O 1
ATOM 1676 N N . SER A 1 221 ? 26.998 46.029 65.173 1.00 56.33 263 SER A N 1
ATOM 1677 C CA . SER A 1 221 ? 27.915 47.083 64.768 1.00 55.16 263 SER A CA 1
ATOM 1678 C C . SER A 1 221 ? 27.399 47.777 63.514 1.00 52.97 263 SER A C 1
ATOM 1679 O O . SER A 1 221 ? 27.151 48.976 63.524 1.00 52.67 263 SER A O 1
ATOM 1682 N N . LEU A 1 222 ? 27.229 47.032 62.429 1.00 51.68 264 LEU A N 1
ATOM 1683 C CA . LEU A 1 222 ? 26.468 47.565 61.305 1.00 49.93 264 LEU A CA 1
ATOM 1684 C C . LEU A 1 222 ? 25.151 47.870 61.984 1.00 60.50 264 LEU A C 1
ATOM 1685 O O . LEU A 1 222 ? 24.952 47.473 63.123 1.00 89.62 264 LEU A O 1
ATOM 1690 N N . PHE A 1 223 ? 24.253 48.565 61.325 1.00 49.12 265 PHE A N 1
ATOM 1691 C CA . PHE A 1 223 ? 22.942 48.865 61.926 1.00 56.17 265 PHE A CA 1
ATOM 1692 C C . PHE A 1 223 ? 23.019 50.130 62.771 1.00 50.48 265 PHE A C 1
ATOM 1693 O O . PHE A 1 223 ? 22.050 50.877 62.874 1.00 57.17 265 PHE A O 1
ATOM 1701 N N . GLN A 1 224 ? 24.174 50.342 63.393 1.00 51.40 266 GLN A N 1
ATOM 1702 C CA . GLN A 1 224 ? 24.488 51.618 64.005 1.00 52.40 266 GLN A CA 1
ATOM 1703 C C . GLN A 1 224 ? 25.378 52.441 63.076 1.00 51.61 266 GLN A C 1
ATOM 1704 O O . GLN A 1 224 ? 25.712 53.576 63.378 1.00 52.40 266 GLN A O 1
ATOM 1710 N N . ASP A 1 225 ? 25.784 51.864 61.955 1.00 50.30 267 ASP A N 1
ATOM 1711 C CA . ASP A 1 225 ? 26.612 52.604 61.030 1.00 51.77 267 ASP A CA 1
ATOM 1712 C C . ASP A 1 225 ? 25.721 53.282 59.980 1.00 48.57 267 ASP A C 1
ATOM 1713 O O . ASP A 1 225 ? 25.128 52.618 59.141 1.00 47.53 267 ASP A O 1
ATOM 1718 N N . PRO A 1 226 ? 25.634 54.623 60.025 1.00 49.04 268 PRO A N 1
ATOM 1719 C CA . PRO A 1 226 ? 24.753 55.337 59.100 1.00 48.39 268 PRO A CA 1
ATOM 1720 C C . PRO A 1 226 ? 25.146 55.073 57.653 1.00 47.22 268 PRO A C 1
ATOM 1721 O O . PRO A 1 226 ? 24.304 55.100 56.772 1.00 46.61 268 PRO A O 1
ATOM 1725 N N . ALA A 1 227 ? 26.411 54.797 57.403 1.00 47.16 269 ALA A N 1
ATOM 1726 C CA . ALA A 1 227 ? 26.810 54.523 56.042 1.00 46.30 269 ALA A CA 1
ATOM 1727 C C . ALA A 1 227 ? 26.201 53.197 55.604 1.00 45.52 269 ALA A C 1
ATOM 1728 O O . ALA A 1 227 ? 25.799 53.040 54.461 1.00 45.05 269 ALA A O 1
ATOM 1730 N N . PHE A 1 228 ? 26.119 52.250 56.533 1.00 45.80 270 PHE A N 1
ATOM 1731 C CA . PHE A 1 228 ? 25.482 50.983 56.240 1.00 45.34 270 PHE A CA 1
ATOM 1732 C C . PHE A 1 228 ? 23.970 51.150 56.002 1.00 45.09 270 PHE A C 1
ATOM 1733 O O . PHE A 1 228 ? 23.417 50.599 55.052 1.00 44.64 270 PHE A O 1
ATOM 1741 N N . ILE A 1 229 ? 23.306 51.906 56.868 1.00 45.66 271 ILE A N 1
ATOM 1742 C CA . ILE A 1 229 ? 21.881 52.156 56.677 1.00 45.77 271 ILE A CA 1
ATOM 1743 C C . ILE A 1 229 ? 21.659 52.784 55.305 1.00 45.37 271 ILE A C 1
ATOM 1744 O O . ILE A 1 229 ? 20.740 52.421 54.572 1.00 45.61 271 ILE A O 1
ATOM 1749 N N . SER A 1 230 ? 22.546 53.709 54.966 1.00 45.51 272 SER A N 1
ATOM 1750 C CA . SER A 1 230 ? 22.494 54.418 53.705 1.00 45.25 272 SER A CA 1
ATOM 1751 C C . SER A 1 230 ? 22.675 53.448 52.553 1.00 51.50 272 SER A C 1
ATOM 1752 O O . SER A 1 230 ? 21.963 53.537 51.554 1.00 44.82 272 SER A O 1
ATOM 1755 N N . ALA A 1 231 ? 23.616 52.515 52.704 1.00 44.29 273 ALA A N 1
ATOM 1756 C CA . ALA A 1 231 ? 23.901 51.524 51.662 1.00 44.02 273 ALA A CA 1
ATOM 1757 C C . ALA A 1 231 ? 22.725 50.565 51.444 1.00 49.93 273 ALA A C 1
ATOM 1758 O O . ALA A 1 231 ? 22.308 50.310 50.307 1.00 49.81 273 ALA A O 1
ATOM 1760 N N . LEU A 1 232 ? 22.205 50.027 52.545 1.00 45.94 274 LEU A N 1
ATOM 1761 C CA . LEU A 1 232 ? 21.041 49.147 52.510 1.00 44.50 274 LEU A CA 1
ATOM 1762 C C . LEU A 1 232 ? 19.803 49.816 51.884 1.00 44.97 274 LEU A C 1
ATOM 1763 O O . LEU A 1 232 ? 19.162 49.256 50.982 1.00 45.35 274 LEU A O 1
ATOM 1768 N N . THR A 1 233 ? 19.464 51.014 52.362 1.00 45.23 275 THR A N 1
ATOM 1769 C CA . THR A 1 233 ? 18.244 51.679 51.896 1.00 46.04 275 THR A CA 1
ATOM 1770 C C . THR A 1 233 ? 18.382 52.163 50.462 1.00 46.24 275 THR A C 1
ATOM 1771 O O . THR A 1 233 ? 17.476 52.016 49.662 1.00 47.04 275 THR A O 1
ATOM 1775 N N . SER A 1 234 ? 19.538 52.707 50.126 1.00 45.75 276 SER A N 1
ATOM 1776 C CA . SER A 1 234 ? 19.735 53.216 48.782 1.00 46.15 276 SER A CA 1
ATOM 1777 C C . SER A 1 234 ? 19.504 52.140 47.730 1.00 47.61 276 SER A C 1
ATOM 1778 O O . SER A 1 234 ? 19.121 52.457 46.596 1.00 49.98 276 SER A O 1
ATOM 1781 N N . ALA A 1 235 ? 19.752 50.884 48.105 1.00 45.89 277 ALA A N 1
ATOM 1782 C CA . ALA A 1 235 ? 19.692 49.760 47.170 1.00 46.28 277 ALA A CA 1
ATOM 1783 C C . ALA A 1 235 ? 18.291 49.547 46.602 1.00 47.49 277 ALA A C 1
ATOM 1784 O O . ALA A 1 235 ? 18.130 48.913 45.565 1.00 48.29 277 ALA A O 1
ATOM 1786 N N . PHE A 1 236 ? 17.288 50.079 47.296 1.00 47.88 278 PHE A N 1
ATOM 1787 C CA . PHE A 1 236 ? 15.893 49.894 46.905 1.00 49.31 278 PHE A CA 1
ATOM 1788 C C . PHE A 1 236 ? 15.336 51.052 46.048 1.00 50.58 278 PHE A C 1
ATOM 1789 O O . PHE A 1 236 ? 14.226 50.954 45.538 1.00 52.15 278 PHE A O 1
ATOM 1797 N N . TRP A 1 237 ? 16.083 52.150 45.892 1.00 43.89 279 TRP A N 1
ATOM 1798 C CA . TRP A 1 237 ? 15.541 53.263 45.108 1.00 47.90 279 TRP A CA 1
ATOM 1799 C C . TRP A 1 237 ? 15.066 52.796 43.701 1.00 51.78 279 TRP A C 1
ATOM 1800 O O . TRP A 1 237 ? 15.813 52.148 42.959 1.00 47.36 279 TRP A O 1
ATOM 1811 N N . GLN A 1 238 ? 13.823 53.116 43.347 1.00 45.16 280 GLN A N 1
ATOM 1812 C CA . GLN A 1 238 ? 13.211 52.550 42.139 1.00 45.45 280 GLN A CA 1
ATOM 1813 C C . GLN A 1 238 ? 13.926 52.918 40.836 1.00 46.11 280 GLN A C 1
ATOM 1814 O O . GLN A 1 238 ? 13.876 52.165 39.872 1.00 50.36 280 GLN A O 1
ATOM 1820 N N . SER A 1 239 ? 14.579 54.078 40.808 1.00 46.70 281 SER A N 1
ATOM 1821 C CA . SER A 1 239 ? 15.286 54.551 39.606 1.00 47.43 281 SER A CA 1
ATOM 1822 C C . SER A 1 239 ? 16.800 54.496 39.776 1.00 47.32 281 SER A C 1
ATOM 1823 O O . SER A 1 239 ? 17.542 55.126 39.040 1.00 48.06 281 SER A O 1
ATOM 1826 N N . LEU A 1 240 ? 17.255 53.716 40.743 1.00 49.50 282 LEU A N 1
ATOM 1827 C CA . LEU A 1 240 ? 18.683 53.527 40.973 1.00 54.40 282 LEU A CA 1
ATOM 1828 C C . LEU A 1 240 ? 19.499 53.304 39.686 1.00 54.89 282 LEU A C 1
ATOM 1829 O O . LEU A 1 240 ? 20.612 53.784 39.571 1.00 47.30 282 LEU A O 1
ATOM 1834 N N . HIS A 1 241 ? 18.941 52.585 38.722 1.00 49.41 283 HIS A N 1
ATOM 1835 C CA . HIS A 1 241 ? 19.693 52.157 37.539 1.00 53.81 283 HIS A CA 1
ATOM 1836 C C . HIS A 1 241 ? 19.651 53.114 36.353 1.00 57.45 283 HIS A C 1
ATOM 1837 O O . HIS A 1 241 ? 20.369 52.906 35.383 1.00 53.16 283 HIS A O 1
ATOM 1844 N N . ILE A 1 242 ? 18.791 54.114 36.374 1.00 49.12 284 ILE A N 1
ATOM 1845 C CA . ILE A 1 242 ? 18.730 54.994 35.214 1.00 50.35 284 ILE A CA 1
ATOM 1846 C C . ILE A 1 242 ? 19.899 55.971 35.271 1.00 56.46 284 ILE A C 1
ATOM 1847 O O . ILE A 1 242 ? 19.781 57.030 35.864 1.00 55.37 284 ILE A O 1
ATOM 1852 N N . THR A 1 243 ? 21.031 55.611 34.671 1.00 51.32 285 THR A N 1
ATOM 1853 C CA . THR A 1 243 ? 22.232 56.420 34.820 1.00 76.58 285 THR A CA 1
ATOM 1854 C C . THR A 1 243 ? 22.650 57.115 33.538 1.00 77.51 285 THR A C 1
ATOM 1855 O O . THR A 1 243 ? 23.582 57.914 33.546 1.00 75.64 285 THR A O 1
ATOM 1859 N N . SER A 1 244 ? 21.975 56.813 32.434 1.00 53.90 286 SER A N 1
ATOM 1860 C CA . SER A 1 244 ? 22.371 57.398 31.162 1.00 55.42 286 SER A CA 1
ATOM 1861 C C . SER A 1 244 ? 21.376 57.120 30.056 1.00 55.97 286 SER A C 1
ATOM 1862 O O . SER A 1 244 ? 20.533 56.227 30.167 1.00 57.10 286 SER A O 1
ATOM 1865 N N . SER A 1 245 ? 21.503 57.885 28.978 1.00 57.55 287 SER A N 1
ATOM 1866 C CA . SER A 1 245 ? 20.734 57.673 27.763 1.00 58.33 287 SER A CA 1
ATOM 1867 C C . SER A 1 245 ? 20.972 56.258 27.244 1.00 61.80 287 SER A C 1
ATOM 1868 O O . SER A 1 245 ? 20.059 55.630 26.701 1.00 61.58 287 SER A O 1
ATOM 1871 N N . SER A 1 246 ? 22.199 55.762 27.425 1.00 58.55 288 SER A N 1
ATOM 1872 C CA . SER A 1 246 ? 22.587 54.435 26.943 1.00 56.73 288 SER A CA 1
ATOM 1873 C C . SER A 1 246 ? 21.821 53.337 27.658 1.00 58.86 288 SER A C 1
ATOM 1874 O O . SER A 1 246 ? 21.378 52.376 27.035 1.00 56.05 288 SER A O 1
ATOM 1877 N N . VAL A 1 247 ? 21.673 53.479 28.970 1.00 54.22 289 VAL A N 1
ATOM 1878 C CA . VAL A 1 247 ? 20.874 52.537 29.745 1.00 52.89 289 VAL A CA 1
ATOM 1879 C C . VAL A 1 247 ? 19.407 52.650 29.336 1.00 53.04 289 VAL A C 1
ATOM 1880 O O . VAL A 1 247 ? 18.717 51.642 29.137 1.00 52.46 289 VAL A O 1
ATOM 1884 N N . GLU A 1 248 ? 18.933 53.883 29.206 1.00 53.89 290 GLU A N 1
ATOM 1885 C CA . GLU A 1 248 ? 17.588 54.104 28.710 1.00 59.64 290 GLU A CA 1
ATOM 1886 C C . GLU A 1 248 ? 17.354 53.348 27.404 1.00 59.16 290 GLU A C 1
ATOM 1887 O O . GLU A 1 248 ? 16.308 52.735 27.218 1.00 59.14 290 GLU A O 1
ATOM 1893 N N . HIS A 1 249 ? 18.337 53.394 26.510 1.00 55.59 291 HIS A N 1
ATOM 1894 C CA . HIS A 1 249 ? 18.178 52.815 25.196 1.00 56.22 291 HIS A CA 1
ATOM 1895 C C . HIS A 1 249 ? 18.112 51.292 25.312 1.00 60.06 291 HIS A C 1
ATOM 1896 O O . HIS A 1 249 ? 17.173 50.661 24.818 1.00 54.84 291 HIS A O 1
ATOM 1903 N N . ILE A 1 250 ? 19.086 50.700 25.986 1.00 54.26 292 ILE A N 1
ATOM 1904 C CA . ILE A 1 250 ? 19.059 49.260 26.162 1.00 53.26 292 ILE A CA 1
ATOM 1905 C C . ILE A 1 250 ? 17.749 48.848 26.837 1.00 54.64 292 ILE A C 1
ATOM 1906 O O . ILE A 1 250 ? 17.094 47.896 26.432 1.00 52.00 292 ILE A O 1
ATOM 1911 N N . TYR A 1 251 ? 17.370 49.568 27.878 1.00 51.95 293 TYR A N 1
ATOM 1912 C CA . TYR A 1 251 ? 16.201 49.186 28.653 1.00 51.07 293 TYR A CA 1
ATOM 1913 C C . TYR A 1 251 ? 14.956 49.216 27.755 1.00 58.87 293 TYR A C 1
ATOM 1914 O O . TYR A 1 251 ? 14.101 48.315 27.819 1.00 51.19 293 TYR A O 1
ATOM 1923 N N . ALA A 1 252 ? 14.877 50.234 26.893 1.00 52.74 294 ALA A N 1
ATOM 1924 C CA . ALA A 1 252 ? 13.748 50.374 25.976 1.00 53.39 294 ALA A CA 1
ATOM 1925 C C . ALA A 1 252 ? 13.683 49.227 24.979 1.00 54.54 294 ALA A C 1
ATOM 1926 O O . ALA A 1 252 ? 12.593 48.746 24.658 1.00 54.32 294 ALA A O 1
ATOM 1928 N N . GLN A 1 253 ? 14.841 48.800 24.477 1.00 53.58 295 GLN A N 1
ATOM 1929 C CA . GLN A 1 253 ? 14.888 47.681 23.540 1.00 54.65 295 GLN A CA 1
ATOM 1930 C C . GLN A 1 253 ? 14.437 46.394 24.216 1.00 52.34 295 GLN A C 1
ATOM 1931 O O . GLN A 1 253 ? 13.743 45.575 23.620 1.00 59.69 295 GLN A O 1
ATOM 1937 N N . ILE A 1 254 ? 14.836 46.235 25.469 1.00 51.48 296 ILE A N 1
ATOM 1938 C CA . ILE A 1 254 ? 14.464 45.073 26.237 1.00 50.43 296 ILE A CA 1
ATOM 1939 C C . ILE A 1 254 ? 12.960 45.050 26.517 1.00 50.09 296 ILE A C 1
ATOM 1940 O O . ILE A 1 254 ? 12.308 44.024 26.312 1.00 49.72 296 ILE A O 1
ATOM 1945 N N . MET A 1 255 ? 12.401 46.177 26.948 1.00 50.28 297 MET A N 1
ATOM 1946 C CA . MET A 1 255 ? 10.967 46.221 27.204 1.00 50.06 297 MET A CA 1
ATOM 1947 C C . MET A 1 255 ? 10.174 46.030 25.919 1.00 63.76 297 MET A C 1
ATOM 1948 O O . MET A 1 255 ? 9.084 45.457 25.951 1.00 52.13 297 MET A O 1
ATOM 1953 N N . SER A 1 256 ? 10.707 46.493 24.787 1.00 51.67 298 SER A N 1
ATOM 1954 C CA . SER A 1 256 ? 9.989 46.309 23.518 1.00 59.41 298 SER A CA 1
ATOM 1955 C C . SER A 1 256 ? 9.918 44.837 23.213 1.00 51.76 298 SER A C 1
ATOM 1956 O O . SER A 1 256 ? 8.886 44.335 22.802 1.00 64.38 298 SER A O 1
ATOM 1959 N N . GLU A 1 257 ? 11.022 44.137 23.420 1.00 51.37 299 GLU A N 1
ATOM 1960 C CA . GLU A 1 257 ? 11.042 42.698 23.198 1.00 50.87 299 GLU A CA 1
ATOM 1961 C C . GLU A 1 257 ? 10.124 41.981 24.190 1.00 49.94 299 GLU A C 1
ATOM 1962 O O . GLU A 1 257 ? 9.430 41.038 23.833 1.00 49.75 299 GLU A O 1
ATOM 1968 N N . ASN A 1 258 ? 10.124 42.423 25.442 1.00 49.43 300 ASN A N 1
ATOM 1969 C CA . ASN A 1 258 ? 9.194 41.859 26.407 1.00 49.02 300 ASN A CA 1
ATOM 1970 C C . ASN A 1 258 ? 7.748 42.013 25.911 1.00 54.30 300 ASN A C 1
ATOM 1971 O O . ASN A 1 258 ? 6.979 41.052 25.899 1.00 48.60 300 ASN A O 1
ATOM 1976 N N . ILE A 1 259 ? 7.399 43.223 25.489 1.00 49.59 301 ILE A N 1
ATOM 1977 C CA . ILE A 1 259 ? 6.049 43.502 25.005 1.00 54.95 301 ILE A CA 1
ATOM 1978 C C . ILE A 1 259 ? 5.662 42.671 23.777 1.00 59.78 301 ILE A C 1
ATOM 1979 O O . ILE A 1 259 ? 4.538 42.161 23.683 1.00 59.31 301 ILE A O 1
ATOM 1984 N N . GLU A 1 260 ? 6.579 42.548 22.823 1.00 57.21 302 GLU A N 1
ATOM 1985 C CA . GLU A 1 260 ? 6.300 41.759 21.620 1.00 51.10 302 GLU A CA 1
ATOM 1986 C C . GLU A 1 260 ? 6.048 40.288 21.948 1.00 56.79 302 GLU A C 1
ATOM 1987 O O . GLU A 1 260 ? 5.108 39.679 21.442 1.00 50.33 302 GLU A O 1
ATOM 1993 N N . ASN A 1 261 ? 6.905 39.710 22.780 1.00 49.70 303 ASN A N 1
ATOM 1994 C CA . ASN A 1 261 ? 6.749 38.320 23.150 1.00 49.11 303 ASN A CA 1
ATOM 1995 C C . ASN A 1 261 ? 5.464 38.103 23.956 1.00 58.39 303 ASN A C 1
ATOM 1996 O O . ASN A 1 261 ? 4.774 37.100 23.783 1.00 48.49 303 ASN A O 1
ATOM 2001 N N . ARG A 1 262 ? 5.136 39.052 24.822 1.00 48.50 304 ARG A N 1
ATOM 2002 C CA . ARG A 1 262 ? 3.920 38.953 25.597 1.00 53.20 304 ARG A CA 1
ATOM 2003 C C . ARG A 1 262 ? 2.695 38.909 24.657 1.00 60.74 304 ARG A C 1
ATOM 2004 O O . ARG A 1 262 ? 1.863 37.991 24.724 1.0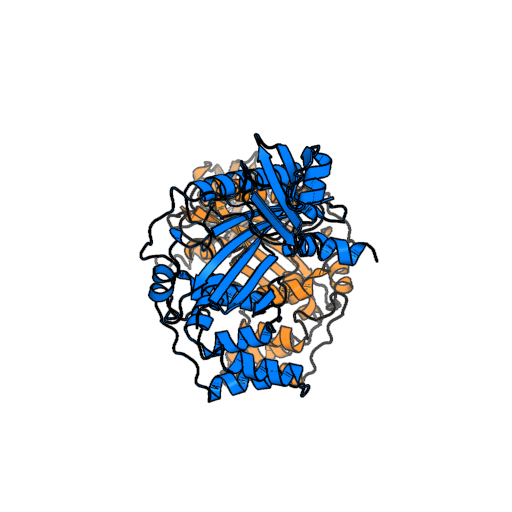0 54.59 304 ARG A O 1
ATOM 2012 N N . LEU A 1 263 ? 2.611 39.876 23.754 1.00 52.45 305 LEU A N 1
ATOM 2013 C CA . LEU A 1 263 ? 1.510 39.920 22.790 1.00 52.61 305 LEU A CA 1
ATOM 2014 C C . LEU A 1 263 ? 1.481 38.657 21.931 1.00 60.74 305 LEU A C 1
ATOM 2015 O O . LEU A 1 263 ? 0.425 38.110 21.620 1.00 61.55 305 LEU A O 1
ATOM 2020 N N . ASN A 1 264 ? 2.658 38.204 21.531 1.00 51.76 306 ASN A N 1
ATOM 2021 C CA . ASN A 1 264 ? 2.770 37.061 20.633 1.00 51.52 306 ASN A CA 1
ATOM 2022 C C . ASN A 1 264 ? 2.416 35.736 21.325 1.00 50.73 306 ASN A C 1
ATOM 2023 O O . ASN A 1 264 ? 1.696 34.912 20.777 1.00 53.47 306 ASN A O 1
ATOM 2028 N N . PHE A 1 265 ? 2.906 35.552 22.548 1.00 48.67 307 PHE A N 1
ATOM 2029 C CA . PHE A 1 265 ? 2.858 34.250 23.204 1.00 53.17 307 PHE A CA 1
ATOM 2030 C C . PHE A 1 265 ? 1.834 34.136 24.328 1.00 61.74 307 PHE A C 1
ATOM 2031 O O . PHE A 1 265 ? 1.244 33.074 24.515 1.00 76.56 307 PHE A O 1
ATOM 2039 N N . MET A 1 266 ? 1.613 35.207 25.078 1.00 52.21 308 MET A N 1
ATOM 2040 C CA . MET A 1 266 ? 0.663 35.128 26.189 1.00 47.44 308 MET A CA 1
ATOM 2041 C C . MET A 1 266 ? -0.103 36.429 26.427 1.00 49.01 308 MET A C 1
ATOM 2042 O O . MET A 1 266 ? 0.038 37.049 27.486 1.00 49.05 308 MET A O 1
ATOM 2047 N N . PRO A 1 267 ? -0.920 36.838 25.439 1.00 48.02 309 PRO A N 1
ATOM 2048 C CA . PRO A 1 267 ? -1.727 38.060 25.479 1.00 56.79 309 PRO A CA 1
ATOM 2049 C C . PRO A 1 267 ? -2.717 38.014 26.642 1.00 61.83 309 PRO A C 1
ATOM 2050 O O . PRO A 1 267 ? -2.960 39.028 27.286 1.00 73.15 309 PRO A O 1
ATOM 2054 N N . GLU A 1 268 ? -3.279 36.837 26.897 1.00 59.96 310 GLU A N 1
ATOM 2055 C CA . GLU A 1 268 ? -4.330 36.668 27.899 1.00 76.86 310 GLU A CA 1
ATOM 2056 C C . GLU A 1 268 ? -3.743 36.476 29.293 1.00 83.26 310 GLU A C 1
ATOM 2057 O O . GLU A 1 268 ? -4.328 36.905 30.285 1.00 84.00 310 GLU A O 1
ATOM 2063 N N . GLN A 1 269 ? -2.569 35.850 29.354 1.00 78.91 311 GLN A N 1
ATOM 2064 C CA . GLN A 1 269 ? -1.930 35.515 30.626 1.00 76.50 311 GLN A CA 1
ATOM 2065 C C . GLN A 1 269 ? -1.497 36.740 31.424 1.00 70.82 311 GLN A C 1
ATOM 2066 O O . GLN A 1 269 ? -1.064 37.741 30.868 1.00 79.64 311 GLN A O 1
ATOM 2072 N N . ARG A 1 270 ? -1.586 36.619 32.742 1.00 83.17 312 ARG A N 1
ATOM 2073 C CA . ARG A 1 270 ? -1.466 37.739 33.678 1.00 77.04 312 ARG A CA 1
ATOM 2074 C C . ARG A 1 270 ? -0.057 38.290 33.936 1.00 75.57 312 ARG A C 1
ATOM 2075 O O . ARG A 1 270 ? 0.143 39.504 33.931 1.00 80.96 312 ARG A O 1
ATOM 2083 N N . VAL A 1 271 ? 0.898 37.401 34.198 1.00 65.29 313 VAL A N 1
ATOM 2084 C CA . VAL A 1 271 ? 2.317 37.769 34.433 1.00 65.47 313 VAL A CA 1
ATOM 2085 C C . VAL A 1 271 ? 2.644 38.867 35.464 1.00 63.59 313 VAL A C 1
ATOM 2086 O O . VAL A 1 271 ? 2.447 40.065 35.229 1.00 62.50 313 VAL A O 1
ATOM 2090 N N . ILE A 1 272 ? 3.197 38.443 36.594 1.00 54.81 314 ILE A N 1
ATOM 2091 C CA . ILE A 1 272 ? 3.655 39.374 37.616 1.00 63.14 314 ILE A CA 1
ATOM 2092 C C . ILE A 1 272 ? 4.719 40.276 37.022 1.00 65.61 314 ILE A C 1
ATOM 2093 O O . ILE A 1 272 ? 5.476 39.856 36.162 1.00 66.68 314 ILE A O 1
ATOM 2098 N N . ASN A 1 273 ? 4.781 41.516 37.493 1.00 70.59 315 ASN A N 1
ATOM 2099 C CA . ASN A 1 273 ? 5.742 42.477 36.970 1.00 72.68 315 ASN A CA 1
ATOM 2100 C C . ASN A 1 273 ? 7.198 42.208 37.372 1.00 71.51 315 ASN A C 1
ATOM 2101 O O . ASN A 1 273 ? 8.103 42.246 36.529 1.00 64.08 315 ASN A O 1
ATOM 2106 N N . ASN A 1 274 ? 7.410 41.968 38.670 1.00 70.33 316 ASN A N 1
ATOM 2107 C CA . ASN A 1 274 ? 8.747 41.899 39.258 1.00 73.44 316 ASN A CA 1
ATOM 2108 C C . ASN A 1 274 ? 8.838 40.887 40.395 1.00 80.52 316 ASN A C 1
ATOM 2109 O O . ASN A 1 274 ? 7.843 40.630 41.073 1.00 83.05 316 ASN A O 1
ATOM 2114 N N . CYS A 1 275 ? 10.033 40.322 40.602 1.00 44.16 317 CYS A N 1
ATOM 2115 C CA . CYS A 1 275 ? 10.266 39.339 41.670 1.00 55.43 317 CYS A CA 1
ATOM 2116 C C . CYS A 1 275 ? 11.131 39.865 42.838 1.00 63.32 317 CYS A C 1
ATOM 2117 O O . CYS A 1 275 ? 11.597 39.084 43.657 1.00 76.52 317 CYS A O 1
ATOM 2120 N N . GLY A 1 276 ? 11.342 41.181 42.911 1.00 79.93 318 GLY A N 1
ATOM 2121 C CA . GLY A 1 276 ? 12.044 41.796 44.034 1.00 67.53 318 GLY A CA 1
ATOM 2122 C C . GLY A 1 276 ? 13.541 41.998 43.850 1.00 69.84 318 GLY A C 1
ATOM 2123 O O . GLY A 1 276 ? 14.072 41.781 42.758 1.00 81.74 318 GLY A O 1
ATOM 2124 N N . HIS A 1 277 ? 14.220 42.398 44.928 1.00 61.16 319 HIS A N 1
ATOM 2125 C CA . HIS A 1 277 ? 15.648 42.760 44.895 1.00 50.39 319 HIS A CA 1
ATOM 2126 C C . HIS A 1 277 ? 16.578 41.675 45.435 1.00 53.48 319 HIS A C 1
ATOM 2127 O O . HIS A 1 277 ? 16.281 41.034 46.439 1.00 63.68 319 HIS A O 1
ATOM 2134 N N . ILE A 1 278 ? 17.716 41.487 44.781 1.00 55.95 320 ILE A N 1
ATOM 2135 C CA . ILE A 1 278 ? 18.799 40.742 45.401 1.00 44.02 320 ILE A CA 1
ATOM 2136 C C . ILE A 1 278 ? 19.937 41.712 45.707 1.00 51.05 320 ILE A C 1
ATOM 2137 O O . ILE A 1 278 ? 20.589 42.247 44.805 1.00 56.86 320 ILE A O 1
ATOM 2142 N N . ILE A 1 279 ? 20.166 41.923 46.995 1.00 52.82 321 ILE A N 1
ATOM 2143 C CA . ILE A 1 279 ? 21.088 42.936 47.469 1.00 53.86 321 ILE A CA 1
ATOM 2144 C C . ILE A 1 279 ? 22.262 42.321 48.218 1.00 43.86 321 ILE A C 1
ATOM 2145 O O . ILE A 1 279 ? 22.089 41.678 49.240 1.00 46.04 321 ILE A O 1
ATOM 2150 N N . LYS A 1 280 ? 23.457 42.504 47.684 1.00 48.16 322 LYS A N 1
ATOM 2151 C CA . LYS A 1 280 ? 24.664 42.047 48.362 1.00 44.33 322 LYS A CA 1
ATOM 2152 C C . LYS A 1 280 ? 25.493 43.249 48.800 1.00 52.56 322 LYS A C 1
ATOM 2153 O O . LYS A 1 280 ? 25.771 44.136 47.996 1.00 56.99 322 LYS A O 1
ATOM 2159 N N . ILE A 1 281 ? 25.854 43.283 50.083 1.00 44.07 323 ILE A N 1
ATOM 2160 C CA . ILE A 1 281 ? 26.610 44.384 50.654 1.00 43.87 323 ILE A CA 1
ATOM 2161 C C . ILE A 1 281 ? 27.841 43.820 51.316 1.00 51.54 323 ILE A C 1
ATOM 2162 O O . ILE A 1 281 ? 27.748 42.833 52.054 1.00 44.50 323 ILE A O 1
ATOM 2167 N N . ASN A 1 282 ? 28.986 44.454 51.044 1.00 44.32 324 ASN A N 1
ATOM 2168 C CA . ASN A 1 282 ? 30.258 44.110 51.650 1.00 44.68 324 ASN A CA 1
ATOM 2169 C C . ASN A 1 282 ? 30.977 45.358 52.157 1.00 45.81 324 ASN A C 1
ATOM 2170 O O . ASN A 1 282 ? 30.821 46.439 51.600 1.00 58.54 324 ASN A O 1
ATOM 2175 N N . ALA A 1 283 ? 31.750 45.210 53.225 1.00 44.59 325 ALA A N 1
ATOM 2176 C CA . ALA A 1 283 ? 32.520 46.315 53.748 1.00 48.19 325 ALA A CA 1
ATOM 2177 C C . ALA A 1 283 ? 33.754 46.422 52.874 1.00 44.83 325 ALA A C 1
ATOM 2178 O O . ALA A 1 283 ? 34.159 45.434 52.296 1.00 45.32 325 ALA A O 1
ATOM 2180 N N . VAL A 1 284 ? 34.333 47.610 52.738 1.00 60.60 326 VAL A N 1
ATOM 2181 C CA . VAL A 1 284 ? 35.543 47.746 51.934 1.00 61.41 326 VAL A CA 1
ATOM 2182 C C . VAL A 1 284 ? 36.769 47.392 52.778 1.00 84.44 326 VAL A C 1
ATOM 2183 O O . VAL A 1 284 ? 37.663 46.634 52.344 1.00 70.47 326 VAL A O 1
ATOM 2187 N N . ARG A 1 298 ? 34.785 53.179 57.846 1.00 49.84 340 ARG A N 1
ATOM 2188 C CA . ARG A 1 298 ? 34.281 51.954 57.184 1.00 68.48 340 ARG A CA 1
ATOM 2189 C C . ARG A 1 298 ? 33.243 52.151 56.063 1.00 56.02 340 ARG A C 1
ATOM 2190 O O . ARG A 1 298 ? 32.161 52.674 56.306 1.00 60.64 340 ARG A O 1
ATOM 2198 N N . ALA A 1 299 ? 33.589 51.692 54.853 1.00 50.88 341 ALA A N 1
ATOM 2199 C CA . ALA A 1 299 ? 32.795 51.898 53.631 1.00 46.67 341 ALA A CA 1
ATOM 2200 C C . ALA A 1 299 ? 32.154 50.607 53.095 1.00 44.91 341 ALA A C 1
ATOM 2201 O O . ALA A 1 299 ? 32.528 49.507 53.499 1.00 50.38 341 ALA A O 1
ATOM 2203 N N . TYR A 1 300 ? 31.198 50.747 52.175 1.00 47.66 342 TYR A N 1
ATOM 2204 C CA . TYR A 1 300 ? 30.417 49.596 51.699 1.00 43.60 342 TYR A CA 1
ATOM 2205 C C . TYR A 1 300 ? 30.354 49.476 50.183 1.00 47.74 342 TYR A C 1
ATOM 2206 O O . TYR A 1 300 ? 30.215 50.465 49.463 1.00 65.41 342 TYR A O 1
ATOM 2215 N N . GLU A 1 301 ? 30.476 48.251 49.699 1.00 48.55 343 GLU A N 1
ATOM 2216 C CA . GLU A 1 301 ? 30.189 47.956 48.306 1.00 48.90 343 GLU A CA 1
ATOM 2217 C C . GLU A 1 301 ? 28.787 47.372 48.245 1.00 44.19 343 GLU A C 1
ATOM 2218 O O . GLU A 1 301 ? 28.465 46.413 48.958 1.00 44.08 343 GLU A O 1
ATOM 2224 N N . VAL A 1 302 ? 27.945 47.959 47.408 1.00 45.29 344 VAL A N 1
ATOM 2225 C CA . VAL A 1 302 ? 26.595 47.447 47.219 1.00 46.33 344 VAL A CA 1
ATOM 2226 C C . VAL A 1 302 ? 26.425 46.873 45.813 1.00 46.39 344 VAL A C 1
ATOM 2227 O O . VAL A 1 302 ? 26.893 47.454 44.823 1.00 46.30 344 VAL A O 1
ATOM 2231 N N . SER A 1 303 ? 25.772 45.720 45.737 1.00 47.31 345 SER A N 1
ATOM 2232 C CA . SER A 1 303 ? 25.266 45.211 44.481 1.00 44.50 345 SER A CA 1
ATOM 2233 C C . SER A 1 303 ? 23.762 45.048 44.630 1.00 44.19 345 SER A C 1
ATOM 2234 O O . SER A 1 303 ? 23.305 44.215 45.421 1.00 44.03 345 SER A O 1
ATOM 2237 N N . SER A 1 304 ? 22.997 45.845 43.886 1.00 44.21 346 SER A N 1
ATOM 2238 C CA . SER A 1 304 ? 21.539 45.811 43.960 1.00 43.97 346 SER A CA 1
ATOM 2239 C C . SER A 1 304 ? 20.947 45.358 42.631 1.00 44.23 346 SER A C 1
ATOM 2240 O O . SER A 1 304 ? 20.968 46.093 41.647 1.00 46.57 346 SER A O 1
ATOM 2243 N N . SER A 1 305 ? 20.409 44.148 42.597 1.00 44.19 347 SER A N 1
ATOM 2244 C CA . SER A 1 305 ? 19.821 43.644 41.368 1.00 44.42 347 SER A CA 1
ATOM 2245 C C . SER A 1 305 ? 18.318 43.644 41.435 1.00 44.22 347 SER A C 1
ATOM 2246 O O . SER A 1 305 ? 17.726 43.146 42.391 1.00 63.37 347 SER A O 1
ATOM 2249 N N . ILE A 1 306 ? 17.691 44.200 40.413 1.00 45.69 348 ILE A N 1
ATOM 2250 C CA . ILE A 1 306 ? 16.254 44.089 40.307 1.00 44.32 348 ILE A CA 1
ATOM 2251 C C . ILE A 1 306 ? 15.944 42.970 39.292 1.00 49.32 348 ILE A C 1
ATOM 2252 O O . ILE A 1 306 ? 16.744 42.701 38.403 1.00 51.58 348 ILE A O 1
ATOM 2257 N N . LEU A 1 307 ? 14.813 42.288 39.449 1.00 44.40 349 LEU A N 1
ATOM 2258 C CA . LEU A 1 307 ? 14.520 41.113 38.625 1.00 44.59 349 LEU A CA 1
ATOM 2259 C C . LEU A 1 307 ? 13.162 41.188 37.933 1.00 45.65 349 LEU A C 1
ATOM 2260 O O . LEU A 1 307 ? 12.317 40.315 38.154 1.00 46.29 349 LEU A O 1
ATOM 2265 N N . PRO A 1 308 ? 12.937 42.222 37.104 1.00 44.87 350 PRO A N 1
ATOM 2266 C CA . PRO A 1 308 ? 11.638 42.309 36.433 1.00 47.04 350 PRO A CA 1
ATOM 2267 C C . PRO A 1 308 ? 11.414 41.088 35.559 1.00 45.16 350 PRO A C 1
ATOM 2268 O O . PRO A 1 308 ? 12.360 40.560 35.001 1.00 45.34 350 PRO A O 1
ATOM 2272 N N . SER A 1 309 ? 10.169 40.653 35.439 1.00 46.25 351 SER A N 1
ATOM 2273 C CA . SER A 1 309 ? 9.856 39.520 34.572 1.00 45.31 351 SER A CA 1
ATOM 2274 C C . SER A 1 309 ? 10.014 39.931 33.102 1.00 59.95 351 SER A C 1
ATOM 2275 O O . SER A 1 309 ? 9.807 41.097 32.755 1.00 48.45 351 SER A O 1
ATOM 2278 N N . HIS A 1 310 ? 10.368 38.970 32.251 1.00 45.94 352 HIS A N 1
ATOM 2279 C CA . HIS A 1 310 ? 10.593 39.217 30.833 1.00 46.42 352 HIS A CA 1
ATOM 2280 C C . HIS A 1 310 ? 10.082 38.036 30.009 1.00 46.56 352 HIS A C 1
ATOM 2281 O O . HIS A 1 310 ? 10.608 36.925 30.127 1.00 48.08 352 HIS A O 1
ATOM 2288 N N . ILE A 1 311 ? 9.068 38.256 29.175 1.00 46.79 353 ILE A N 1
ATOM 2289 C CA . ILE A 1 311 ? 8.554 37.161 28.368 1.00 47.94 353 ILE A CA 1
ATOM 2290 C C . ILE A 1 311 ? 9.499 36.880 27.214 1.00 47.38 353 ILE A C 1
ATOM 2291 O O . ILE A 1 311 ? 9.871 37.784 26.470 1.00 49.09 353 ILE A O 1
ATOM 2296 N N . THR A 1 312 ? 9.903 35.623 27.088 1.00 49.42 354 THR A N 1
ATOM 2297 C CA . THR A 1 312 ? 10.750 35.190 25.991 1.00 47.86 354 THR A CA 1
ATOM 2298 C C . THR A 1 312 ? 9.936 34.261 25.119 1.00 55.81 354 THR A C 1
ATOM 2299 O O . THR A 1 312 ? 8.765 34.000 25.400 1.00 48.37 354 THR A O 1
ATOM 2303 N N . CYS A 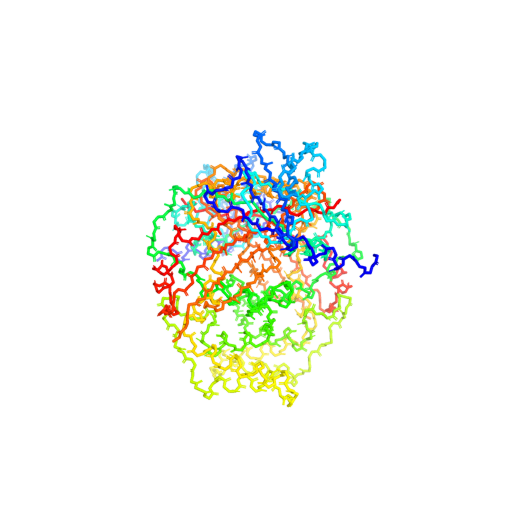1 313 ? 10.560 33.751 24.065 1.00 52.41 355 CYS A N 1
ATOM 2304 C CA . CYS A 1 313 ? 9.881 32.825 23.164 1.00 56.51 355 CYS A CA 1
ATOM 2305 C C . CYS A 1 313 ? 9.658 31.445 23.806 1.00 48.52 355 CYS A C 1
ATOM 2306 O O . CYS A 1 313 ? 9.054 30.566 23.192 1.00 64.85 355 CYS A O 1
ATOM 2309 N N . ASN A 1 314 ? 10.141 31.259 25.032 1.00 52.36 356 ASN A N 1
ATOM 2310 C CA . ASN A 1 314 ? 9.946 29.996 25.756 1.00 48.22 356 ASN A CA 1
ATOM 2311 C C . ASN A 1 314 ? 9.027 30.102 26.971 1.00 49.62 356 ASN A C 1
ATOM 2312 O O . ASN A 1 314 ? 8.591 29.095 27.519 1.00 52.38 356 ASN A O 1
ATOM 2317 N N . GLY A 1 315 ? 8.747 31.320 27.415 1.00 51.88 357 GLY A N 1
ATOM 2318 C CA . GLY A 1 315 ? 7.907 31.492 28.580 1.00 48.61 357 GLY A CA 1
ATOM 2319 C C . GLY A 1 315 ? 8.290 32.687 29.422 1.00 53.61 357 GLY A C 1
ATOM 2320 O O . GLY A 1 315 ? 8.848 33.660 28.920 1.00 51.49 357 GLY A O 1
ATOM 2321 N N . VAL A 1 316 ? 7.990 32.609 30.714 1.00 52.91 358 VAL A N 1
ATOM 2322 C CA . VAL A 1 316 ? 8.247 33.717 31.623 1.00 48.18 358 VAL A CA 1
ATOM 2323 C C . VAL A 1 316 ? 9.691 33.700 32.113 1.00 49.87 358 VAL A C 1
ATOM 2324 O O . VAL A 1 316 ? 10.090 32.848 32.922 1.00 46.33 358 VAL A O 1
ATOM 2328 N N . GLY A 1 317 ? 10.475 34.651 31.613 1.00 47.65 359 GLY A N 1
ATOM 2329 C CA . GLY A 1 317 ? 11.867 34.789 32.005 1.00 46.31 359 GLY A CA 1
ATOM 2330 C C . GLY A 1 317 ? 12.067 36.013 32.869 1.00 46.00 359 GLY A C 1
ATOM 2331 O O . GLY A 1 317 ? 11.105 36.602 33.357 1.00 45.75 359 GLY A O 1
ATOM 2332 N N . ILE A 1 318 ? 13.323 36.401 33.050 1.00 46.06 360 ILE A N 1
ATOM 2333 C CA . ILE A 1 318 ? 13.674 37.544 33.882 1.00 45.80 360 ILE A CA 1
ATOM 2334 C C . ILE A 1 318 ? 14.708 38.424 33.187 1.00 46.07 360 ILE A C 1
ATOM 2335 O O . ILE A 1 318 ? 15.599 37.928 32.505 1.00 50.48 360 ILE A O 1
ATOM 2340 N N . ASN A 1 319 ? 14.574 39.735 33.343 1.00 49.20 361 ASN A N 1
ATOM 2341 C CA . ASN A 1 319 ? 15.614 40.661 32.936 1.00 46.31 361 ASN A CA 1
ATOM 2342 C C . ASN A 1 319 ? 16.343 41.131 34.184 1.00 47.43 361 ASN A C 1
ATOM 2343 O O . ASN A 1 319 ? 15.847 41.980 34.924 1.00 45.76 361 ASN A O 1
ATOM 2348 N N . LYS A 1 320 ? 17.507 40.545 34.440 1.00 46.08 362 LYS A N 1
ATOM 2349 C CA . LYS A 1 320 ? 18.320 40.979 35.556 1.00 45.86 362 LYS A CA 1
ATOM 2350 C C . LYS A 1 320 ? 18.986 42.325 35.256 1.00 51.59 362 LYS A C 1
ATOM 2351 O O . LYS A 1 320 ? 19.748 42.466 34.302 1.00 46.61 362 LYS A O 1
ATOM 2357 N N . ILE A 1 321 ? 18.677 43.321 36.069 1.00 45.85 363 ILE A N 1
ATOM 2358 C CA . ILE A 1 321 ? 19.331 44.605 35.961 1.00 46.14 363 ILE A CA 1
ATOM 2359 C C . ILE A 1 321 ? 20.056 44.796 37.261 1.00 45.78 363 ILE A C 1
ATOM 2360 O O . ILE A 1 321 ? 19.426 44.887 38.307 1.00 45.32 363 ILE A O 1
ATOM 2365 N N . GLU A 1 322 ? 21.379 44.830 37.208 1.00 46.03 364 GLU A N 1
ATOM 2366 C CA . GLU A 1 322 ? 22.171 44.996 38.405 1.00 45.74 364 GLU A CA 1
ATOM 2367 C C . GLU A 1 322 ? 22.890 46.345 38.439 1.00 53.14 364 GLU A C 1
ATOM 2368 O O . GLU A 1 322 ? 23.473 46.779 37.438 1.00 47.81 364 GLU A O 1
ATOM 2374 N N . THR A 1 323 ? 22.838 47.007 39.593 1.00 45.64 365 THR A N 1
ATOM 2375 C CA . THR A 1 323 ? 23.619 48.202 39.825 1.00 45.87 365 THR A CA 1
ATOM 2376 C C . THR A 1 323 ? 24.540 47.988 41.008 1.00 48.71 365 THR A C 1
ATOM 2377 O O . THR A 1 323 ? 24.104 47.539 42.067 1.00 49.64 365 THR A O 1
ATOM 2381 N N . SER A 1 324 ? 25.814 48.319 40.817 1.00 45.93 366 SER A N 1
ATOM 2382 C CA . SER A 1 324 ? 26.809 48.249 41.870 1.00 48.84 366 SER A CA 1
ATOM 2383 C C . SER A 1 324 ? 27.464 49.620 42.085 1.00 52.87 366 SER A C 1
ATOM 2384 O O . SER A 1 324 ? 27.650 50.389 41.134 1.00 46.57 366 SER A O 1
ATOM 2387 N N . TYR A 1 325 ? 27.844 49.885 43.332 1.00 45.58 367 TYR A N 1
ATOM 2388 C CA . TYR A 1 325 ? 28.453 51.134 43.726 1.00 45.76 367 TYR A CA 1
ATOM 2389 C C . TYR A 1 325 ? 29.059 51.055 45.130 1.00 47.78 367 TYR A C 1
ATOM 2390 O O . TYR A 1 325 ? 28.788 50.123 45.906 1.00 46.43 367 TYR A O 1
ATOM 2399 N N . LEU A 1 326 ? 29.852 52.074 45.450 1.00 45.52 368 LEU A N 1
ATOM 2400 C CA . LEU A 1 326 ? 30.470 52.241 46.757 1.00 54.10 368 LEU A CA 1
ATOM 2401 C C . LEU A 1 326 ? 29.717 53.296 47.567 1.00 44.85 368 LEU A C 1
ATOM 2402 O O . LEU A 1 326 ? 29.374 54.360 47.052 1.00 74.50 368 LEU A O 1
ATOM 2407 N N . VAL A 1 327 ? 29.474 53.009 48.837 1.00 46.32 369 VAL A N 1
ATOM 2408 C CA . VAL A 1 327 ? 28.964 54.014 49.754 1.00 44.02 369 VAL A CA 1
ATOM 2409 C C . VAL A 1 327 ? 30.035 54.362 50.780 1.00 48.05 369 VAL A C 1
ATOM 2410 O O . VAL A 1 327 ? 30.435 53.504 51.579 1.00 43.63 369 VAL A O 1
ATOM 2414 N N . HIS A 1 328 ? 30.494 55.616 50.755 1.00 55.19 370 HIS A N 1
ATOM 2415 C CA . HIS A 1 328 ? 31.589 56.077 51.612 1.00 58.26 370 HIS A CA 1
ATOM 2416 C C . HIS A 1 328 ? 31.196 56.136 53.103 1.00 51.84 370 HIS A C 1
ATOM 2417 O O . HIS A 1 328 ? 30.020 56.256 53.456 1.00 57.95 370 HIS A O 1
ATOM 2424 N N . ALA A 1 329 ? 32.196 56.073 53.968 1.00 46.66 371 ALA A N 1
ATOM 2425 C CA . ALA A 1 329 ? 32.005 55.975 55.422 1.00 50.86 371 ALA A CA 1
ATOM 2426 C C . ALA A 1 329 ? 31.118 57.023 56.099 1.00 49.66 371 ALA A C 1
ATOM 2427 O O . ALA A 1 329 ? 30.405 56.728 57.064 1.00 60.24 371 ALA A O 1
ATOM 2429 N N . GLY A 1 330 ? 31.174 58.263 55.650 1.00 43.12 372 GLY A N 1
ATOM 2430 C CA . GLY A 1 330 ? 30.368 59.266 56.333 1.00 51.01 372 GLY A CA 1
ATOM 2431 C C . GLY A 1 330 ? 28.972 59.532 55.773 1.00 51.91 372 GLY A C 1
ATOM 2432 O O . GLY A 1 330 ? 28.371 60.567 56.097 1.00 45.11 372 GLY A O 1
ATOM 2433 N N . THR A 1 331 ? 28.449 58.630 54.940 1.00 43.09 373 THR A N 1
ATOM 2434 C CA . THR A 1 331 ? 27.191 58.924 54.249 1.00 43.28 373 THR A CA 1
ATOM 2435 C C . THR A 1 331 ? 26.011 58.984 55.204 1.00 45.32 373 THR A C 1
ATOM 2436 O O . THR A 1 331 ? 25.817 58.082 56.020 1.00 50.67 373 THR A O 1
ATOM 2440 N N . LEU A 1 332 ? 25.210 60.035 55.085 1.00 47.78 374 LEU A N 1
ATOM 2441 C CA . LEU A 1 332 ? 24.011 60.169 55.905 1.00 52.54 374 LEU A CA 1
ATOM 2442 C C . LEU A 1 332 ? 22.788 59.588 55.201 1.00 54.98 374 LEU A C 1
ATOM 2443 O O . LEU A 1 332 ? 22.603 59.797 54.005 1.00 49.55 374 LEU A O 1
ATOM 2448 N N . PRO A 1 333 ? 21.955 58.847 55.948 1.00 42.57 375 PRO A N 1
ATOM 2449 C CA . PRO A 1 333 ? 20.763 58.209 55.405 1.00 49.09 375 PRO A CA 1
ATOM 2450 C C . PRO A 1 333 ? 19.672 59.237 55.083 1.00 52.28 375 PRO A C 1
ATOM 2451 O O . PRO A 1 333 ? 18.724 59.378 55.842 1.00 43.94 375 PRO A O 1
ATOM 2455 N N . SER A 1 334 ? 19.830 59.951 53.975 1.00 44.62 376 SER A N 1
ATOM 2456 C CA . SER A 1 334 ? 18.811 60.845 53.462 1.00 48.82 376 SER A CA 1
ATOM 2457 C C . SER A 1 334 ? 18.969 60.931 51.954 1.00 50.56 376 SER A C 1
ATOM 2458 O O . SER A 1 334 ? 19.997 60.556 51.404 1.00 63.93 376 SER A O 1
ATOM 2461 N N . SER A 1 335 ? 17.945 61.437 51.290 1.00 45.40 377 SER A N 1
ATOM 2462 C CA . SER A 1 335 ? 18.002 61.661 49.861 1.00 46.14 377 SER A CA 1
ATOM 2463 C C . SER A 1 335 ? 19.155 62.599 49.464 1.00 61.50 377 SER A C 1
ATOM 2464 O O . SER A 1 335 ? 19.789 62.394 48.441 1.00 53.20 377 SER A O 1
ATOM 2467 N N . GLU A 1 336 ? 19.423 63.630 50.261 1.00 47.01 378 GLU A N 1
ATOM 2468 C CA . GLU A 1 336 ? 20.603 64.470 50.010 1.00 61.37 378 GLU A CA 1
ATOM 2469 C C . GLU A 1 336 ? 21.897 63.664 50.169 1.00 46.98 378 GLU A C 1
ATOM 2470 O O . GLU A 1 336 ? 22.741 63.671 49.284 1.00 59.38 378 GLU A O 1
ATOM 2476 N N . GLY A 1 337 ? 22.045 62.986 51.304 1.00 52.19 379 GLY A N 1
ATOM 2477 C CA . GLY A 1 337 ? 23.197 62.126 51.542 1.00 45.44 379 GLY A CA 1
ATOM 2478 C C . GLY A 1 337 ? 23.443 61.128 50.409 1.00 45.48 379 GLY A C 1
ATOM 2479 O O . GLY A 1 337 ? 24.568 60.986 49.922 1.00 52.15 379 GLY A O 1
ATOM 2480 N N . LEU A 1 338 ? 22.375 60.456 49.982 1.00 45.33 380 LEU A N 1
ATOM 2481 C CA . LEU A 1 338 ? 22.442 59.420 48.947 1.00 45.32 380 LEU A CA 1
ATOM 2482 C C . LEU A 1 338 ? 22.819 59.954 47.539 1.00 51.45 380 LEU A C 1
ATOM 2483 O O . LEU A 1 338 ? 23.785 59.494 46.943 1.00 48.83 380 LEU A O 1
ATOM 2488 N N . ARG A 1 339 ? 22.079 60.925 47.013 1.00 47.03 381 ARG A N 1
ATOM 2489 C CA . ARG A 1 339 ? 22.388 61.441 45.687 1.00 48.08 381 ARG A CA 1
ATOM 2490 C C . ARG A 1 339 ? 23.801 62.045 45.617 1.00 48.56 381 ARG A C 1
ATOM 2491 O O . ARG A 1 339 ? 24.440 62.003 44.571 1.00 55.80 381 ARG A O 1
ATOM 2499 N N . ASN A 1 340 ? 24.286 62.610 46.721 1.00 48.29 382 ASN A N 1
ATOM 2500 C CA . ASN A 1 340 ? 25.656 63.124 46.764 1.00 48.67 382 ASN A CA 1
ATOM 2501 C C . ASN A 1 340 ? 26.705 62.013 46.917 1.00 48.00 382 ASN A C 1
ATOM 2502 O O . ASN A 1 340 ? 27.750 62.069 46.294 1.00 48.52 382 ASN A O 1
ATOM 2507 N N . ALA A 1 341 ? 26.404 60.994 47.717 1.00 46.95 383 ALA A N 1
ATOM 2508 C CA . ALA A 1 341 ? 27.320 59.860 47.901 1.00 49.39 383 ALA A CA 1
ATOM 2509 C C . ALA A 1 341 ? 27.353 58.896 46.701 1.00 53.12 383 ALA A C 1
ATOM 2510 O O . ALA A 1 341 ? 28.397 58.322 46.398 1.00 46.65 383 ALA A O 1
ATOM 2512 N N . ILE A 1 342 ? 26.218 58.750 46.016 1.00 57.86 384 ILE A N 1
ATOM 2513 C CA . ILE A 1 342 ? 26.064 57.769 44.934 1.00 46.84 384 ILE A CA 1
ATOM 2514 C C . ILE A 1 342 ? 25.506 58.388 43.651 1.00 52.53 384 ILE A C 1
ATOM 2515 O O . ILE A 1 342 ? 24.373 58.099 43.272 1.00 47.71 384 ILE A O 1
ATOM 2520 N N . PRO A 1 343 ? 26.293 59.266 43.001 1.00 53.81 385 PRO A N 1
ATOM 2521 C CA . PRO A 1 343 ? 25.909 59.900 41.736 1.00 54.08 385 PRO A CA 1
ATOM 2522 C C . PRO A 1 343 ? 25.895 58.860 40.629 1.00 49.95 385 PRO A C 1
ATOM 2523 O O . PRO A 1 343 ? 26.630 57.891 40.748 1.00 56.41 385 PRO A O 1
ATOM 2527 N N . PRO A 1 344 ? 25.096 59.072 39.566 1.00 50.68 386 PRO A N 1
ATOM 2528 C CA . PRO A 1 344 ? 25.055 58.195 38.385 1.00 50.93 386 PRO A CA 1
ATOM 2529 C C . PRO A 1 344 ? 26.438 57.726 37.894 1.00 51.21 386 PRO A C 1
ATOM 2530 O O . PRO A 1 344 ? 26.617 56.529 37.620 1.00 50.73 386 PRO A O 1
ATOM 2534 N N . GLU A 1 345 ? 27.387 58.651 37.793 1.00 52.04 387 GLU A N 1
ATOM 2535 C CA . GLU A 1 345 ? 28.734 58.347 37.328 1.00 69.35 387 GLU A CA 1
ATOM 2536 C C . GLU A 1 345 ? 29.443 57.276 38.150 1.00 61.27 387 GLU A C 1
ATOM 2537 O O . GLU A 1 345 ? 30.321 56.590 37.646 1.00 54.30 387 GLU A O 1
ATOM 2543 N N . SER A 1 346 ? 29.091 57.135 39.419 1.00 50.37 388 SER A N 1
ATOM 2544 C CA . SER A 1 346 ? 29.741 56.097 40.221 1.00 66.65 388 SER A CA 1
ATOM 2545 C C . SER A 1 346 ? 28.954 54.793 40.340 1.00 58.17 388 SER A C 1
ATOM 2546 O O . SER A 1 346 ? 29.382 53.868 41.038 1.00 57.83 388 SER A O 1
ATOM 2549 N N . ARG A 1 347 ? 27.819 54.708 39.652 1.00 48.78 389 ARG A N 1
ATOM 2550 C CA . ARG A 1 347 ? 27.067 53.455 39.623 1.00 48.25 389 ARG A CA 1
ATOM 2551 C C . ARG A 1 347 ? 27.378 52.723 38.341 1.00 52.60 389 ARG A C 1
ATOM 2552 O O . ARG A 1 347 ? 27.400 53.325 37.272 1.00 51.07 389 ARG A O 1
ATOM 2560 N N . GLN A 1 348 ? 27.629 51.428 38.446 1.00 48.19 390 GLN A N 1
ATOM 2561 C CA . GLN A 1 348 ? 27.753 50.611 37.254 1.00 55.08 390 GLN A CA 1
ATOM 2562 C C . GLN A 1 348 ? 26.516 49.746 37.058 1.00 48.16 390 GLN A C 1
ATOM 2563 O O . GLN A 1 348 ? 26.041 49.071 37.984 1.00 47.40 390 GLN A O 1
ATOM 2569 N N . VAL A 1 349 ? 26.009 49.781 35.839 1.00 48.72 391 VAL A N 1
ATOM 2570 C CA . VAL A 1 349 ? 24.756 49.130 35.503 1.00 49.25 391 VAL A CA 1
ATOM 2571 C C . VAL A 1 349 ? 25.018 48.039 34.484 1.00 50.32 391 VAL A C 1
ATOM 2572 O O . VAL A 1 349 ? 25.792 48.233 33.537 1.00 61.17 391 VAL A O 1
ATOM 2576 N N . SER A 1 350 ? 24.402 46.879 34.702 1.00 51.52 392 SER A N 1
ATOM 2577 C CA . SER A 1 350 ? 24.591 45.733 33.818 1.00 55.84 392 SER A CA 1
ATOM 2578 C C . SER A 1 350 ? 23.272 44.996 33.628 1.00 60.89 392 SER A C 1
ATOM 2579 O O . SER A 1 350 ? 22.397 45.088 34.475 1.00 47.42 392 SER A O 1
ATOM 2582 N N . PHE A 1 351 ? 23.146 44.262 32.521 1.00 48.38 393 PHE A N 1
ATOM 2583 C CA . PHE A 1 351 ? 21.913 43.567 32.163 1.00 48.13 393 PHE A CA 1
ATOM 2584 C C . PHE A 1 351 ? 22.144 42.101 31.835 1.00 48.13 393 PHE A C 1
ATOM 2585 O O . PHE A 1 351 ? 23.191 41.728 31.335 1.00 48.60 393 PHE A O 1
ATOM 2593 N N . ALA A 1 352 ? 21.132 41.284 32.073 1.00 47.71 394 ALA A N 1
ATOM 2594 C CA . ALA A 1 352 ? 21.078 39.970 31.473 1.00 47.87 394 ALA A CA 1
ATOM 2595 C C . ALA A 1 352 ? 19.629 39.536 31.307 1.00 47.58 394 ALA A C 1
ATOM 2596 O O . ALA A 1 352 ? 18.747 39.937 32.067 1.00 47.11 394 ALA A O 1
ATOM 2598 N N . ILE A 1 353 ? 19.394 38.709 30.300 1.00 47.89 395 ILE A N 1
ATOM 2599 C CA . ILE A 1 353 ? 18.125 38.036 30.154 1.00 47.66 395 ILE A CA 1
ATOM 2600 C C . ILE A 1 353 ? 18.285 36.564 30.529 1.00 53.00 395 ILE A C 1
ATOM 2601 O O . ILE A 1 353 ? 19.237 35.895 30.113 1.00 48.03 395 ILE A O 1
ATOM 2606 N N . ILE A 1 354 ? 17.356 36.087 31.349 1.00 47.20 396 ILE A N 1
ATOM 2607 C CA . ILE A 1 354 ? 17.313 34.699 31.772 1.00 52.18 396 ILE A CA 1
ATOM 2608 C C . ILE A 1 354 ? 16.015 34.100 31.238 1.00 52.30 396 ILE A C 1
ATOM 2609 O O . ILE A 1 354 ? 14.925 34.600 31.522 1.00 54.40 396 ILE A O 1
ATOM 2614 N N . SER A 1 355 ? 16.143 33.056 30.424 1.00 52.16 397 SER A N 1
ATOM 2615 C CA . SER A 1 355 ? 14.995 32.451 29.762 1.00 47.69 397 SER A CA 1
ATOM 2616 C C . SER A 1 355 ? 14.744 31.022 30.237 1.00 50.77 397 SER A C 1
ATOM 2617 O O . SER A 1 355 ? 15.705 30.263 30.467 1.00 51.73 397 SER A O 1
ATOM 2620 N N . PRO A 1 356 ? 13.454 30.650 30.386 1.00 60.11 398 PRO A N 1
ATOM 2621 C CA . PRO A 1 356 ? 13.110 29.238 30.561 1.00 52.26 398 PRO A CA 1
ATOM 2622 C C . PRO A 1 356 ? 13.581 28.533 29.307 1.00 49.17 398 PRO A C 1
ATOM 2623 O O . PRO A 1 356 ? 13.661 29.175 28.250 1.00 48.57 398 PRO A O 1
ATOM 2627 N N . ASP A 1 357 ? 13.908 27.252 29.397 1.00 49.63 399 ASP A N 1
ATOM 2628 C CA . ASP A 1 357 ? 14.275 26.516 28.191 1.00 54.96 399 ASP A CA 1
ATOM 2629 C C . ASP A 1 357 ? 13.017 26.146 27.429 1.00 54.76 399 ASP A C 1
ATOM 2630 O O . ASP A 1 357 ? 11.940 26.520 27.883 1.00 57.36 399 ASP A O 1
ATOM 2635 N N . LEU B 1 10 ? -22.812 71.591 42.696 1.00 132.86 52 LEU B N 1
ATOM 2636 C CA . LEU B 1 10 ? -24.105 72.247 42.844 1.00 132.79 52 LEU B CA 1
ATOM 2637 C C . LEU B 1 10 ? -24.777 71.875 44.167 1.00 130.44 52 LEU B C 1
ATOM 2638 O O . LEU B 1 10 ? -25.896 72.312 44.450 1.00 128.38 52 LEU B O 1
ATOM 2643 N N . ALA B 1 11 ? -24.086 71.070 44.971 1.00 127.40 53 ALA B N 1
ATOM 2644 C CA . ALA B 1 11 ? -24.592 70.646 46.274 1.00 130.52 53 ALA B CA 1
ATOM 2645 C C . ALA B 1 11 ? -25.663 69.566 46.151 1.00 133.24 53 ALA B C 1
ATOM 2646 O O . ALA B 1 11 ? -25.712 68.643 46.964 1.00 127.16 53 ALA B O 1
ATOM 2648 N N . GLU B 1 12 ? -26.531 69.697 45.149 1.00 137.20 54 GLU B N 1
ATOM 2649 C CA . GLU B 1 12 ? -27.497 68.645 44.835 1.00 130.33 54 GLU B CA 1
ATOM 2650 C C . GLU B 1 12 ? -27.113 67.883 43.567 1.00 126.74 54 GLU B C 1
ATOM 2651 O O . GLU B 1 12 ? -27.963 67.548 42.739 1.00 115.16 54 GLU B O 1
ATOM 2657 N N . LYS B 1 13 ? -25.817 67.629 43.424 1.00 132.67 55 LYS B N 1
ATOM 2658 C CA . LYS B 1 13 ? -25.326 66.645 42.475 1.00 121.97 55 LYS B CA 1
ATOM 2659 C C . LYS B 1 13 ? -25.352 65.307 43.202 1.00 119.48 55 LYS B C 1
ATOM 2660 O O . LYS B 1 13 ? -24.628 64.378 42.847 1.00 120.11 55 LYS B O 1
ATOM 2666 N N . HIS B 1 14 ? -26.188 65.233 44.236 1.00 119.07 56 HIS B N 1
ATOM 2667 C CA . HIS B 1 14 ? -26.330 64.037 45.062 1.00 123.05 56 HIS B CA 1
ATOM 2668 C C . HIS B 1 14 ? -27.790 63.601 45.085 1.00 116.25 56 HIS B C 1
ATOM 2669 O O . HIS B 1 14 ? -28.113 62.460 45.425 1.00 107.97 56 HIS B O 1
ATOM 2676 N N . SER B 1 15 ? -28.670 64.530 44.731 1.00 114.97 57 SER B N 1
ATOM 2677 C CA . SER B 1 15 ? -30.067 64.209 44.488 1.00 114.10 57 SER B CA 1
ATOM 2678 C C . SER B 1 15 ? -30.176 63.586 43.091 1.00 114.48 57 SER B C 1
ATOM 2679 O O . SER B 1 15 ? -30.992 62.689 42.854 1.00 113.25 57 SER B O 1
ATOM 2682 N N . GLU B 1 16 ? -29.335 64.062 42.175 1.00 99.78 58 GLU B N 1
ATOM 2683 C CA . GLU B 1 16 ? -29.296 63.539 40.817 1.00 86.62 58 GLU B CA 1
ATOM 2684 C C . GLU B 1 16 ? -28.755 62.119 40.833 1.00 79.38 58 GLU B C 1
ATOM 2685 O O . GLU B 1 16 ? -29.157 61.292 40.036 1.00 63.43 58 GLU B O 1
ATOM 2691 N N . LYS B 1 17 ? -27.851 61.843 41.766 1.00 85.35 59 LYS B N 1
ATOM 2692 C CA . LYS B 1 17 ? -27.312 60.501 41.948 1.00 79.13 59 LYS B CA 1
ATOM 2693 C C . LYS B 1 17 ? -28.320 59.559 42.613 1.00 77.03 59 LYS B C 1
ATOM 2694 O O . LYS B 1 17 ? -28.260 58.339 42.416 1.00 80.51 59 LYS B O 1
ATOM 2700 N N . LYS B 1 18 ? -29.240 60.113 43.402 1.00 85.04 60 LYS B N 1
ATOM 2701 C CA . LYS B 1 18 ? -30.316 59.302 43.986 1.00 84.35 60 LYS B CA 1
ATOM 2702 C C . LYS B 1 18 ? -31.275 58.838 42.886 1.00 71.48 60 LYS B C 1
ATOM 2703 O O . LYS B 1 18 ? -31.637 57.663 42.830 1.00 59.34 60 LYS B O 1
ATOM 2709 N N . LEU B 1 19 ? -31.683 59.770 42.023 1.00 61.64 61 LEU B N 1
ATOM 2710 C CA . LEU B 1 19 ? -32.187 59.417 40.707 1.00 65.45 61 LEU B CA 1
ATOM 2711 C C . LEU B 1 19 ? -31.022 58.725 40.042 1.00 72.19 61 LEU B C 1
ATOM 2712 O O . LEU B 1 19 ? -29.939 58.671 40.603 1.00 95.02 61 LEU B O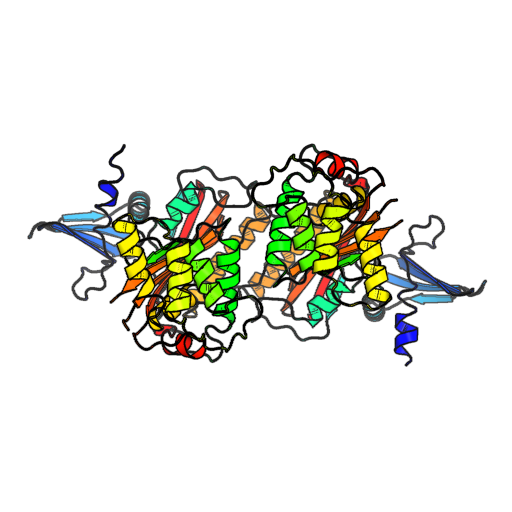 1
ATOM 2717 N N . MET B 1 20 ? -31.206 58.230 38.834 1.00 64.16 62 MET B N 1
ATOM 2718 C CA . MET B 1 20 ? -30.103 57.561 38.154 1.00 61.53 62 MET B CA 1
ATOM 2719 C C . MET B 1 20 ? -29.849 56.211 38.810 1.00 44.38 62 MET B C 1
ATOM 2720 O O . MET B 1 20 ? -29.819 55.196 38.130 1.00 48.14 62 MET B O 1
ATOM 2725 N N . ASP B 1 21 ? -29.698 56.172 40.129 1.00 59.88 63 ASP B N 1
ATOM 2726 C CA . ASP B 1 21 ? -29.698 54.873 40.776 1.00 58.79 63 ASP B CA 1
ATOM 2727 C C . ASP B 1 21 ? -31.013 54.211 40.406 1.00 55.52 63 ASP B C 1
ATOM 2728 O O . ASP B 1 21 ? -31.173 53.003 40.558 1.00 51.74 63 ASP B O 1
ATOM 2733 N N . SER B 1 22 ? -31.965 55.002 39.916 1.00 61.43 64 SER B N 1
ATOM 2734 C CA . SER B 1 22 ? -33.243 54.419 39.533 1.00 56.71 64 SER B CA 1
ATOM 2735 C C . SER B 1 22 ? -33.109 53.511 38.307 1.00 59.69 64 SER B C 1
ATOM 2736 O O . SER B 1 22 ? -33.949 52.633 38.092 1.00 44.11 64 SER B O 1
ATOM 2739 N N . PHE B 1 23 ? -32.061 53.721 37.509 1.00 46.45 65 PHE B N 1
ATOM 2740 C CA . PHE B 1 23 ? -31.867 52.923 36.308 1.00 45.10 65 PHE B CA 1
ATOM 2741 C C . PHE B 1 23 ? -31.272 51.566 36.640 1.00 61.74 65 PHE B C 1
ATOM 2742 O O . PHE B 1 23 ? -30.293 51.473 37.364 1.00 54.47 65 PHE B O 1
ATOM 2750 N N . SER B 1 24 ? -31.888 50.515 36.110 1.00 51.24 66 SER B N 1
ATOM 2751 C CA . SER B 1 24 ? -31.455 49.153 36.372 1.00 57.55 66 SER B CA 1
ATOM 2752 C C . SER B 1 24 ? -31.324 48.423 35.048 1.00 56.80 66 SER B C 1
ATOM 2753 O O . SER B 1 24 ? -32.000 48.763 34.078 1.00 57.40 66 SER B O 1
ATOM 2756 N N . PRO B 1 25 ? -30.443 47.417 35.001 1.00 51.44 67 PRO B N 1
ATOM 2757 C CA . PRO B 1 25 ? -30.316 46.568 33.814 1.00 45.40 67 PRO B CA 1
ATOM 2758 C C . PRO B 1 25 ? -31.659 45.919 33.481 1.00 46.98 67 PRO B C 1
ATOM 2759 O O . PRO B 1 25 ? -32.407 45.550 34.386 1.00 48.97 67 PRO B O 1
ATOM 2763 N N . SER B 1 26 ? -31.964 45.773 32.200 1.00 50.66 68 SER B N 1
ATOM 2764 C CA . SER B 1 26 ? -33.208 45.118 31.805 1.00 54.26 68 SER B CA 1
ATOM 2765 C C . SER B 1 26 ? -32.947 43.658 31.442 1.00 58.93 68 SER B C 1
ATOM 2766 O O . SER B 1 26 ? -32.393 43.361 30.384 1.00 60.13 68 SER B O 1
ATOM 2769 N N . LEU B 1 27 ? -33.308 42.750 32.344 1.00 73.02 69 LEU B N 1
ATOM 2770 C CA . LEU B 1 27 ? -33.094 41.321 32.130 1.00 79.87 69 LEU B CA 1
ATOM 2771 C C . LEU B 1 27 ? -34.433 40.742 31.752 1.00 86.17 69 LEU B C 1
ATOM 2772 O O . LEU B 1 27 ? -34.531 39.750 31.030 1.00 82.86 69 LEU B O 1
ATOM 2777 N N . SER B 1 28 ? -35.461 41.399 32.276 1.00 92.40 70 SER B N 1
ATOM 2778 C CA . SER B 1 28 ? -36.853 41.164 31.936 1.00 88.92 70 SER B CA 1
ATOM 2779 C C . SER B 1 28 ? -36.983 40.537 30.554 1.00 88.13 70 SER B C 1
ATOM 2780 O O . SER B 1 28 ? -36.236 40.874 29.635 1.00 93.59 70 SER B O 1
ATOM 2783 N N . GLN B 1 29 ? -37.927 39.616 30.404 1.00 84.35 71 GLN B N 1
ATOM 2784 C CA . GLN B 1 29 ? -38.177 39.016 29.098 1.00 82.70 71 GLN B CA 1
ATOM 2785 C C . GLN B 1 29 ? -39.141 39.875 28.280 1.00 77.67 71 GLN B C 1
ATOM 2786 O O . GLN B 1 29 ? -39.267 39.705 27.072 1.00 79.59 71 GLN B O 1
ATOM 2792 N N . ASP B 1 30 ? -39.808 40.809 28.945 1.00 78.83 72 ASP B N 1
ATOM 2793 C CA . ASP B 1 30 ? -40.774 41.680 28.283 1.00 83.50 72 ASP B CA 1
ATOM 2794 C C . ASP B 1 30 ? -40.279 43.127 28.182 1.00 88.61 72 ASP B C 1
ATOM 2795 O O . ASP B 1 30 ? -41.033 44.073 28.398 1.00 103.03 72 ASP B O 1
ATOM 2800 N N . LYS B 1 31 ? -39.001 43.285 27.862 1.00 80.12 73 LYS B N 1
ATOM 2801 C CA . LYS B 1 31 ? -38.424 44.600 27.644 1.00 69.12 73 LYS B CA 1
ATOM 2802 C C . LYS B 1 31 ? -38.568 44.961 26.169 1.00 69.06 73 LYS B C 1
ATOM 2803 O O . LYS B 1 31 ? -38.830 44.088 25.334 1.00 65.83 73 LYS B O 1
ATOM 2809 N N . MET B 1 32 ? -38.396 46.242 25.850 1.00 57.19 74 MET B N 1
ATOM 2810 C CA . MET B 1 32 ? -38.405 46.676 24.464 1.00 51.95 74 MET B CA 1
ATOM 2811 C C . MET B 1 32 ? -37.254 46.050 23.700 1.00 55.37 74 MET B C 1
ATOM 2812 O O . MET B 1 32 ? -36.351 45.443 24.298 1.00 67.07 74 MET B O 1
ATOM 2817 N N . ASP B 1 33 ? -37.277 46.202 22.382 1.00 57.00 75 ASP B N 1
ATOM 2818 C CA . ASP B 1 33 ? -36.204 45.667 21.542 1.00 70.44 75 ASP B CA 1
ATOM 2819 C C . ASP B 1 33 ? -34.910 46.426 21.763 1.00 59.58 75 ASP B C 1
ATOM 2820 O O . ASP B 1 33 ? -34.870 47.644 21.630 1.00 72.83 75 ASP B O 1
ATOM 2825 N N . GLY B 1 34 ? -33.854 45.697 22.106 1.00 59.53 76 GLY B N 1
ATOM 2826 C CA . GLY B 1 34 ? -32.550 46.295 22.337 1.00 54.96 76 GLY B CA 1
ATOM 2827 C C . GLY B 1 34 ? -32.424 47.016 23.666 1.00 54.82 76 GLY B C 1
ATOM 2828 O O . GLY B 1 34 ? -31.379 47.595 23.972 1.00 58.14 76 GLY B O 1
ATOM 2829 N N . GLU B 1 35 ? -33.482 46.984 24.464 1.00 55.24 77 GLU B N 1
ATOM 2830 C CA . GLU B 1 35 ? -33.455 47.639 25.775 1.00 57.14 77 GLU B CA 1
ATOM 2831 C C . GLU B 1 35 ? -32.420 47.002 26.698 1.00 51.60 77 GLU B C 1
ATOM 2832 O O . GLU B 1 35 ? -32.370 45.780 26.860 1.00 46.49 77 GLU B O 1
ATOM 2838 N N . PHE B 1 36 ? -31.595 47.846 27.297 1.00 47.90 78 PHE B N 1
ATOM 2839 C CA . PHE B 1 36 ? -30.570 47.389 28.214 1.00 48.15 78 PHE B CA 1
ATOM 2840 C C . PHE B 1 36 ? -30.748 47.981 29.603 1.00 43.18 78 PHE B C 1
ATOM 2841 O O . PHE B 1 36 ? -30.169 47.482 30.555 1.00 47.45 78 PHE B O 1
ATOM 2849 N N . ALA B 1 37 ? -31.552 49.032 29.729 1.00 45.78 79 ALA B N 1
ATOM 2850 C CA . ALA B 1 37 ? -31.841 49.580 31.054 1.00 42.72 79 ALA B CA 1
ATOM 2851 C C . ALA B 1 37 ? -33.225 50.202 31.131 1.00 54.80 79 ALA B C 1
ATOM 2852 O O . ALA B 1 37 ? -33.783 50.617 30.116 1.00 58.13 79 ALA B O 1
ATOM 2854 N N . HIS B 1 38 ? -33.760 50.295 32.345 1.00 47.91 80 HIS B N 1
ATOM 2855 C CA . HIS B 1 38 ? -35.069 50.883 32.553 1.00 50.47 80 HIS B CA 1
ATOM 2856 C C . HIS B 1 38 ? -35.098 51.626 33.854 1.00 46.65 80 HIS B C 1
ATOM 2857 O O . HIS B 1 38 ? -34.320 51.333 34.750 1.00 51.84 80 HIS B O 1
ATOM 2864 N N . ALA B 1 39 ? -36.010 52.589 33.955 1.00 53.10 81 ALA B N 1
ATOM 2865 C CA . ALA B 1 39 ? -36.287 53.248 35.228 1.00 51.00 81 ALA B CA 1
ATOM 2866 C C . ALA B 1 39 ? -37.787 53.428 35.356 1.00 50.94 81 ALA B C 1
ATOM 2867 O O . ALA B 1 39 ? -38.446 53.965 34.459 1.00 54.33 81 ALA B O 1
ATOM 2869 N N . ASN B 1 40 ? -38.335 52.961 36.463 1.00 58.62 82 ASN B N 1
ATOM 2870 C CA . ASN B 1 40 ? -39.750 53.120 36.690 1.00 60.16 82 ASN B CA 1
ATOM 2871 C C . ASN B 1 40 ? -39.947 54.045 37.879 1.00 59.39 82 ASN B C 1
ATOM 2872 O O . ASN B 1 40 ? -39.685 53.664 39.014 1.00 61.57 82 ASN B O 1
ATOM 2877 N N . ILE B 1 41 ? -40.371 55.271 37.603 1.00 50.68 83 ILE B N 1
ATOM 2878 C CA . ILE B 1 41 ? -40.612 56.252 38.644 1.00 52.50 83 ILE B CA 1
ATOM 2879 C C . ILE B 1 41 ? -42.069 56.715 38.683 1.00 64.84 83 ILE B C 1
ATOM 2880 O O . ILE B 1 41 ? -42.529 57.476 37.833 1.00 64.56 83 ILE B O 1
ATOM 2885 N N . ASP B 1 42 ? -42.795 56.195 39.663 1.00 74.52 84 ASP B N 1
ATOM 2886 C CA . ASP B 1 42 ? -44.115 56.689 40.012 1.00 87.79 84 ASP B CA 1
ATOM 2887 C C . ASP B 1 42 ? -45.043 56.903 38.829 1.00 80.87 84 ASP B C 1
ATOM 2888 O O . ASP B 1 42 ? -45.623 57.974 38.677 1.00 91.76 84 ASP B O 1
ATOM 2893 N N . GLY B 1 43 ? -45.192 55.875 38.001 1.00 64.04 85 GLY B N 1
ATOM 2894 C CA . GLY B 1 43 ? -46.115 55.929 36.876 1.00 60.05 85 GLY B CA 1
ATOM 2895 C C . GLY B 1 43 ? -45.416 56.107 35.546 1.00 57.89 85 GLY B C 1
ATOM 2896 O O . GLY B 1 43 ? -45.938 55.753 34.491 1.00 63.06 85 GLY B O 1
ATOM 2897 N N . ILE B 1 44 ? -44.217 56.661 35.603 1.00 60.49 86 ILE B N 1
ATOM 2898 C CA . ILE B 1 44 ? -43.433 56.876 34.405 1.00 67.44 86 ILE B CA 1
ATOM 2899 C C . ILE B 1 44 ? -42.373 55.796 34.262 1.00 66.67 86 ILE B C 1
ATOM 2900 O O . ILE B 1 44 ? -41.980 55.167 35.239 1.00 70.80 86 ILE B O 1
ATOM 2905 N N . SER B 1 45 ? -41.940 55.562 33.033 1.00 59.36 87 SER B N 1
ATOM 2906 C CA . SER B 1 45 ? -40.919 54.575 32.776 1.00 61.43 87 SER B CA 1
ATOM 2907 C C . SER B 1 45 ? -40.026 55.093 31.679 1.00 64.28 87 SER B C 1
ATOM 2908 O O . SER B 1 45 ? -40.500 55.634 30.695 1.00 62.37 87 SER B O 1
ATOM 2911 N N . ILE B 1 46 ? -38.724 54.945 31.868 1.00 60.67 88 ILE B N 1
ATOM 2912 C CA . ILE B 1 46 ? -37.766 55.264 30.832 1.00 53.68 88 ILE B CA 1
ATOM 2913 C C . ILE B 1 46 ? -37.045 53.984 30.404 1.00 57.77 88 ILE B C 1
ATOM 2914 O O . ILE B 1 46 ? -36.613 53.188 31.233 1.00 49.65 88 ILE B O 1
ATOM 2919 N N . ARG B 1 47 ? -36.924 53.778 29.104 1.00 49.73 89 ARG B N 1
ATOM 2920 C CA . ARG B 1 47 ? -36.222 52.609 28.618 1.00 44.37 89 ARG B CA 1
ATOM 2921 C C . ARG B 1 47 ? -35.076 53.059 27.749 1.00 44.55 89 ARG B C 1
ATOM 2922 O O . ARG B 1 47 ? -35.233 53.948 26.928 1.00 49.51 89 ARG B O 1
ATOM 2930 N N . LEU B 1 48 ? -33.913 52.450 27.954 1.00 49.68 90 LEU B N 1
ATOM 2931 C CA . LEU B 1 48 ? -32.738 52.780 27.176 1.00 44.40 90 LEU B CA 1
ATOM 2932 C C . LEU B 1 48 ? -32.456 51.607 26.277 1.00 60.75 90 LEU B C 1
ATOM 2933 O O . LEU B 1 48 ? -32.255 50.492 26.760 1.00 49.65 90 LEU B O 1
ATOM 2938 N N . CYS B 1 49 ? -32.462 51.849 24.969 1.00 45.61 91 CYS B N 1
ATOM 2939 C CA . CYS B 1 49 ? -32.240 50.777 24.017 1.00 46.26 91 CYS B CA 1
ATOM 2940 C C . CYS B 1 49 ? -31.035 51.018 23.129 1.00 58.42 91 CYS B C 1
ATOM 2941 O O . CYS B 1 49 ? -30.699 52.155 22.791 1.00 54.41 91 CYS B O 1
ATOM 2944 N N . LEU B 1 50 ? -30.391 49.919 22.762 1.00 58.94 92 LEU B N 1
ATOM 2945 C CA . LEU B 1 50 ? -29.333 49.924 21.765 1.00 58.32 92 LEU B CA 1
ATOM 2946 C C . LEU B 1 50 ? -29.801 49.208 20.501 1.00 55.00 92 LEU B C 1
ATOM 2947 O O . LEU B 1 50 ? -30.384 48.123 20.548 1.00 54.89 92 LEU B O 1
ATOM 2952 N N . ASN B 1 51 ? -29.556 49.834 19.367 1.00 53.89 93 ASN B N 1
ATOM 2953 C CA . ASN B 1 51 ? -29.830 49.203 18.091 1.00 66.00 93 ASN B CA 1
ATOM 2954 C C . ASN B 1 51 ? -28.672 49.491 17.153 1.00 64.79 93 ASN B C 1
ATOM 2955 O O . ASN B 1 51 ? -28.402 50.640 16.822 1.00 73.63 93 ASN B O 1
ATOM 2960 N N . LYS B 1 52 ? -27.957 48.442 16.771 1.00 67.96 94 LYS B N 1
ATOM 2961 C CA . LYS B 1 52 ? -26.751 48.609 15.979 1.00 77.68 94 LYS B CA 1
ATOM 2962 C C . LYS B 1 52 ? -25.821 49.655 16.599 1.00 74.07 94 LYS B C 1
ATOM 2963 O O . LYS B 1 52 ? -25.279 50.515 15.897 1.00 64.73 94 LYS B O 1
ATOM 2969 N N . GLY B 1 53 ? -25.643 49.574 17.917 1.00 72.68 95 GLY B N 1
ATOM 2970 C CA . GLY B 1 53 ? -24.741 50.465 18.630 1.00 66.55 95 GLY B CA 1
ATOM 2971 C C . GLY B 1 53 ? -25.249 51.885 18.832 1.00 70.11 95 GLY B C 1
ATOM 2972 O O . GLY B 1 53 ? -24.556 52.714 19.429 1.00 78.58 95 GLY B O 1
ATOM 2973 N N . ILE B 1 54 ? -26.446 52.175 18.330 1.00 58.19 96 ILE B N 1
ATOM 2974 C CA . ILE B 1 54 ? -27.080 53.472 18.575 1.00 69.39 96 ILE B CA 1
ATOM 2975 C C . ILE B 1 54 ? -28.050 53.418 19.754 1.00 69.94 96 ILE B C 1
ATOM 2976 O O . ILE B 1 54 ? -28.895 52.525 19.832 1.00 72.35 96 ILE B O 1
ATOM 2981 N N . CYS B 1 55 ? -27.933 54.385 20.660 1.00 62.14 97 CYS B N 1
ATOM 2982 C CA . CYS B 1 55 ? -28.791 54.427 21.841 1.00 48.66 97 CYS B CA 1
ATOM 2983 C C . CYS B 1 55 ? -30.001 55.323 21.663 1.00 59.58 97 CYS B C 1
ATOM 2984 O O . CYS B 1 55 ? -29.867 56.505 21.353 1.00 61.65 97 CYS B O 1
ATOM 2987 N N . SER B 1 56 ? -31.184 54.760 21.885 1.00 50.09 98 SER B N 1
ATOM 2988 C CA . SER B 1 56 ? -32.411 55.546 21.882 1.00 63.97 98 SER B CA 1
ATOM 2989 C C . SER B 1 56 ? -33.049 55.508 23.258 1.00 58.90 98 SER B C 1
ATOM 2990 O O . SER B 1 56 ? -32.924 54.520 23.986 1.00 63.07 98 SER B O 1
ATOM 2993 N N . VAL B 1 57 ? -33.739 56.585 23.607 1.00 53.29 99 VAL B N 1
ATOM 2994 C CA . VAL B 1 57 ? -34.409 56.692 24.892 1.00 47.74 99 VAL B CA 1
ATOM 2995 C C . VAL B 1 57 ? -35.918 56.723 24.706 1.00 61.49 99 VAL B C 1
ATOM 2996 O O . VAL B 1 57 ? -36.440 57.506 23.922 1.00 67.27 99 VAL B O 1
ATOM 3000 N N . PHE B 1 58 ? -36.618 55.856 25.421 1.00 61.00 100 PHE B N 1
ATOM 3001 C CA . PHE B 1 58 ? -38.063 55.797 25.325 1.00 47.07 100 PHE B CA 1
ATOM 3002 C C . PHE B 1 58 ? -38.698 56.267 26.607 1.00 58.18 100 PHE B C 1
ATOM 3003 O O . PHE B 1 58 ? -38.360 55.790 27.688 1.00 56.77 100 PHE B O 1
ATOM 3011 N N . TYR B 1 59 ? -39.627 57.205 26.474 1.00 63.15 101 TYR B N 1
ATOM 3012 C CA . TYR B 1 59 ? -40.344 57.770 27.606 1.00 62.47 101 TYR B CA 1
ATOM 3013 C C . TYR B 1 59 ? -41.791 57.297 27.614 1.00 60.79 101 TYR B C 1
ATOM 3014 O O . TYR B 1 59 ? -42.577 57.650 26.737 1.00 71.90 101 TYR B O 1
ATOM 3023 N N . LEU B 1 60 ? -42.141 56.494 28.609 1.00 60.50 102 LEU B N 1
ATOM 3024 C CA . LEU B 1 60 ? -43.474 55.927 28.693 1.00 65.31 102 LEU B CA 1
ATOM 3025 C C . LEU B 1 60 ? -44.272 56.598 29.798 1.00 70.33 102 LEU B C 1
ATOM 3026 O O . LEU B 1 60 ? -44.074 56.312 30.969 1.00 87.09 102 LEU B O 1
ATOM 3031 N N . ASP B 1 61 ? -45.169 57.502 29.426 1.00 81.52 103 ASP B N 1
ATOM 3032 C CA . ASP B 1 61 ? -46.146 58.021 30.375 1.00 87.88 103 ASP B CA 1
ATOM 3033 C C . ASP B 1 61 ? -47.501 57.390 30.087 1.00 93.63 103 ASP B C 1
ATOM 3034 O O . ASP B 1 61 ? -48.307 57.946 29.341 1.00 98.81 103 ASP B O 1
ATOM 3039 N N . GLY B 1 62 ? -47.732 56.213 30.659 1.00 86.42 104 GLY B N 1
ATOM 3040 C CA . GLY B 1 62 ? -48.999 55.522 30.519 1.00 91.62 104 GLY B CA 1
ATOM 3041 C C . GLY B 1 62 ? -49.236 54.893 29.160 1.00 109.55 104 GLY B C 1
ATOM 3042 O O . GLY B 1 62 ? -49.358 53.672 29.046 1.00 118.06 104 GLY B O 1
ATOM 3043 N N . ASP B 1 63 ? -49.302 55.727 28.126 1.00 114.04 105 ASP B N 1
ATOM 3044 C CA . ASP B 1 63 ? -49.659 55.264 26.790 1.00 114.54 105 ASP B CA 1
ATOM 3045 C C . ASP B 1 63 ? -49.062 56.138 25.696 1.00 115.81 105 ASP B C 1
ATOM 3046 O O . ASP B 1 63 ? -49.232 55.858 24.510 1.00 115.33 105 ASP B O 1
ATOM 3051 N N . LYS B 1 64 ? -48.370 57.199 26.094 1.00 122.91 106 LYS B N 1
ATOM 3052 C CA . LYS B 1 64 ? -47.821 58.150 25.134 1.00 128.76 106 LYS B CA 1
ATOM 3053 C C . LYS B 1 64 ? -46.719 57.537 24.269 1.00 125.70 106 LYS B C 1
ATOM 3054 O O . LYS B 1 64 ? -46.867 57.410 23.053 1.00 130.58 106 LYS B O 1
ATOM 3060 N N . ILE B 1 65 ? -45.620 57.159 24.911 1.00 111.99 107 ILE B N 1
ATOM 3061 C CA . ILE B 1 65 ? -44.455 56.604 24.225 1.00 97.61 107 ILE B CA 1
ATOM 3062 C C . ILE B 1 65 ? -43.807 57.565 23.232 1.00 88.49 107 ILE B C 1
ATOM 3063 O O . ILE B 1 65 ? -44.166 57.591 22.061 1.00 98.88 107 ILE B O 1
ATOM 3068 N N . GLN B 1 66 ? -42.848 58.349 23.710 1.00 83.15 108 GLN B N 1
ATOM 3069 C CA . GLN B 1 66 ? -42.025 59.178 22.841 1.00 82.33 108 GLN B CA 1
ATOM 3070 C C . GLN B 1 66 ? -40.609 58.630 22.881 1.00 76.75 108 GLN B C 1
ATOM 3071 O O . GLN B 1 66 ? -40.242 57.912 23.811 1.00 64.25 108 GLN B O 1
ATOM 3077 N N . SER B 1 67 ? -39.808 58.964 21.878 1.00 75.68 109 SER B N 1
ATOM 3078 C CA . SER B 1 67 ? -38.446 58.457 21.829 1.00 71.46 109 SER B CA 1
ATOM 3079 C C . SER B 1 67 ? -37.464 59.496 21.302 1.00 71.73 109 SER B C 1
ATOM 3080 O O . SER B 1 67 ? -37.856 60.476 20.672 1.00 64.41 109 SER B O 1
ATOM 3083 N N . THR B 1 68 ? -36.185 59.276 21.585 1.00 69.37 110 THR B N 1
ATOM 3084 C CA . THR B 1 68 ? -35.133 60.151 21.110 1.00 70.55 110 THR B CA 1
ATOM 3085 C C . THR B 1 68 ? -33.915 59.312 20.817 1.00 62.72 110 THR B C 1
ATOM 3086 O O . THR B 1 68 ? -33.573 58.416 21.579 1.00 70.98 110 THR B O 1
ATOM 3090 N N . GLN B 1 69 ? -33.272 59.595 19.692 1.00 57.18 111 GLN B N 1
ATOM 3091 C CA . GLN B 1 69 ? -32.054 58.897 19.315 1.00 64.71 111 GLN B CA 1
ATOM 3092 C C . GLN B 1 69 ? -30.858 59.768 19.678 1.00 74.20 111 GLN B C 1
ATOM 3093 O O . GLN B 1 69 ? -30.799 60.931 19.284 1.00 82.62 111 GLN B O 1
ATOM 3099 N N . LEU B 1 70 ? -29.922 59.216 20.449 1.00 63.17 112 LEU B N 1
ATOM 3100 C CA . LEU B 1 70 ? -28.800 60.002 20.946 1.00 64.37 112 LEU B CA 1
ATOM 3101 C C . LEU B 1 70 ? -27.653 59.969 19.954 1.00 73.42 112 LEU B C 1
ATOM 3102 O O . LEU B 1 70 ? -27.375 58.926 19.367 1.00 75.40 112 LEU B O 1
ATOM 3107 N N . SER B 1 71 ? -26.985 61.104 19.763 1.00 75.97 113 SER B N 1
ATOM 3108 C CA . SER B 1 71 ? -25.700 61.105 19.067 1.00 72.34 113 SER B CA 1
ATOM 3109 C C . SER B 1 71 ? -24.670 60.349 19.922 1.00 69.89 113 SER B C 1
ATOM 3110 O O . SER B 1 71 ? -24.918 60.050 21.094 1.00 59.53 113 SER B O 1
ATOM 3113 N N . SER B 1 72 ? -23.512 60.048 19.348 1.00 67.39 114 SER B N 1
ATOM 3114 C CA . SER B 1 72 ? -22.496 59.321 20.092 1.00 79.51 114 SER B CA 1
ATOM 3115 C C . SER B 1 72 ? -22.052 60.111 21.317 1.00 75.25 114 SER B C 1
ATOM 3116 O O . SER B 1 72 ? -21.742 59.528 22.347 1.00 73.36 114 SER B O 1
ATOM 3119 N N . LYS B 1 73 ? -22.032 61.436 21.204 1.00 65.59 115 LYS B N 1
ATOM 3120 C CA . LYS B 1 73 ? -21.673 62.299 22.327 1.00 72.15 115 LYS B CA 1
ATOM 3121 C C . LYS B 1 73 ? -22.699 62.226 23.460 1.00 66.26 115 LYS B C 1
ATOM 3122 O O . LYS B 1 73 ? -22.348 61.998 24.618 1.00 65.14 115 LYS B O 1
ATOM 3128 N N . GLU B 1 74 ? -23.964 62.421 23.116 1.00 62.90 116 GLU B N 1
ATOM 3129 C CA . GLU B 1 74 ? -25.030 62.443 24.103 1.00 69.01 116 GLU B CA 1
ATOM 3130 C C . GLU B 1 74 ? -25.131 61.100 24.815 1.00 52.78 116 GLU B C 1
ATOM 3131 O O . GLU B 1 74 ? -25.539 61.031 25.972 1.00 57.76 116 GLU B O 1
ATOM 3137 N N . TYR B 1 75 ? -24.752 60.045 24.098 1.00 53.27 117 TYR B N 1
ATOM 3138 C CA . TYR B 1 75 ? -24.828 58.689 24.612 1.00 57.27 117 TYR B CA 1
ATOM 3139 C C . TYR B 1 75 ? -23.687 58.404 25.578 1.00 63.60 117 TYR B C 1
ATOM 3140 O O . TYR B 1 75 ? -23.871 57.719 26.572 1.00 67.00 117 TYR B O 1
ATOM 3149 N N . ASN B 1 76 ? -22.509 58.936 25.282 1.00 58.44 118 ASN B N 1
ATOM 3150 C CA . ASN B 1 76 ? -21.376 58.774 26.172 1.00 50.67 118 ASN B CA 1
ATOM 3151 C C . ASN B 1 76 ? -21.590 59.606 27.421 1.00 55.18 118 ASN B C 1
ATOM 3152 O O . ASN B 1 76 ? -21.199 59.210 28.524 1.00 59.53 118 ASN B O 1
ATOM 3157 N N . ASN B 1 77 ? -22.253 60.745 27.244 1.00 55.97 119 ASN B N 1
ATOM 3158 C CA . ASN B 1 77 ? -22.661 61.564 28.377 1.00 57.68 119 ASN B CA 1
ATOM 3159 C C . ASN B 1 77 ? -23.611 60.782 29.283 1.00 53.81 119 ASN B C 1
ATOM 3160 O O . ASN B 1 77 ? -23.499 60.836 30.508 1.00 50.17 119 ASN B O 1
ATOM 3165 N N . LEU B 1 78 ? -24.539 60.064 28.661 1.00 46.78 120 LEU B N 1
ATOM 3166 C CA . LEU B 1 78 ? -25.491 59.226 29.378 1.00 57.34 120 LEU B CA 1
ATOM 3167 C C . LEU B 1 78 ? -24.784 58.112 30.129 1.00 44.62 120 LEU B C 1
ATOM 3168 O O . LEU B 1 78 ? -25.096 57.854 31.282 1.00 52.50 120 LEU B O 1
ATOM 3173 N N . LEU B 1 79 ? -23.824 57.462 29.474 1.00 55.14 121 LEU B N 1
ATOM 3174 C CA . LEU B 1 79 ? -23.086 56.366 30.097 1.00 48.80 121 LEU B CA 1
ATOM 3175 C C . LEU B 1 79 ? -22.391 56.812 31.364 1.00 51.48 121 LEU B C 1
ATOM 3176 O O . LEU B 1 79 ? -22.370 56.074 32.351 1.00 51.37 121 LEU B O 1
ATOM 3181 N N . SER B 1 80 ? -21.832 58.019 31.348 1.00 45.42 122 SER B N 1
ATOM 3182 C CA . SER B 1 80 ? -21.076 58.489 32.513 1.00 54.29 122 SER B CA 1
ATOM 3183 C C . SER B 1 80 ? -21.992 58.784 33.695 1.00 44.71 122 SER B C 1
ATOM 3184 O O . SER B 1 80 ? -21.554 58.840 34.828 1.00 47.70 122 SER B O 1
ATOM 3187 N N . SER B 1 81 ? -23.278 58.946 33.440 1.00 54.60 123 SER B N 1
ATOM 3188 C CA . SER B 1 81 ? -24.183 59.274 34.536 1.00 51.10 123 SER B CA 1
ATOM 3189 C C . SER B 1 81 ? -24.994 58.085 35.061 1.00 49.26 123 SER B C 1
ATOM 3190 O O . SER B 1 81 ? -25.746 58.236 36.015 1.00 44.03 123 SER B O 1
ATOM 3193 N N . LEU B 1 82 ? -24.850 56.920 34.434 1.00 44.34 124 LEU B N 1
ATOM 3194 C CA . LEU B 1 82 ? -25.473 55.696 34.925 1.00 43.97 124 LEU B CA 1
ATOM 3195 C C . LEU B 1 82 ? -24.816 55.255 36.228 1.00 50.03 124 LEU B C 1
ATOM 3196 O O . LEU B 1 82 ? -23.649 55.551 36.458 1.00 50.60 124 LEU B O 1
ATOM 3201 N N . PRO B 1 83 ? -25.562 54.531 37.080 1.00 53.81 125 PRO B N 1
ATOM 3202 C CA . PRO B 1 83 ? -24.986 54.036 38.335 1.00 48.22 125 PRO B CA 1
ATOM 3203 C C . PRO B 1 83 ? -23.996 52.904 38.070 1.00 49.16 125 PRO B C 1
ATOM 3204 O O . PRO B 1 83 ? -23.993 52.352 36.970 1.00 41.27 125 PRO B O 1
ATOM 3208 N N . PRO B 1 84 ? -23.184 52.546 39.078 1.00 41.72 126 PRO B N 1
ATOM 3209 C CA . PRO B 1 84 ? -22.194 51.471 38.968 1.00 47.28 126 PRO B CA 1
ATOM 3210 C C . PRO B 1 84 ? -22.888 50.114 38.910 1.00 48.97 126 PRO B C 1
ATOM 3211 O O . PRO B 1 84 ? -22.857 49.366 39.882 1.00 41.83 126 PRO B O 1
ATOM 3215 N N . LYS B 1 85 ? -23.528 49.809 37.787 1.00 48.71 127 LYS B N 1
ATOM 3216 C CA . LYS B 1 85 ? -24.179 48.516 37.627 1.00 56.06 127 LYS B CA 1
ATOM 3217 C C . LYS B 1 85 ? -23.667 47.872 36.352 1.00 41.07 127 LYS B C 1
ATOM 3218 O O . LYS B 1 85 ? -23.025 48.532 35.544 1.00 40.79 127 LYS B O 1
ATOM 3224 N N . GLN B 1 86 ? -23.955 46.588 36.187 1.00 41.41 128 GLN B N 1
ATOM 3225 C CA . GLN B 1 86 ? -23.560 45.857 34.994 1.00 41.51 128 GLN B CA 1
ATOM 3226 C C . GLN B 1 86 ? -24.669 45.921 33.932 1.00 55.74 128 GLN B C 1
ATOM 3227 O O . GLN B 1 86 ? -25.760 45.370 34.110 1.00 49.33 128 GLN B O 1
ATOM 3233 N N . PHE B 1 87 ? -24.395 46.618 32.840 1.00 41.59 129 PHE B N 1
ATOM 3234 C CA . PHE B 1 87 ? -25.369 46.746 31.771 1.00 41.92 129 PHE B CA 1
ATOM 3235 C C . PHE B 1 87 ? -24.875 46.003 30.553 1.00 48.58 129 PHE B C 1
ATOM 3236 O O . PHE B 1 87 ? -23.667 45.866 30.340 1.00 42.43 129 PHE B O 1
ATOM 3244 N N . ASN B 1 88 ? -25.820 45.533 29.749 1.00 49.50 130 ASN B N 1
ATOM 3245 C CA . ASN B 1 88 ? -25.474 44.941 28.477 1.00 54.96 130 ASN B CA 1
ATOM 3246 C C . ASN B 1 88 ? -25.273 46.031 27.431 1.00 50.40 130 ASN B C 1
ATOM 3247 O O . ASN B 1 88 ? -26.199 46.380 26.703 1.00 57.41 130 ASN B O 1
ATOM 3252 N N . LEU B 1 89 ? -24.070 46.588 27.388 1.00 43.75 131 LEU B N 1
ATOM 3253 C CA . LEU B 1 89 ? -23.755 47.653 26.456 1.00 44.09 131 LEU B CA 1
ATOM 3254 C C . LEU B 1 89 ? -23.166 47.108 25.158 1.00 48.20 131 LEU B C 1
ATOM 3255 O O . LEU B 1 89 ? -23.080 47.818 24.164 1.00 50.72 131 LEU B O 1
ATOM 3260 N N . GLY B 1 90 ? -22.755 45.846 25.178 1.00 62.25 132 GLY B N 1
ATOM 3261 C CA . GLY B 1 90 ? -22.234 45.189 23.997 1.00 46.85 132 GLY B CA 1
ATOM 3262 C C . GLY B 1 90 ? -20.918 45.769 23.505 1.00 49.78 132 GLY B C 1
ATOM 3263 O O . GLY B 1 90 ? -20.517 45.560 22.370 1.00 63.69 132 GLY B O 1
ATOM 3264 N N . LYS B 1 91 ? -20.231 46.498 24.366 1.00 57.66 133 LYS B N 1
ATOM 3265 C CA . LYS B 1 91 ? -19.004 47.170 23.971 1.00 56.33 133 LYS B CA 1
ATOM 3266 C C . LYS B 1 91 ? -18.385 47.749 25.218 1.00 49.89 133 LYS B C 1
ATOM 3267 O O . LYS B 1 91 ? -19.079 48.331 26.039 1.00 44.24 133 LYS B O 1
ATOM 3273 N N . VAL B 1 92 ? -17.081 47.576 25.365 1.00 47.40 134 VAL B N 1
ATOM 3274 C CA . VAL B 1 92 ? -16.370 48.126 26.507 1.00 50.36 134 VAL B CA 1
ATOM 3275 C C . VAL B 1 92 ? -16.096 49.610 26.284 1.00 50.40 134 VAL B C 1
ATOM 3276 O O . VAL B 1 92 ? -15.357 49.972 25.383 1.00 52.51 134 VAL B O 1
ATOM 3280 N N . HIS B 1 93 ? -16.687 50.458 27.112 1.00 43.47 135 HIS B N 1
ATOM 3281 C CA . HIS B 1 93 ? -16.594 51.899 26.929 1.00 48.11 135 HIS B CA 1
ATOM 3282 C C . HIS B 1 93 ? -15.516 52.548 27.779 1.00 49.73 135 HIS B C 1
ATOM 3283 O O . HIS B 1 93 ? -15.060 51.994 28.769 1.00 47.23 135 HIS B O 1
ATOM 3290 N N . THR B 1 94 ? -15.134 53.754 27.387 1.00 44.18 136 THR B N 1
ATOM 3291 C CA . THR B 1 94 ? -14.173 54.527 28.130 1.00 45.56 136 THR B CA 1
ATOM 3292 C C . THR B 1 94 ? -14.855 55.735 28.730 1.00 50.22 136 THR B C 1
ATOM 3293 O O . THR B 1 94 ? -15.514 56.491 28.022 1.00 53.96 136 THR B O 1
ATOM 3297 N N . ILE B 1 95 ? -14.709 55.894 30.041 1.00 52.46 137 ILE B N 1
ATOM 3298 C CA . ILE B 1 95 ? -15.316 56.996 30.788 1.00 43.78 137 ILE B CA 1
ATOM 3299 C C . ILE B 1 95 ? -14.234 57.994 31.194 1.00 50.24 137 ILE B C 1
ATOM 3300 O O . ILE B 1 95 ? -13.188 57.591 31.719 1.00 46.49 137 ILE B O 1
ATOM 3305 N N . THR B 1 96 ? -14.490 59.290 30.991 1.00 45.52 138 THR B N 1
ATOM 3306 C CA . THR B 1 96 ? -13.528 60.329 31.371 1.00 52.86 138 THR B CA 1
ATOM 3307 C C . THR B 1 96 ? -13.748 60.933 32.759 1.00 51.39 138 THR B C 1
ATOM 3308 O O . THR B 1 96 ? -14.847 61.372 33.090 1.00 52.29 138 THR B O 1
ATOM 3312 N N . ALA B 1 97 ? -12.686 60.945 33.560 1.00 47.04 139 ALA B N 1
ATOM 3313 C CA . ALA B 1 97 ? -12.717 61.515 34.901 1.00 48.43 139 ALA B CA 1
ATOM 3314 C C . ALA B 1 97 ? -12.337 62.985 34.833 1.00 50.74 139 ALA B C 1
ATOM 3315 O O . ALA B 1 97 ? -11.610 63.400 33.930 1.00 60.12 139 ALA B O 1
ATOM 3317 N N . PRO B 1 98 ? -12.828 63.780 35.791 1.00 60.99 140 PRO B N 1
ATOM 3318 C CA . PRO B 1 98 ? -12.605 65.235 35.844 1.00 52.69 140 PRO B CA 1
ATOM 3319 C C . PRO B 1 98 ? -11.228 65.620 36.373 1.00 60.40 140 PRO B C 1
ATOM 3320 O O . PRO B 1 98 ? -11.174 66.300 37.397 1.00 66.66 140 PRO B O 1
ATOM 3324 N N . VAL B 1 99 ? -10.157 65.177 35.712 1.00 56.64 141 VAL B N 1
ATOM 3325 C CA . VAL B 1 99 ? -8.795 65.645 35.984 1.00 52.24 141 VAL B CA 1
ATOM 3326 C C . VAL B 1 99 ? -8.023 65.514 34.721 1.00 52.41 141 VAL B C 1
ATOM 3327 O O . VAL B 1 99 ? -8.359 64.701 33.877 1.00 59.30 141 VAL B O 1
ATOM 3331 N N . SER B 1 100 ? -6.956 66.286 34.596 1.00 53.81 142 SER B N 1
ATOM 3332 C CA . SER B 1 100 ? -6.072 66.103 33.465 1.00 70.09 142 SER B CA 1
ATOM 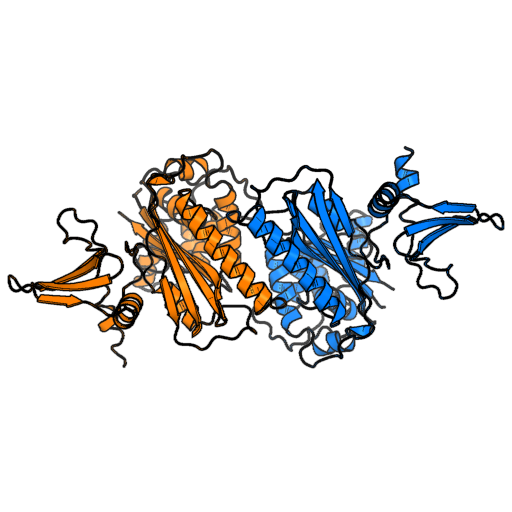3333 C C . SER B 1 100 ? -4.995 65.141 33.908 1.00 61.21 142 SER B C 1
ATOM 3334 O O . SER B 1 100 ? -4.487 65.240 35.020 1.00 58.59 142 SER B O 1
ATOM 3337 N N . GLY B 1 101 ? -4.680 64.185 33.046 1.00 51.81 143 GLY B N 1
ATOM 3338 C CA . GLY B 1 101 ? -3.710 63.167 33.379 1.00 56.63 143 GLY B CA 1
ATOM 3339 C C . GLY B 1 101 ? -2.324 63.717 33.173 1.00 60.87 143 GLY B C 1
ATOM 3340 O O . GLY B 1 101 ? -2.157 64.791 32.585 1.00 65.48 143 GLY B O 1
ATOM 3341 N N . ASN B 1 102 ? -1.334 63.008 33.702 1.00 60.17 144 ASN B N 1
ATOM 3342 C CA . ASN B 1 102 ? 0.050 63.223 33.322 1.00 65.25 144 ASN B CA 1
ATOM 3343 C C . ASN B 1 102 ? 0.750 61.883 33.379 1.00 58.89 144 ASN B C 1
ATOM 3344 O O . ASN B 1 102 ? 0.225 60.930 33.954 1.00 60.97 144 ASN B O 1
ATOM 3349 N N . PHE B 1 103 ? 1.922 61.798 32.773 1.00 60.24 145 PHE B N 1
ATOM 3350 C CA . PHE B 1 103 ? 2.612 60.525 32.671 1.00 63.32 145 PHE B CA 1
ATOM 3351 C C . PHE B 1 103 ? 3.793 60.493 33.626 1.00 63.00 145 PHE B C 1
ATOM 3352 O O . PHE B 1 103 ? 4.707 59.675 33.488 1.00 80.31 145 PHE B O 1
ATOM 3360 N N . LYS B 1 104 ? 3.762 61.388 34.603 1.00 59.04 146 LYS B N 1
ATOM 3361 C CA . LYS B 1 104 ? 4.815 61.454 35.608 1.00 72.32 146 LYS B CA 1
ATOM 3362 C C . LYS B 1 104 ? 4.313 61.045 36.998 1.00 72.33 146 LYS B C 1
ATOM 3363 O O . LYS B 1 104 ? 4.897 61.424 38.007 1.00 78.03 146 LYS B O 1
ATOM 3369 N N . THR B 1 105 ? 3.234 60.264 37.038 1.00 75.43 147 THR B N 1
ATOM 3370 C CA . THR B 1 105 ? 2.690 59.739 38.295 1.00 57.26 147 THR B CA 1
ATOM 3371 C C . THR B 1 105 ? 2.655 58.224 38.254 1.00 61.62 147 THR B C 1
ATOM 3372 O O . THR B 1 105 ? 2.661 57.622 37.186 1.00 79.21 147 THR B O 1
ATOM 3376 N N . HIS B 1 106 ? 2.608 57.614 39.428 1.00 56.33 148 HIS B N 1
ATOM 3377 C CA . HIS B 1 106 ? 2.693 56.165 39.561 1.00 66.01 148 HIS B CA 1
ATOM 3378 C C . HIS B 1 106 ? 1.335 55.563 39.934 1.00 63.40 148 HIS B C 1
ATOM 3379 O O . HIS B 1 106 ? 1.205 54.349 40.063 1.00 63.32 148 HIS B O 1
ATOM 3386 N N . LYS B 1 107 ? 0.333 56.418 40.115 1.00 57.53 149 LYS B N 1
ATOM 3387 C CA . LYS B 1 107 ? -0.992 55.963 40.527 1.00 66.34 149 LYS B CA 1
ATOM 3388 C C . LYS B 1 107 ? -2.113 56.818 39.927 1.00 62.02 149 LYS B C 1
ATOM 3389 O O . LYS B 1 107 ? -1.893 57.959 39.530 1.00 61.29 149 LYS B O 1
ATOM 3395 N N . PRO B 1 108 ? -3.324 56.268 39.860 1.00 55.00 150 PRO B N 1
ATOM 3396 C CA . PRO B 1 108 ? -4.450 57.071 39.375 1.00 46.63 150 PRO B CA 1
ATOM 3397 C C . PRO B 1 108 ? -4.724 58.235 40.311 1.00 52.45 150 PRO B C 1
ATOM 3398 O O . PRO B 1 108 ? -4.508 58.121 41.511 1.00 57.13 150 PRO B O 1
ATOM 3402 N N . ALA B 1 109 ? -5.183 59.352 39.765 1.00 45.79 151 ALA B N 1
ATOM 3403 C CA . ALA B 1 109 ? -5.636 60.463 40.595 1.00 52.86 151 ALA B CA 1
ATOM 3404 C C . ALA B 1 109 ? -6.903 60.063 41.342 1.00 46.05 151 ALA B C 1
ATOM 3405 O O . ALA B 1 109 ? -7.614 59.151 40.929 1.00 57.37 151 ALA B O 1
ATOM 3407 N N . PRO B 1 110 ? -7.193 60.757 42.444 1.00 48.34 152 PRO B N 1
ATOM 3408 C CA . PRO B 1 110 ? -8.398 60.487 43.243 1.00 47.17 152 PRO B CA 1
ATOM 3409 C C . PRO B 1 110 ? -9.677 60.555 42.405 1.00 54.75 152 PRO B C 1
ATOM 3410 O O . PRO B 1 110 ? -10.598 59.780 42.632 1.00 46.17 152 PRO B O 1
ATOM 3414 N N . GLU B 1 111 ? -9.743 61.481 41.457 1.00 47.45 153 GLU B N 1
ATOM 3415 C CA . GLU B 1 111 ? -10.932 61.601 40.625 1.00 47.27 153 GLU B CA 1
ATOM 3416 C C . GLU B 1 111 ? -11.123 60.368 39.757 1.00 50.84 153 GLU B C 1
ATOM 3417 O O . GLU B 1 111 ? -12.255 59.943 39.530 1.00 51.97 153 GLU B O 1
ATOM 3423 N N . VAL B 1 112 ? -10.023 59.808 39.259 1.00 45.13 154 VAL B N 1
ATOM 3424 C CA . VAL B 1 112 ? -10.090 58.587 38.452 1.00 43.91 154 VAL B CA 1
ATOM 3425 C C . VAL B 1 112 ? -10.606 57.418 39.290 1.00 46.91 154 VAL B C 1
ATOM 3426 O O . VAL B 1 112 ? -11.535 56.700 38.875 1.00 45.09 154 VAL B O 1
ATOM 3430 N N . ILE B 1 113 ? -10.033 57.266 40.483 1.00 43.25 155 ILE B N 1
ATOM 3431 C CA . ILE B 1 113 ? -10.507 56.276 41.442 1.00 53.24 155 ILE B CA 1
ATOM 3432 C C . ILE B 1 113 ? -12.013 56.438 41.733 1.00 59.77 155 ILE B C 1
ATOM 3433 O O . ILE B 1 113 ? -12.798 55.487 41.643 1.00 42.56 155 ILE B O 1
ATOM 3438 N N . GLU B 1 114 ? -12.406 57.653 42.077 1.00 44.16 156 GLU B N 1
ATOM 3439 C CA . GLU B 1 114 ? -13.793 57.965 42.373 1.00 44.61 156 GLU B CA 1
ATOM 3440 C C . GLU B 1 114 ? -14.731 57.652 41.191 1.00 48.03 156 GLU B C 1
ATOM 3441 O O . GLU B 1 114 ? -15.766 56.991 41.349 1.00 43.58 156 GLU B O 1
ATOM 3447 N N . THR B 1 115 ? -14.358 58.124 40.007 1.00 45.79 157 THR B N 1
ATOM 3448 C CA . THR B 1 115 ? -15.114 57.838 38.788 1.00 43.33 157 THR B CA 1
ATOM 3449 C C . THR B 1 115 ? -15.226 56.334 38.533 1.00 42.26 157 THR B C 1
ATOM 3450 O O . THR B 1 115 ? -16.299 55.843 38.213 1.00 51.26 157 THR B O 1
ATOM 3454 N N . ALA B 1 116 ? -14.116 55.613 38.662 1.00 41.81 158 ALA B N 1
ATOM 3455 C CA . ALA B 1 116 ? -14.123 54.159 38.514 1.00 45.40 158 ALA B CA 1
ATOM 3456 C C . ALA B 1 116 ? -15.036 53.474 39.537 1.00 46.85 158 ALA B C 1
ATOM 3457 O O . ALA B 1 116 ? -15.794 52.577 39.184 1.00 40.73 158 ALA B O 1
ATOM 3459 N N . ILE B 1 117 ? -14.963 53.895 40.797 1.00 41.62 159 ILE B N 1
ATOM 3460 C CA . ILE B 1 117 ? -15.839 53.350 41.825 1.00 41.93 159 ILE B CA 1
ATOM 3461 C C . ILE B 1 117 ? -17.313 53.472 41.431 1.00 58.24 159 ILE B C 1
ATOM 3462 O O . ILE B 1 117 ? -18.079 52.529 41.617 1.00 43.86 159 ILE B O 1
ATOM 3467 N N . ASN B 1 118 ? -17.703 54.605 40.847 1.00 42.24 160 ASN B N 1
ATOM 3468 C CA . ASN B 1 118 ? -19.120 54.835 40.580 1.00 45.76 160 ASN B CA 1
ATOM 3469 C C . ASN B 1 118 ? -19.635 54.646 39.154 1.00 49.56 160 ASN B C 1
ATOM 3470 O O . ASN B 1 118 ? -20.797 54.942 38.889 1.00 47.91 160 ASN B O 1
ATOM 3475 N N . CYS B 1 119 ? -18.804 54.130 38.250 1.00 41.34 161 CYS B N 1
ATOM 3476 C CA . CYS B 1 119 ? -19.221 54.046 36.847 1.00 47.31 161 CYS B CA 1
ATOM 3477 C C . CYS B 1 119 ? -19.858 52.701 36.508 1.00 48.22 161 CYS B C 1
ATOM 3478 O O . CYS B 1 119 ? -19.513 51.693 37.096 1.00 42.91 161 CYS B O 1
ATOM 3481 N N . CYS B 1 120 ? -20.806 52.706 35.578 1.00 40.78 162 CYS B N 1
ATOM 3482 C CA . CYS B 1 120 ? -21.415 51.478 35.090 1.00 42.95 162 CYS B CA 1
ATOM 3483 C C . CYS B 1 120 ? -20.366 50.718 34.285 1.00 42.48 162 CYS B C 1
ATOM 3484 O O . CYS B 1 120 ? -19.330 51.271 33.949 1.00 40.47 162 CYS B O 1
ATOM 3487 N N . THR B 1 121 ? -20.643 49.459 33.962 1.00 44.43 163 THR B N 1
ATOM 3488 C CA . THR B 1 121 ? -19.730 48.642 33.161 1.00 40.56 163 THR B CA 1
ATOM 3489 C C . THR B 1 121 ? -20.512 47.838 32.101 1.00 43.44 163 THR B C 1
ATOM 3490 O O . THR B 1 121 ? -21.741 47.759 32.134 1.00 41.12 163 THR B O 1
ATOM 3494 N N . SER B 1 122 ? -19.801 47.226 31.172 1.00 41.36 164 SER B N 1
ATOM 3495 C CA . SER B 1 122 ? -20.449 46.486 30.095 1.00 42.85 164 SER B CA 1
ATOM 3496 C C . SER B 1 122 ? -20.225 44.978 30.233 1.00 42.47 164 SER B C 1
ATOM 3497 O O . SER B 1 122 ? -19.099 44.521 30.362 1.00 42.52 164 SER B O 1
ATOM 3500 N N . ILE B 1 123 ? -21.310 44.220 30.215 1.00 42.91 165 ILE B N 1
ATOM 3501 C CA . ILE B 1 123 ? -21.244 42.790 30.435 1.00 43.59 165 ILE B CA 1
ATOM 3502 C C . ILE B 1 123 ? -20.529 42.087 29.283 1.00 44.50 165 ILE B C 1
ATOM 3503 O O . ILE B 1 123 ? -20.816 42.364 28.135 1.00 45.96 165 ILE B O 1
ATOM 3508 N N . ILE B 1 124 ? -19.580 41.210 29.612 1.00 46.44 166 ILE B N 1
ATOM 3509 C CA . ILE B 1 124 ? -18.925 40.323 28.655 1.00 46.01 166 ILE B CA 1
ATOM 3510 C C . ILE B 1 124 ? -19.760 39.043 28.576 1.00 51.70 166 ILE B C 1
ATOM 3511 O O . ILE B 1 124 ? -19.878 38.312 29.558 1.00 52.16 166 ILE B O 1
ATOM 3516 N N . PRO B 1 125 ? -20.358 38.775 27.411 1.00 59.20 167 PRO B N 1
ATOM 3517 C CA . PRO B 1 125 ? -21.229 37.597 27.310 1.00 69.54 167 PRO B CA 1
ATOM 3518 C C . PRO B 1 125 ? -20.458 36.306 27.561 1.00 76.81 167 PRO B C 1
ATOM 3519 O O . PRO B 1 125 ? -19.379 36.107 26.996 1.00 78.00 167 PRO B O 1
ATOM 3523 N N . ASN B 1 126 ? -21.000 35.442 28.410 1.00 84.31 168 ASN B N 1
ATOM 3524 C CA . ASN B 1 126 ? -20.392 34.135 28.642 1.00 90.32 168 ASN B CA 1
ATOM 3525 C C . ASN B 1 126 ? -20.673 33.157 27.500 1.00 99.84 168 ASN B C 1
ATOM 3526 O O . ASN B 1 126 ? -19.887 33.055 26.549 1.00 90.85 168 ASN B O 1
ATOM 3531 N N . ASP B 1 127 ? -21.797 32.450 27.596 1.00 104.26 169 ASP B N 1
ATOM 3532 C CA . ASP B 1 127 ? -22.220 31.517 26.555 1.00 110.09 169 ASP B CA 1
ATOM 3533 C C . ASP B 1 127 ? -21.270 30.323 26.473 1.00 109.41 169 ASP B C 1
ATOM 3534 O O . ASP B 1 127 ? -21.649 29.189 26.771 1.00 114.22 169 ASP B O 1
ATOM 3539 N N . ASP B 1 128 ? -20.037 30.596 26.059 1.00 100.24 170 ASP B N 1
ATOM 3540 C CA . ASP B 1 128 ? -18.962 29.617 26.044 1.00 91.72 170 ASP B CA 1
ATOM 3541 C C . ASP B 1 128 ? -18.141 29.719 27.332 1.00 87.11 170 ASP B C 1
ATOM 3542 O O . ASP B 1 128 ? -16.940 30.010 27.295 1.00 88.11 170 ASP B O 1
ATOM 3547 N N . TYR B 1 129 ? -18.797 29.491 28.469 1.00 69.82 171 TYR B N 1
ATOM 3548 C CA . TYR B 1 129 ? -18.152 29.612 29.767 1.00 69.54 171 TYR B CA 1
ATOM 3549 C C . TYR B 1 129 ? -17.284 28.395 30.006 1.00 56.19 171 TYR B C 1
ATOM 3550 O O . TYR B 1 129 ? -17.600 27.304 29.541 1.00 58.98 171 TYR B O 1
ATOM 3559 N N . PHE B 1 130 ? -16.174 28.602 30.704 1.00 55.20 172 PHE B N 1
ATOM 3560 C CA . PHE B 1 130 ? -15.258 27.525 31.067 1.00 59.04 172 PHE B CA 1
ATOM 3561 C C . PHE B 1 130 ? -15.879 26.605 32.106 1.00 62.45 172 PHE B C 1
ATOM 3562 O O . PHE B 1 130 ? -16.740 27.017 32.900 1.00 57.07 172 PHE B O 1
ATOM 3570 N N . HIS B 1 131 ? -15.429 25.357 32.111 1.00 55.14 173 HIS B N 1
ATOM 3571 C CA . HIS B 1 131 ? -15.813 24.435 33.171 1.00 52.51 173 HIS B CA 1
ATOM 3572 C C . HIS B 1 131 ? -15.016 24.682 34.466 1.00 52.56 173 HIS B C 1
ATOM 3573 O O . HIS B 1 131 ? -13.942 25.287 34.444 1.00 51.04 173 HIS B O 1
ATOM 3580 N N . VAL B 1 132 ? -15.560 24.236 35.593 1.00 49.53 174 VAL B N 1
ATOM 3581 C CA . VAL B 1 132 ? -14.779 24.176 36.819 1.00 48.38 174 VAL B CA 1
ATOM 3582 C C . VAL B 1 132 ? -13.516 23.336 36.596 1.00 58.37 174 VAL B C 1
ATOM 3583 O O . VAL B 1 132 ? -13.570 22.253 36.017 1.00 60.67 174 VAL B O 1
ATOM 3587 N N . LYS B 1 133 ? -12.379 23.846 37.050 1.00 53.87 175 LYS B N 1
ATOM 3588 C CA . LYS B 1 133 ? -11.132 23.105 36.997 1.00 50.54 175 LYS B CA 1
ATOM 3589 C C . LYS B 1 133 ? -10.583 22.949 38.405 1.00 55.38 175 LYS B C 1
ATOM 3590 O O . LYS B 1 133 ? -10.881 23.753 39.287 1.00 49.88 175 LYS B O 1
ATOM 3596 N N . ASP B 1 134 ? -9.788 21.904 38.615 1.00 58.38 176 ASP B N 1
ATOM 3597 C CA . ASP B 1 134 ? -9.231 21.588 39.932 1.00 57.88 176 ASP B CA 1
ATOM 3598 C C . ASP B 1 134 ? -8.378 22.718 40.488 1.00 63.16 176 ASP B C 1
ATOM 3599 O O . ASP B 1 134 ? -8.070 22.742 41.671 1.00 55.08 176 ASP B O 1
ATOM 3604 N N . THR B 1 135 ? -7.984 23.644 39.622 1.00 54.78 177 THR B N 1
ATOM 3605 C CA . THR B 1 135 ? -7.076 24.716 40.011 1.00 54.38 177 THR B CA 1
ATOM 3606 C C . THR B 1 135 ? -7.817 25.991 40.425 1.00 63.12 177 THR B C 1
ATOM 3607 O O . THR B 1 135 ? -7.210 26.889 40.977 1.00 48.19 177 THR B O 1
ATOM 3611 N N . ASP B 1 136 ? -9.119 26.066 40.148 1.00 47.44 178 ASP B N 1
ATOM 3612 C CA . ASP B 1 136 ? -9.917 27.241 40.498 1.00 46.02 178 ASP B CA 1
ATOM 3613 C C . ASP B 1 136 ? -9.783 27.641 41.969 1.00 45.10 178 ASP B C 1
ATOM 3614 O O . ASP B 1 136 ? -9.927 26.802 42.862 1.00 44.33 178 ASP B O 1
ATOM 3619 N N . PHE B 1 137 ? -9.516 28.926 42.213 1.00 44.51 179 PHE B N 1
ATOM 3620 C CA . PHE B 1 137 ? -9.420 29.475 43.580 1.00 43.32 179 PHE B CA 1
ATOM 3621 C C . PHE B 1 137 ? -8.199 28.998 44.362 1.00 58.16 179 PHE B C 1
ATOM 3622 O O . PHE B 1 137 ? -8.113 29.208 45.578 1.00 48.36 179 PHE B O 1
ATOM 3630 N N . ASN B 1 138 ? -7.258 28.363 43.667 1.00 47.93 180 ASN B N 1
ATOM 3631 C CA . ASN B 1 138 ? -6.052 27.871 44.326 1.00 51.42 180 ASN B CA 1
ATOM 3632 C C . ASN B 1 138 ? -5.324 28.968 45.093 1.00 59.88 180 ASN B C 1
ATOM 3633 O O . ASN B 1 138 ? -4.852 28.734 46.192 1.00 46.73 180 ASN B O 1
ATOM 3638 N N . SER B 1 139 ? -5.251 30.165 44.517 1.00 46.84 181 SER B N 1
ATOM 3639 C CA . SER B 1 139 ? -4.451 31.231 45.089 1.00 47.35 181 SER B CA 1
ATOM 3640 C C . SER B 1 139 ? -5.238 32.167 46.010 1.00 48.55 181 SER B C 1
ATOM 3641 O O . SER B 1 139 ? -4.729 33.206 46.433 1.00 46.08 181 SER B O 1
ATOM 3644 N N . VAL B 1 140 ? -6.459 31.784 46.355 1.00 45.17 182 VAL B N 1
ATOM 3645 C CA . VAL B 1 140 ? -7.370 32.712 47.007 1.00 42.72 182 VAL B CA 1
ATOM 3646 C C . VAL B 1 140 ? -6.851 33.258 48.347 1.00 50.78 182 VAL B C 1
ATOM 3647 O O . VAL B 1 140 ? -6.915 34.467 48.586 1.00 46.88 182 VAL B O 1
ATOM 3651 N N . TRP B 1 141 ? -6.330 32.388 49.208 1.00 43.78 183 TRP B N 1
ATOM 3652 C CA . TRP B 1 141 ? -5.780 32.836 50.490 1.00 47.39 183 TRP B CA 1
ATOM 3653 C C . TRP B 1 141 ? -4.673 33.868 50.295 1.00 44.55 183 TRP B C 1
ATOM 3654 O O . TRP B 1 141 ? -4.690 34.907 50.937 1.00 54.09 183 TRP B O 1
ATOM 3665 N N . HIS B 1 142 ? -3.710 33.576 49.421 1.00 47.85 184 HIS B N 1
ATOM 3666 C CA . HIS B 1 142 ? -2.595 34.504 49.196 1.00 57.34 184 HIS B CA 1
ATOM 3667 C C . HIS B 1 142 ? -3.091 35.789 48.552 1.00 62.75 184 HIS B C 1
ATOM 3668 O O . HIS B 1 142 ? -2.602 36.879 48.856 1.00 61.67 184 HIS B O 1
ATOM 3675 N N . ASP B 1 143 ? -4.086 35.648 47.681 1.00 51.31 185 ASP B N 1
ATOM 3676 C CA . ASP B 1 143 ? -4.725 36.793 47.045 1.00 51.40 185 ASP B CA 1
ATOM 3677 C C . ASP B 1 143 ? -5.329 37.775 48.052 1.00 50.80 185 ASP B C 1
ATOM 3678 O O . ASP B 1 143 ? -5.030 38.963 47.995 1.00 48.57 185 ASP B O 1
ATOM 3683 N N . ILE B 1 144 ? -6.163 37.304 48.982 1.00 43.58 186 ILE B N 1
ATOM 3684 C CA . ILE B 1 144 ? -6.709 38.232 49.973 1.00 42.81 186 ILE B CA 1
ATOM 3685 C C . ILE B 1 144 ? -5.614 38.788 50.923 1.00 49.87 186 ILE B C 1
ATOM 3686 O O . ILE B 1 144 ? -5.613 39.970 51.254 1.00 44.27 186 ILE B O 1
ATOM 3691 N N . TYR B 1 145 ? -4.678 37.938 51.335 1.00 44.75 187 TYR B N 1
ATOM 3692 C CA . TYR B 1 145 ? -3.566 38.385 52.157 1.00 46.18 187 TYR B CA 1
ATOM 3693 C C . TYR B 1 145 ? -2.865 39.568 51.500 1.00 47.78 187 TYR B C 1
ATOM 3694 O O . TYR B 1 145 ? -2.823 40.659 52.062 1.00 52.94 187 TYR B O 1
ATOM 3703 N N . ARG B 1 146 ? -2.333 39.348 50.303 1.00 61.21 188 ARG B N 1
ATOM 3704 C CA . ARG B 1 146 ? -1.571 40.381 49.612 1.00 50.96 188 ARG B CA 1
ATOM 3705 C C . ARG B 1 146 ? -2.385 41.662 49.522 1.00 62.11 188 ARG B C 1
ATOM 3706 O O . ARG B 1 146 ? -1.879 42.735 49.831 1.00 61.58 188 ARG B O 1
ATOM 3714 N N . ASP B 1 147 ? -3.658 41.547 49.143 1.00 55.82 189 ASP B N 1
ATOM 3715 C CA . ASP B 1 147 ? -4.476 42.733 48.914 1.00 54.23 189 ASP B CA 1
ATOM 3716 C C . ASP B 1 147 ? -4.793 43.483 50.201 1.00 52.19 189 ASP B C 1
ATOM 3717 O O . ASP B 1 147 ? -4.699 44.700 50.250 1.00 50.76 189 ASP B O 1
ATOM 3722 N N . ILE B 1 148 ? -5.175 42.769 51.251 1.00 50.15 190 ILE B N 1
ATOM 3723 C CA . ILE B 1 148 ? -5.431 43.435 52.524 1.00 49.22 190 ILE B CA 1
ATOM 3724 C C . ILE B 1 148 ? -4.133 44.022 53.081 1.00 48.50 190 ILE B C 1
ATOM 3725 O O . ILE B 1 148 ? -4.109 45.123 53.632 1.00 50.74 190 ILE B O 1
ATOM 3730 N N . ARG B 1 149 ? -3.035 43.306 52.910 1.00 49.08 191 ARG B N 1
ATOM 3731 C CA . ARG B 1 149 ? -1.779 43.827 53.411 1.00 51.26 191 ARG B CA 1
ATOM 3732 C C . ARG B 1 149 ? -1.486 45.181 52.778 1.00 68.46 191 ARG B C 1
ATOM 3733 O O . ARG B 1 149 ? -0.969 46.090 53.435 1.00 62.79 191 ARG B O 1
ATOM 3741 N N . ALA B 1 150 ? -1.849 45.324 51.506 1.00 60.10 192 ALA B N 1
ATOM 3742 C CA . ALA B 1 150 ? -1.527 46.537 50.769 1.00 66.85 192 ALA B CA 1
ATOM 3743 C C . ALA B 1 150 ? -2.667 47.541 50.790 1.00 63.14 192 ALA B C 1
ATOM 3744 O O . ALA B 1 150 ? -2.592 48.574 50.139 1.00 69.44 192 ALA B O 1
ATOM 3746 N N . SER B 1 151 ? -3.721 47.241 51.542 1.00 65.11 193 SER B N 1
ATOM 3747 C CA . SER B 1 151 ? -4.927 48.059 51.494 1.00 73.51 193 SER B CA 1
ATOM 3748 C C . SER B 1 151 ? -4.671 49.469 52.030 1.00 72.79 193 SER B C 1
ATOM 3749 O O . SER B 1 151 ? -5.404 50.415 51.705 1.00 78.20 193 SER B O 1
ATOM 3752 N N . ASP B 1 152 ? -3.606 49.608 52.812 1.00 81.77 194 ASP B N 1
ATOM 3753 C CA . ASP B 1 152 ? -3.193 50.905 53.336 1.00 110.09 194 ASP B CA 1
ATOM 3754 C C . ASP B 1 152 ? -3.071 51.920 52.203 1.00 119.73 194 ASP B C 1
ATOM 3755 O O . ASP B 1 152 ? -3.712 52.969 52.219 1.00 129.43 194 ASP B O 1
ATOM 3760 N N . SER B 1 153 ? -2.243 51.591 51.219 1.00 115.56 195 SER B N 1
ATOM 3761 C CA . SER B 1 153 ? -2.097 52.400 50.015 1.00 109.53 195 SER B CA 1
ATOM 3762 C C . SER B 1 153 ? -3.087 51.981 48.915 1.00 101.88 195 SER B C 1
ATOM 3763 O O . SER B 1 153 ? -2.774 52.059 47.721 1.00 104.13 195 SER B O 1
ATOM 3766 N N . ASN B 1 154 ? -4.271 51.534 49.334 1.00 88.23 196 ASN B N 1
ATOM 3767 C CA . ASN B 1 154 ? -5.326 51.060 48.429 1.00 87.43 196 ASN B CA 1
ATOM 3768 C C . ASN B 1 154 ? -6.566 51.927 48.498 1.00 79.30 196 ASN B C 1
ATOM 3769 O O . ASN B 1 154 ? -6.681 52.805 49.355 1.00 88.74 196 ASN B O 1
ATOM 3774 N N . SER B 1 155 ? -7.508 51.641 47.604 1.00 60.02 197 SER B N 1
ATOM 3775 C CA . SER B 1 155 ? -8.853 52.177 47.714 1.00 53.72 197 SER B CA 1
ATOM 3776 C C . SER B 1 155 ? -9.847 51.040 47.916 1.00 51.01 197 SER B C 1
ATOM 3777 O O . SER B 1 155 ? -11.026 51.157 47.603 1.00 115.65 197 SER B O 1
ATOM 3780 N N . THR B 1 156 ? -9.342 49.944 48.460 1.00 49.70 198 THR B N 1
ATOM 3781 C CA . THR B 1 156 ? -10.162 48.811 48.862 1.00 47.33 198 THR B CA 1
ATOM 3782 C C . THR B 1 156 ? -11.218 49.191 49.894 1.00 50.31 198 THR B C 1
ATOM 3783 O O . THR B 1 156 ? -10.928 49.882 50.872 1.00 58.47 198 THR B O 1
ATOM 3787 N N . LYS B 1 157 ? -12.451 48.769 49.634 1.00 45.02 199 LYS B N 1
ATOM 3788 C CA . LYS B 1 157 ? -13.567 49.005 50.539 1.00 44.10 199 LYS B CA 1
ATOM 3789 C C . LYS B 1 157 ? -14.510 47.817 50.469 1.00 45.72 199 LYS B C 1
ATOM 3790 O O . LYS B 1 157 ? -14.769 47.270 49.410 1.00 45.00 199 LYS B O 1
ATOM 3796 N N . ILE B 1 158 ? -14.995 47.411 51.627 1.00 46.30 200 ILE B N 1
ATOM 3797 C CA . ILE B 1 158 ? -15.839 46.259 51.733 1.00 40.16 200 ILE B CA 1
ATOM 3798 C C . ILE B 1 158 ? -17.111 46.656 52.460 1.00 56.78 200 ILE B C 1
ATOM 3799 O O . ILE B 1 158 ? -17.062 47.267 53.527 1.00 40.24 200 ILE B O 1
ATOM 3804 N N . TYR B 1 159 ? -18.250 46.313 51.875 1.00 41.56 201 TYR B N 1
ATOM 3805 C CA . TYR B 1 15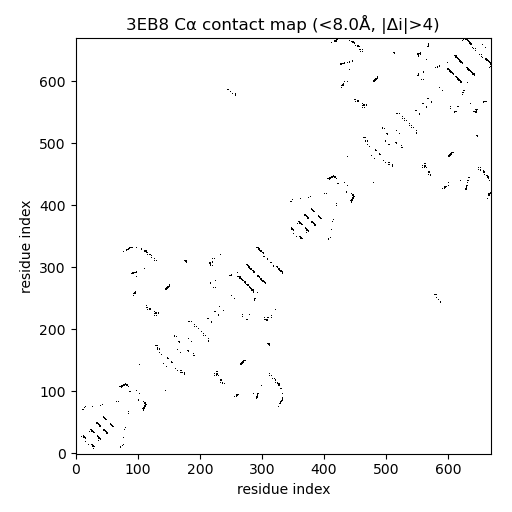9 ? -19.531 46.571 52.499 1.00 39.85 201 TYR B CA 1
ATOM 3806 C C . TYR B 1 159 ? -20.303 45.290 52.727 1.00 49.08 201 TYR B C 1
ATOM 3807 O O . TYR B 1 159 ? -20.247 44.364 51.921 1.00 43.97 201 TYR B O 1
ATOM 3816 N N . PHE B 1 160 ? -21.039 45.240 53.825 1.00 39.01 202 PHE B N 1
ATOM 3817 C CA . PHE B 1 160 ? -22.132 44.305 53.890 1.00 39.53 202 PHE B CA 1
ATOM 3818 C C . PHE B 1 160 ? -23.392 45.155 53.909 1.00 45.08 202 PHE B C 1
ATOM 3819 O O . PHE B 1 160 ? -23.504 46.045 54.729 1.00 40.43 202 PHE B O 1
ATOM 3827 N N . ASN B 1 161 ? -24.330 44.887 53.006 1.00 40.29 203 ASN B N 1
ATOM 3828 C CA . ASN B 1 161 ? -25.571 45.652 52.965 1.00 46.69 203 ASN B CA 1
ATOM 3829 C C . ASN B 1 161 ? -25.276 47.130 53.056 1.00 59.35 203 ASN B C 1
ATOM 3830 O O . ASN B 1 161 ? -25.834 47.839 53.889 1.00 56.42 203 ASN B O 1
ATOM 3835 N N . ASN B 1 162 ? -24.369 47.586 52.210 1.00 54.03 204 ASN B N 1
ATOM 3836 C CA . ASN B 1 162 ? -24.058 48.997 52.140 1.00 43.32 204 ASN B CA 1
ATOM 3837 C C . ASN B 1 162 ? -23.550 49.643 53.390 1.00 45.88 204 ASN B C 1
ATOM 3838 O O . ASN B 1 162 ? -23.453 50.859 53.449 1.00 51.24 204 ASN B O 1
ATOM 3843 N N . ILE B 1 163 ? -23.228 48.822 54.378 1.00 49.70 205 ILE B N 1
ATOM 3844 C CA . ILE B 1 163 ? -22.484 49.267 55.539 1.00 48.76 205 ILE B CA 1
ATOM 3845 C C . ILE B 1 163 ? -21.026 48.859 55.417 1.00 41.54 205 ILE B C 1
ATOM 3846 O O . ILE B 1 163 ? -20.704 47.670 55.391 1.00 52.98 205 ILE B O 1
ATOM 3851 N N . GLU B 1 164 ? -20.145 49.848 55.338 1.00 42.24 206 GLU B N 1
ATOM 3852 C CA . GLU B 1 164 ? -18.718 49.569 55.234 1.00 41.88 206 GLU B CA 1
ATOM 3853 C C . GLU B 1 164 ? -18.172 48.823 56.451 1.00 48.82 206 GLU B C 1
ATOM 3854 O O . GLU B 1 164 ? -18.420 49.206 57.595 1.00 46.89 206 GLU B O 1
ATOM 3860 N N . ILE B 1 165 ? -17.420 47.760 56.182 1.00 40.38 207 ILE B N 1
ATOM 3861 C CA . ILE B 1 165 ? -16.703 47.034 57.209 1.00 40.01 207 ILE B CA 1
ATOM 3862 C C . ILE B 1 165 ? -15.316 47.632 57.349 1.00 42.97 207 ILE B C 1
ATOM 3863 O O . ILE B 1 165 ? -14.540 47.659 56.397 1.00 47.62 207 ILE B O 1
ATOM 3868 N N . PRO B 1 166 ? -15.000 48.139 58.541 1.00 57.85 208 PRO B N 1
ATOM 3869 C CA . PRO B 1 166 ? -13.697 48.785 58.747 1.00 48.51 208 PRO B CA 1
ATOM 3870 C C . PRO B 1 166 ? -12.583 47.867 58.278 1.00 42.23 208 PRO B C 1
ATOM 3871 O O . PRO B 1 166 ? -12.584 46.713 58.682 1.00 46.54 208 PRO B O 1
ATOM 3875 N N . LEU B 1 167 ? -11.663 48.355 57.448 1.00 48.62 209 LEU B N 1
ATOM 3876 C CA . LEU B 1 167 ? -10.585 47.515 56.906 1.00 53.02 209 LEU B CA 1
ATOM 3877 C C . LEU B 1 167 ? -9.771 46.816 57.982 1.00 48.04 209 LEU B C 1
ATOM 3878 O O . LEU B 1 167 ? -9.411 45.650 57.840 1.00 51.50 209 LEU B O 1
ATOM 3883 N N . LYS B 1 168 ? -9.484 47.541 59.055 1.00 44.50 210 LYS B N 1
ATOM 3884 C CA . LYS B 1 168 ? -8.755 46.981 60.171 1.00 44.81 210 LYS B CA 1
ATOM 3885 C C . LYS B 1 168 ? -9.508 45.800 60.817 1.00 43.64 210 LYS B C 1
ATOM 3886 O O . LYS B 1 168 ? -8.888 44.847 61.278 1.00 48.66 210 LYS B O 1
ATOM 3892 N N . LEU B 1 169 ? -10.836 45.841 60.828 1.00 42.67 211 LEU B N 1
ATOM 3893 C CA . LEU B 1 169 ? -11.616 44.680 61.262 1.00 41.76 211 LEU B CA 1
ATOM 3894 C C . LEU B 1 169 ? -11.460 43.483 60.305 1.00 46.21 211 LEU B C 1
ATOM 3895 O O . LEU B 1 169 ? -11.262 42.333 60.725 1.00 41.24 211 LEU B O 1
ATOM 3900 N N . ILE B 1 170 ? -11.548 43.755 59.010 1.00 44.50 212 ILE B N 1
ATOM 3901 C CA . ILE B 1 170 ? -11.285 42.727 58.025 1.00 49.10 212 ILE B CA 1
ATOM 3902 C C . ILE B 1 170 ? -9.870 42.154 58.228 1.00 51.86 212 ILE B C 1
ATOM 3903 O O . ILE B 1 170 ? -9.679 40.934 58.217 1.00 43.63 212 ILE B O 1
ATOM 3908 N N . ALA B 1 171 ? -8.891 43.032 58.426 1.00 41.94 213 ALA B N 1
ATOM 3909 C CA . ALA B 1 171 ? -7.505 42.605 58.617 1.00 43.10 213 ALA B CA 1
ATOM 3910 C C . ALA B 1 171 ? -7.365 41.660 59.821 1.00 51.62 213 ALA B C 1
ATOM 3911 O O . ALA B 1 171 ? -6.698 40.629 59.723 1.00 50.76 213 ALA B O 1
ATOM 3913 N N . ASP B 1 172 ? -8.000 42.012 60.940 1.00 43.30 214 ASP B N 1
ATOM 3914 C CA . ASP B 1 172 ? -8.028 41.145 62.120 1.00 44.72 214 ASP B CA 1
ATOM 3915 C C . ASP B 1 172 ? -8.759 39.818 61.860 1.00 44.56 214 ASP B C 1
ATOM 3916 O O . ASP B 1 172 ? -8.365 38.776 62.388 1.00 47.56 214 ASP B O 1
ATOM 3921 N N . LEU B 1 173 ? -9.801 39.857 61.028 1.00 42.08 215 LEU B N 1
ATOM 3922 C CA . LEU B 1 173 ? -10.563 38.656 60.682 1.00 41.12 215 LEU B CA 1
ATOM 3923 C C . LEU B 1 173 ? -9.713 37.647 59.921 1.00 42.18 215 LEU B C 1
ATOM 3924 O O . LEU B 1 173 ? -9.578 36.493 60.337 1.00 43.52 215 LEU B O 1
ATOM 3929 N N . ILE B 1 174 ? -9.162 38.094 58.800 1.00 40.62 216 ILE B N 1
ATOM 3930 C CA . ILE B 1 174 ? -8.237 37.309 58.000 1.00 58.30 216 ILE B CA 1
ATOM 3931 C C . ILE B 1 174 ? -7.142 36.704 58.880 1.00 50.75 216 ILE B C 1
ATOM 3932 O O . ILE B 1 174 ? -6.770 35.537 58.733 1.00 50.55 216 ILE B O 1
ATOM 3937 N N . ASN B 1 175 ? -6.637 37.518 59.798 1.00 53.07 217 ASN B N 1
ATOM 3938 C CA . ASN B 1 175 ? -5.598 37.111 60.740 1.00 44.97 217 ASN B CA 1
ATOM 3939 C C . ASN B 1 175 ? -6.063 36.007 61.674 1.00 45.16 217 ASN B C 1
ATOM 3940 O O . ASN B 1 175 ? -5.383 34.988 61.830 1.00 46.80 217 ASN B O 1
ATOM 3945 N N . GLU B 1 176 ? -7.230 36.178 62.282 1.00 49.52 218 GLU B N 1
ATOM 3946 C CA . GLU B 1 176 ? -7.778 35.107 63.137 1.00 47.78 218 GLU B CA 1
ATOM 3947 C C . GLU B 1 176 ? -8.091 33.854 62.332 1.00 44.28 218 GLU B C 1
ATOM 3948 O O . GLU B 1 176 ? -8.084 32.756 62.867 1.00 45.17 218 GLU B O 1
ATOM 3954 N N . LEU B 1 177 ? -8.353 34.022 61.039 1.00 43.03 219 LEU B N 1
ATOM 3955 C CA . LEU B 1 177 ? -8.661 32.873 60.185 1.00 52.58 219 LEU B CA 1
ATOM 3956 C C . LEU B 1 177 ? -7.401 32.103 59.806 1.00 48.92 219 LEU B C 1
ATOM 3957 O O . LEU B 1 177 ? -7.473 31.092 59.120 1.00 43.69 219 LEU B O 1
ATOM 3962 N N . GLY B 1 178 ? -6.250 32.591 60.262 1.00 56.39 220 GLY B N 1
ATOM 3963 C CA . GLY B 1 178 ? -4.970 32.016 59.895 1.00 46.29 220 GLY B CA 1
ATOM 3964 C C . GLY B 1 178 ? -4.534 32.286 58.462 1.00 51.54 220 GLY B C 1
ATOM 3965 O O . GLY B 1 178 ? -3.666 31.591 57.947 1.00 49.63 220 GLY B O 1
ATOM 3966 N N . ILE B 1 179 ? -5.125 33.277 57.799 1.00 50.02 221 ILE B N 1
ATOM 3967 C CA . ILE B 1 179 ? -4.702 33.612 56.432 1.00 46.83 221 ILE B CA 1
ATOM 3968 C C . ILE B 1 179 ? -3.459 34.507 56.446 1.00 53.11 221 ILE B C 1
ATOM 3969 O O . ILE B 1 179 ? -3.551 35.712 56.679 1.00 59.01 221 ILE B O 1
ATOM 3974 N N . ASN B 1 180 ? -2.297 33.909 56.205 1.00 65.64 222 ASN B N 1
ATOM 3975 C CA . ASN B 1 180 ? -1.053 34.655 56.070 1.00 64.56 222 ASN B CA 1
ATOM 3976 C C . ASN B 1 180 ? -0.295 34.131 54.874 1.00 69.06 222 ASN B C 1
ATOM 3977 O O . ASN B 1 180 ? -0.874 33.483 53.993 1.00 56.16 222 ASN B O 1
ATOM 3982 N N . GLU B 1 181 ? 1.003 34.396 54.842 1.00 74.06 223 GLU B N 1
ATOM 3983 C CA . GLU B 1 181 ? 1.783 34.018 53.678 1.00 86.63 223 GLU B CA 1
ATOM 3984 C C . GLU B 1 181 ? 2.187 32.551 53.775 1.00 85.04 223 GLU B C 1
ATOM 3985 O O . GLU B 1 181 ? 2.703 31.983 52.809 1.00 78.87 223 GLU B O 1
ATOM 3991 N N . PHE B 1 182 ? 1.917 31.940 54.933 1.00 68.07 224 PHE B N 1
ATOM 3992 C CA . PHE B 1 182 ? 2.297 30.546 55.183 1.00 68.13 224 PHE B CA 1
ATOM 3993 C C . PHE B 1 182 ? 1.150 29.547 55.108 1.00 72.16 224 PHE B C 1
ATOM 3994 O O . PHE B 1 182 ? 1.388 28.341 55.024 1.00 68.99 224 PHE B O 1
ATOM 4002 N N . ILE B 1 183 ? -0.087 30.034 55.144 1.00 51.92 225 ILE B N 1
ATOM 4003 C CA . ILE B 1 183 ? -1.244 29.134 55.101 1.00 50.46 225 ILE B CA 1
ATOM 4004 C C . ILE B 1 183 ? -1.183 28.204 53.890 1.00 50.77 225 ILE B C 1
ATOM 4005 O O . ILE B 1 183 ? -0.822 28.618 52.803 1.00 51.03 225 ILE B O 1
ATOM 4010 N N . ASP B 1 184 ? -1.516 26.941 54.094 1.00 58.06 226 ASP B N 1
ATOM 4011 C CA . ASP B 1 184 ? -1.533 25.995 52.995 1.00 66.06 226 ASP B CA 1
ATOM 4012 C C . ASP B 1 184 ? -2.732 26.305 52.100 1.00 64.79 226 ASP B C 1
ATOM 4013 O O . ASP B 1 184 ? -3.867 26.423 52.578 1.00 47.88 226 ASP B O 1
ATOM 4018 N N . SER B 1 185 ? -2.475 26.446 50.802 1.00 51.72 227 SER B N 1
ATOM 4019 C CA . SER B 1 185 ? -3.484 26.958 49.885 1.00 48.10 227 SER B CA 1
ATOM 4020 C C . SER B 1 185 ? -4.707 26.028 49.719 1.00 59.07 227 SER B C 1
ATOM 4021 O O . SER B 1 185 ? -5.749 26.451 49.220 1.00 52.56 227 SER B O 1
ATOM 4024 N N . LYS B 1 186 ? -4.577 24.768 50.130 1.00 61.44 228 LYS B N 1
ATOM 4025 C CA . LYS B 1 186 ? -5.661 23.793 49.966 1.00 59.72 228 LYS B CA 1
ATOM 4026 C C . LYS B 1 186 ? -6.409 23.594 51.274 1.00 51.07 228 LYS B C 1
ATOM 4027 O O . LYS B 1 186 ? -7.283 22.735 51.391 1.00 54.35 228 LYS B O 1
ATOM 4033 N N . LYS B 1 187 ? -6.033 24.397 52.259 1.00 48.35 229 LYS B N 1
ATOM 4034 C CA . LYS B 1 187 ? -6.599 24.337 53.589 1.00 51.60 229 LYS B CA 1
ATOM 4035 C C . LYS B 1 187 ? -8.020 24.844 53.542 1.00 56.74 229 LYS B C 1
ATOM 4036 O O . LYS B 1 187 ? -8.328 25.788 52.825 1.00 58.43 229 LYS B O 1
ATOM 4042 N N . GLU B 1 188 ? -8.889 24.206 54.305 1.00 49.89 230 GLU B N 1
ATOM 4043 C CA . GLU B 1 188 ? -10.196 24.764 54.564 1.00 46.56 230 GLU B CA 1
ATOM 4044 C C . GLU B 1 188 ? -10.036 25.572 55.827 1.00 43.66 230 GLU B C 1
ATOM 4045 O O . GLU B 1 188 ? -9.524 25.057 56.815 1.00 46.48 230 GLU B O 1
ATOM 4051 N N . LEU B 1 189 ? -10.473 26.826 55.805 1.00 42.39 231 LEU B N 1
ATOM 4052 C CA . LEU B 1 189 ? -10.376 27.670 56.992 1.00 42.40 231 LEU B CA 1
ATOM 4053 C C . LEU B 1 189 ? -11.206 27.130 58.122 1.00 50.59 231 LEU B C 1
ATOM 4054 O O . LEU B 1 189 ? -12.359 26.734 57.930 1.00 54.46 231 LEU B O 1
ATOM 4059 N N . GLN B 1 190 ? -10.602 27.125 59.305 1.00 53.30 232 GLN B N 1
ATOM 4060 C CA . GLN B 1 190 ? -11.316 26.846 60.535 1.00 47.98 232 GLN B CA 1
ATOM 4061 C C . GLN B 1 190 ? -12.044 28.103 61.003 1.00 62.24 232 GLN B C 1
ATOM 4062 O O . GLN B 1 190 ? -11.442 29.170 61.171 1.00 51.34 232 GLN B O 1
ATOM 4068 N N . MET B 1 191 ? -13.341 27.965 61.230 1.00 55.65 233 MET B N 1
ATOM 4069 C CA . MET B 1 191 ? -14.154 29.090 61.649 1.00 49.14 233 MET B CA 1
ATOM 4070 C C . MET B 1 191 ? -13.791 29.590 63.044 1.00 57.12 233 MET B C 1
ATOM 4071 O O . MET B 1 191 ? -13.304 28.828 63.896 1.00 47.33 233 MET B O 1
ATOM 4076 N N . LEU B 1 192 ? -13.989 30.885 63.262 1.00 68.78 234 LEU B N 1
ATOM 4077 C CA . LEU B 1 192 ? -13.629 31.503 64.535 1.00 44.60 234 LEU B CA 1
ATOM 4078 C C . LEU B 1 192 ? -14.531 31.017 65.646 1.00 52.37 234 LEU B C 1
ATOM 4079 O O . LEU B 1 192 ? -15.722 30.782 65.444 1.00 52.10 234 LEU B O 1
ATOM 4084 N N . SER B 1 193 ? -13.955 30.887 66.831 1.00 47.74 235 SER B N 1
ATOM 4085 C CA . SER B 1 193 ? -14.747 30.634 68.019 1.00 59.43 235 SER B CA 1
ATOM 4086 C C . SER B 1 193 ? -15.504 31.908 68.365 1.00 56.86 235 SER B C 1
ATOM 4087 O O . SER B 1 193 ? -15.179 32.994 67.872 1.00 53.77 235 SER B O 1
ATOM 4090 N N . TYR B 1 194 ? -16.534 31.775 69.187 1.00 55.69 236 TYR B N 1
ATOM 4091 C CA . TYR B 1 194 ? -17.265 32.944 69.633 1.00 60.64 236 TYR B CA 1
ATOM 4092 C C . TYR B 1 194 ? -16.311 33.932 70.313 1.00 61.93 236 TYR B C 1
ATOM 4093 O O . TYR B 1 194 ? -16.427 35.141 70.124 1.00 65.06 236 TYR B O 1
ATOM 4102 N N . ASN B 1 195 ? -15.364 33.424 71.096 1.00 59.08 237 ASN B N 1
ATOM 4103 C CA . ASN B 1 195 ? -14.440 34.318 71.789 1.00 66.58 237 ASN B CA 1
ATOM 4104 C C . ASN B 1 195 ? -13.449 34.998 70.844 1.00 61.18 237 ASN B C 1
ATOM 4105 O O . ASN B 1 195 ? -13.073 36.151 71.050 1.00 50.92 237 ASN B O 1
ATOM 4110 N N . GLN B 1 196 ? -13.051 34.308 69.785 1.00 53.98 238 GLN B N 1
ATOM 4111 C CA . GLN B 1 196 ? -12.182 34.944 68.818 1.00 48.48 238 GLN B CA 1
ATOM 4112 C C . GLN B 1 196 ? -12.924 36.094 68.154 1.00 65.54 238 GLN B C 1
ATOM 4113 O O . GLN B 1 196 ? -12.370 37.166 67.943 1.00 55.44 238 GLN B O 1
ATOM 4119 N N . VAL B 1 197 ? -14.189 35.864 67.826 1.00 58.91 239 VAL B N 1
ATOM 4120 C CA . VAL B 1 197 ? -14.987 36.873 67.151 1.00 54.24 239 VAL B CA 1
ATOM 4121 C C . VAL B 1 197 ? -15.200 38.083 68.072 1.00 56.92 239 VAL B C 1
ATOM 4122 O O . VAL B 1 197 ? -15.039 39.225 67.654 1.00 44.98 239 VAL B O 1
ATOM 4126 N N . ASN B 1 198 ? -15.560 37.821 69.323 1.00 47.38 240 ASN B N 1
ATOM 4127 C CA . ASN B 1 198 ? -15.734 38.883 70.316 1.00 65.74 240 ASN B CA 1
ATOM 4128 C C . ASN B 1 198 ? -14.498 39.729 70.487 1.00 54.68 240 ASN B C 1
ATOM 4129 O O . ASN B 1 198 ? -14.595 40.951 70.521 1.00 55.45 240 ASN B O 1
ATOM 4134 N N . LYS B 1 199 ? -13.345 39.074 70.566 1.00 49.21 241 LYS B N 1
ATOM 4135 C CA . LYS B 1 199 ? -12.087 39.786 70.670 1.00 49.67 241 LYS B CA 1
ATOM 4136 C C . LYS B 1 199 ? -11.942 40.843 69.595 1.00 63.49 241 LYS B C 1
ATOM 4137 O O . LYS B 1 199 ? -11.827 42.019 69.907 1.00 48.67 241 LYS B O 1
ATOM 4143 N N . ILE B 1 200 ? -11.931 40.424 68.330 1.00 46.62 242 ILE B N 1
ATOM 4144 C CA . ILE B 1 200 ? -11.695 41.359 67.240 1.00 45.51 242 ILE B CA 1
ATOM 4145 C C . ILE B 1 200 ? -12.835 42.372 67.077 1.00 44.94 242 ILE B C 1
ATOM 4146 O O . ILE B 1 200 ? -12.599 43.540 66.752 1.00 45.42 242 ILE B O 1
ATOM 4151 N N . ILE B 1 201 ? -14.059 41.938 67.345 1.00 44.77 243 ILE B N 1
ATOM 4152 C CA . ILE B 1 201 ? -15.214 42.829 67.230 1.00 72.25 243 ILE B CA 1
ATOM 4153 C C . ILE B 1 201 ? -15.109 43.934 68.271 1.00 58.49 243 ILE B C 1
ATOM 4154 O O . ILE B 1 201 ? -15.137 45.103 67.904 1.00 47.37 243 ILE B O 1
ATOM 4159 N N . ASN B 1 202 ? -14.972 43.572 69.551 1.00 47.38 244 ASN B N 1
ATOM 4160 C CA . ASN B 1 202 ? -14.898 44.576 70.605 1.00 49.92 244 ASN B CA 1
ATOM 4161 C C . ASN B 1 202 ? -13.700 45.505 70.446 1.00 55.60 244 ASN B C 1
ATOM 4162 O O . ASN B 1 202 ? -13.782 46.689 70.741 1.00 50.88 244 ASN B O 1
ATOM 4167 N N . SER B 1 203 ? -12.594 44.963 69.962 1.00 57.56 245 SER B N 1
ATOM 4168 C CA . SER B 1 203 ? -11.357 45.724 69.824 1.00 49.55 245 SER B CA 1
ATOM 4169 C C . SER B 1 203 ? -11.463 46.821 68.765 1.00 61.60 245 SER B C 1
ATOM 4170 O O . SER B 1 203 ? -10.843 47.879 68.910 1.00 49.78 245 SER B O 1
ATOM 4173 N N . ASN B 1 204 ? -12.246 46.557 67.713 1.00 47.11 246 ASN B N 1
ATOM 4174 C CA . ASN B 1 204 ? -12.540 47.524 66.641 1.00 46.44 246 ASN B CA 1
ATOM 4175 C C . ASN B 1 204 ? -13.770 48.403 66.897 1.00 46.66 246 ASN B C 1
ATOM 4176 O O . ASN B 1 204 ? -13.908 49.464 66.304 1.00 62.33 246 ASN B O 1
ATOM 4181 N N . PHE B 1 205 ? -14.667 47.944 67.766 1.00 54.89 247 PHE B N 1
ATOM 4182 C CA . PHE B 1 205 ? -15.799 48.752 68.221 1.00 47.62 247 PHE B CA 1
ATOM 4183 C C . PHE B 1 205 ? -15.826 48.862 69.753 1.00 58.59 247 PHE B C 1
ATOM 4184 O O . PHE B 1 205 ? -16.699 48.293 70.423 1.00 56.51 247 PHE B O 1
ATOM 4192 N N . PRO B 1 206 ? -14.869 49.622 70.310 1.00 50.61 248 PRO B N 1
ATOM 4193 C CA . PRO B 1 206 ? -14.700 49.768 71.758 1.00 52.53 248 PRO B CA 1
ATOM 4194 C C . PRO B 1 206 ? -15.767 50.662 72.396 1.00 70.78 248 PRO B C 1
ATOM 4195 O O . PRO B 1 206 ? -16.083 50.480 73.575 1.00 73.52 248 PRO B O 1
ATOM 4199 N N . GLN B 1 207 ? -16.301 51.624 71.646 1.00 72.40 249 GLN B N 1
ATOM 4200 C CA . GLN B 1 207 ? -17.296 52.546 72.204 1.00 83.15 249 GLN B CA 1
ATOM 4201 C C . GLN B 1 207 ? -18.683 51.912 72.284 1.00 79.42 249 GLN B C 1
ATOM 4202 O O . GLN B 1 207 ? -18.965 50.901 71.617 1.00 75.33 249 GLN B O 1
ATOM 4208 N N . GLN B 1 208 ? -19.546 52.510 73.102 1.00 76.40 250 GLN B N 1
ATOM 4209 C CA . GLN B 1 208 ? -20.870 51.949 73.367 1.00 91.98 250 GLN B CA 1
ATOM 4210 C C . GLN B 1 208 ? -22.007 52.756 72.734 1.00 81.25 250 GLN B C 1
ATOM 4211 O O . GLN B 1 208 ? -23.143 52.731 73.204 1.00 86.38 250 GLN B O 1
ATOM 4217 N N . ASP B 1 209 ? -21.672 53.471 71.668 1.00 63.78 251 ASP B N 1
ATOM 4218 C CA . ASP B 1 209 ? -22.633 54.138 70.804 1.00 68.57 251 ASP B CA 1
ATOM 4219 C C . ASP B 1 209 ? -23.654 53.130 70.234 1.00 73.19 251 ASP B C 1
ATOM 4220 O O . ASP B 1 209 ? -23.341 51.950 70.031 1.00 59.98 251 ASP B O 1
ATOM 4225 N N . LEU B 1 210 ? -24.874 53.597 69.975 1.00 72.35 252 LEU B N 1
ATOM 4226 C CA . LEU B 1 210 ? -25.939 52.724 69.488 1.00 63.09 252 LEU B CA 1
ATOM 4227 C C . LEU B 1 210 ? -25.536 51.997 68.208 1.00 56.33 252 LEU B C 1
ATOM 4228 O O . LEU B 1 210 ? -25.427 50.777 68.184 1.00 72.09 252 LEU B O 1
ATOM 4233 N N . CYS B 1 211 ? -25.335 52.760 67.148 1.00 65.74 253 CYS B N 1
ATOM 4234 C CA . CYS B 1 211 ? -24.978 52.216 65.849 1.00 61.27 253 CYS B CA 1
ATOM 4235 C C . CYS B 1 211 ? -23.775 51.264 65.912 1.00 54.11 253 CYS B C 1
ATOM 4236 O O . CYS B 1 211 ? -23.767 50.218 65.270 1.00 59.51 253 CYS B O 1
ATOM 4239 N N . PHE B 1 212 ? -22.760 51.612 66.688 1.00 56.90 254 PHE B N 1
ATOM 4240 C CA . PHE B 1 212 ? -21.609 50.728 66.851 1.00 59.12 254 PHE B CA 1
ATOM 4241 C C . PHE B 1 212 ? -22.004 49.408 67.494 1.00 54.01 254 PHE B C 1
ATOM 4242 O O . PHE B 1 212 ? -21.524 48.340 67.103 1.00 53.68 254 PHE B O 1
ATOM 4250 N N . GLN B 1 213 ? -22.906 49.484 68.464 1.00 53.38 255 GLN B N 1
ATOM 4251 C CA . GLN B 1 213 ? -23.437 48.288 69.098 1.00 57.51 255 GLN B CA 1
ATOM 4252 C C . GLN B 1 213 ? -24.186 47.417 68.093 1.00 60.93 255 GLN B C 1
ATOM 4253 O O . GLN B 1 213 ? -24.026 46.204 68.087 1.00 53.01 255 GLN B O 1
ATOM 4259 N N . THR B 1 214 ? -25.000 48.027 67.240 1.00 49.01 256 THR B N 1
ATOM 4260 C CA . THR B 1 214 ? -25.629 47.262 66.167 1.00 62.80 256 THR B CA 1
ATOM 4261 C C . THR B 1 214 ? -24.587 46.640 65.222 1.00 58.93 256 THR B C 1
ATOM 4262 O O . THR B 1 214 ? -24.685 45.457 64.893 1.00 57.89 256 THR B O 1
ATOM 4266 N N . GLU B 1 215 ? -23.579 47.413 64.816 1.00 45.47 257 GLU B N 1
ATOM 4267 C CA . GLU B 1 215 ? -22.536 46.873 63.942 1.00 52.92 257 GLU B CA 1
ATOM 4268 C C . GLU B 1 215 ? -21.801 45.712 64.603 1.00 58.00 257 GLU B C 1
ATOM 4269 O O . GLU B 1 215 ? -21.501 44.715 63.965 1.00 49.94 257 GLU B O 1
ATOM 4275 N N . LYS B 1 216 ? -21.503 45.842 65.886 1.00 44.71 258 LYS B N 1
ATOM 4276 C CA . LYS B 1 216 ? -20.789 44.781 66.563 1.00 53.67 258 LYS B CA 1
ATOM 4277 C C . LYS B 1 216 ? -21.588 43.492 66.466 1.00 52.97 258 LYS B C 1
ATOM 4278 O O . LYS B 1 216 ? -21.041 42.411 66.264 1.00 50.59 258 LYS B O 1
ATOM 4284 N N . LEU B 1 217 ? -22.893 43.627 66.628 1.00 52.74 259 LEU B N 1
ATOM 4285 C CA . LEU B 1 217 ? -23.798 42.495 66.693 1.00 55.18 259 LEU B CA 1
ATOM 4286 C C . LEU B 1 217 ? -23.920 41.891 65.312 1.00 53.59 259 LEU B C 1
ATOM 4287 O O . LEU B 1 217 ? -23.873 40.672 65.132 1.00 48.43 259 LEU B O 1
ATOM 4292 N N . LEU B 1 218 ? -24.075 42.771 64.335 1.00 43.94 260 LEU B N 1
ATOM 4293 C CA . LEU B 1 218 ? -24.151 42.374 62.946 1.00 47.09 260 LEU B CA 1
ATOM 4294 C C . LEU B 1 218 ? -22.934 41.558 62.526 1.00 56.45 260 LEU B C 1
ATOM 4295 O O . LEU B 1 218 ? -23.067 40.453 61.997 1.00 54.55 260 LEU B O 1
ATOM 4300 N N . PHE B 1 219 ? -21.746 42.094 62.780 1.00 46.81 261 PHE B N 1
ATOM 4301 C CA . PHE B 1 219 ? -20.538 41.440 62.315 1.00 47.83 261 PHE B CA 1
ATOM 4302 C C . PHE B 1 219 ? -20.231 40.226 63.145 1.00 43.80 261 PHE B C 1
ATOM 4303 O O . PHE B 1 219 ? -19.533 39.341 62.693 1.00 44.16 261 PHE B O 1
ATOM 4311 N N . THR B 1 220 ? -20.763 40.169 64.357 1.00 47.21 262 THR B N 1
ATOM 4312 C CA . THR B 1 220 ? -20.520 39.004 65.192 1.00 49.95 262 THR B CA 1
ATOM 4313 C C . THR B 1 220 ? -21.215 37.795 64.588 1.00 50.06 262 THR B C 1
ATOM 4314 O O . THR B 1 220 ? -20.666 36.699 64.573 1.00 45.64 262 THR B O 1
ATOM 4318 N N . SER B 1 221 ? -22.430 38.012 64.097 1.00 49.03 263 SER B N 1
ATOM 4319 C CA . SER B 1 221 ? -23.228 36.970 63.459 1.00 53.97 263 SER B CA 1
ATOM 4320 C C . SER B 1 221 ? -22.632 36.544 62.116 1.00 41.51 263 SER B C 1
ATOM 4321 O O . SER B 1 221 ? -22.281 35.381 61.943 1.00 52.16 263 SER B O 1
ATOM 4324 N N . LEU B 1 222 ? -22.501 37.467 61.175 1.00 40.46 264 LEU B N 1
ATOM 4325 C CA . LEU B 1 222 ? -21.612 37.211 60.059 1.00 39.27 264 LEU B CA 1
ATOM 4326 C C . LEU B 1 222 ? -20.294 36.903 60.771 1.00 59.95 264 LEU B C 1
ATOM 4327 O O . LEU B 1 222 ? -20.180 37.125 61.964 1.00 89.44 264 LEU B O 1
ATOM 4332 N N . PHE B 1 223 ? -19.304 36.400 60.066 1.00 45.80 265 PHE B N 1
ATOM 4333 C CA . PHE B 1 223 ? -17.986 36.129 60.659 1.00 50.22 265 PHE B CA 1
ATOM 4334 C C . PHE B 1 223 ? -17.991 34.747 61.249 1.00 39.68 265 PHE B C 1
ATOM 4335 O O . PHE B 1 223 ? -16.962 34.085 61.279 1.00 51.80 265 PHE B O 1
ATOM 4343 N N . GLN B 1 224 ? -19.158 34.330 61.746 1.00 40.48 266 GLN B N 1
ATOM 4344 C CA . GLN B 1 224 ? -19.367 32.942 62.131 1.00 43.52 266 GLN B CA 1
ATOM 4345 C C . GLN B 1 224 ? -20.151 32.208 61.049 1.00 41.22 266 GLN B C 1
ATOM 4346 O O . GLN B 1 224 ? -20.414 31.028 61.156 1.00 52.01 266 GLN B O 1
ATOM 4352 N N . ASP B 1 225 ? -20.554 32.915 60.012 1.00 43.99 267 ASP B N 1
ATOM 4353 C CA . ASP B 1 225 ? -21.271 32.267 58.936 1.00 47.25 267 ASP B CA 1
ATOM 4354 C C . ASP B 1 225 ? -20.268 31.887 57.855 1.00 39.15 267 ASP B C 1
ATOM 4355 O O . ASP B 1 225 ? -19.681 32.760 57.222 1.00 47.82 267 ASP B O 1
ATOM 4360 N N . PRO B 1 226 ? -20.055 30.574 57.650 1.00 40.64 268 PRO B N 1
ATOM 4361 C CA . PRO B 1 226 ? -19.053 30.122 56.679 1.00 39.12 268 PRO B CA 1
ATOM 4362 C C . PRO B 1 226 ? -19.387 30.583 55.269 1.00 38.31 268 PRO B C 1
ATOM 4363 O O . PRO B 1 226 ? -18.479 30.744 54.471 1.00 38.06 268 PRO B O 1
ATOM 4367 N N . ALA B 1 227 ? -20.658 30.803 54.966 1.00 38.48 269 ALA B N 1
ATOM 4368 C CA . ALA B 1 227 ? -21.006 31.270 53.637 1.00 39.39 269 ALA B CA 1
ATOM 4369 C C . ALA B 1 227 ? -20.514 32.696 53.511 1.00 39.26 269 ALA B C 1
ATOM 4370 O O . ALA B 1 227 ? -20.060 33.096 52.444 1.00 44.05 269 ALA B O 1
ATOM 4372 N N . PHE B 1 228 ? -20.567 33.454 54.610 1.00 39.49 270 PHE B N 1
ATOM 4373 C CA . PHE B 1 228 ? -20.059 34.818 54.576 1.00 43.97 270 PHE B CA 1
ATOM 4374 C C . PHE B 1 228 ? -18.548 34.852 54.405 1.00 40.87 270 PHE B C 1
ATOM 4375 O O . PHE B 1 228 ? -18.047 35.604 53.590 1.00 41.91 270 PHE B O 1
ATOM 4383 N N . ILE B 1 229 ? -17.833 34.031 55.159 1.00 38.43 271 ILE B N 1
ATOM 4384 C CA . ILE B 1 229 ? -16.387 33.952 54.996 1.00 36.63 271 ILE B CA 1
ATOM 4385 C C . ILE B 1 229 ? -16.065 33.584 53.551 1.00 36.47 271 ILE B C 1
ATOM 4386 O O . ILE B 1 229 ? -15.158 34.161 52.925 1.00 38.62 271 ILE B O 1
ATOM 4391 N N . SER B 1 230 ? -16.827 32.635 53.016 1.00 37.47 272 SER B N 1
ATOM 4392 C CA . SER B 1 230 ? -16.628 32.163 51.657 1.00 37.52 272 SER B CA 1
ATOM 4393 C C . SER B 1 230 ? -16.858 33.288 50.665 1.00 47.91 272 SER B C 1
ATOM 4394 O O . SER B 1 230 ? -16.104 33.427 49.703 1.00 37.56 272 SER B O 1
ATOM 4397 N N . ALA B 1 231 ? -17.890 34.092 50.907 1.00 37.40 273 ALA B N 1
ATOM 4398 C CA . ALA B 1 231 ? -18.221 35.209 50.033 1.00 40.57 273 ALA B CA 1
ATOM 4399 C C . ALA B 1 231 ? -17.126 36.275 50.066 1.00 43.03 273 ALA B C 1
ATOM 4400 O O . ALA B 1 231 ? -16.676 36.743 49.024 1.00 42.38 273 ALA B O 1
ATOM 4402 N N . LEU B 1 232 ? -16.700 36.634 51.272 1.00 41.31 274 LEU B N 1
ATOM 4403 C CA . LEU B 1 232 ? -15.666 37.648 51.480 1.00 39.51 274 LEU B CA 1
ATOM 4404 C C . LEU B 1 232 ? -14.359 37.252 50.832 1.00 37.96 274 LEU B C 1
ATOM 4405 O O . LEU B 1 232 ? -13.760 38.045 50.106 1.00 43.55 274 LEU B O 1
ATOM 4410 N N . THR B 1 233 ? -13.926 36.022 51.086 1.00 37.94 275 THR B N 1
ATOM 4411 C CA . THR B 1 233 ? -12.614 35.577 50.613 1.00 38.22 275 THR B CA 1
ATOM 4412 C C . THR B 1 233 ? -12.627 35.354 49.113 1.00 41.62 275 THR B C 1
ATOM 4413 O O . THR B 1 233 ? -11.695 35.779 48.424 1.00 38.56 275 THR B O 1
ATOM 4417 N N . SER B 1 234 ? -13.689 34.724 48.608 1.00 37.90 276 SER B N 1
ATOM 4418 C CA . SER B 1 234 ? -13.782 34.443 47.179 1.00 42.44 276 SER B CA 1
ATOM 4419 C C . SER B 1 234 ? -13.616 35.713 46.340 1.00 42.90 276 SER B C 1
ATOM 4420 O O . SER B 1 234 ? -13.094 35.657 45.233 1.00 42.23 276 SER B O 1
ATOM 4423 N N . ALA B 1 235 ? -14.087 36.839 46.868 1.00 37.85 277 ALA B N 1
ATOM 4424 C CA . ALA B 1 235 ? -14.076 38.106 46.144 1.00 45.98 277 ALA B CA 1
ATOM 4425 C C . ALA B 1 235 ? -12.679 38.557 45.740 1.00 46.02 277 ALA B C 1
ATOM 4426 O O . ALA B 1 235 ? -12.563 39.417 44.877 1.00 43.96 277 ALA B O 1
ATOM 4428 N N . PHE B 1 236 ? -11.643 37.995 46.377 1.00 43.21 278 PHE B N 1
ATOM 4429 C CA . PHE B 1 236 ? -10.254 38.393 46.122 1.00 45.60 278 PHE B CA 1
ATOM 4430 C C . PHE B 1 236 ? -9.542 37.509 45.099 1.00 45.49 278 PHE B C 1
ATOM 4431 O O . PHE B 1 236 ? -8.453 37.853 44.661 1.00 44.22 278 PHE B O 1
ATOM 4439 N N . TRP B 1 237 ? -10.118 36.367 44.734 1.00 39.03 279 TRP B N 1
ATOM 4440 C CA . TRP B 1 237 ? -9.423 35.465 43.792 1.00 45.28 279 TRP B CA 1
ATOM 4441 C C . TRP B 1 237 ? -8.954 36.231 42.552 1.00 44.90 279 TRP B C 1
ATOM 4442 O O . TRP B 1 237 ? -9.724 36.953 41.919 1.00 39.76 279 TRP B O 1
ATOM 4453 N N . GLN B 1 238 ? -7.669 36.120 42.236 1.00 41.96 280 GLN B N 1
ATOM 4454 C CA . GLN B 1 238 ? -7.091 36.903 41.139 1.00 40.62 280 GLN B CA 1
ATOM 4455 C C . GLN B 1 238 ? -7.756 36.659 39.770 1.00 46.24 280 GLN B C 1
ATOM 4456 O O . GLN B 1 238 ? -7.802 37.552 38.944 1.00 46.30 280 GLN B O 1
ATOM 4462 N N . SER B 1 239 ? -8.266 35.451 39.524 1.00 43.33 281 SER B N 1
ATOM 4463 C CA . SER B 1 239 ? -8.844 35.134 38.222 1.00 48.55 281 SER B CA 1
ATOM 4464 C C . SER B 1 239 ? -10.360 34.967 38.312 1.00 40.33 281 SER B C 1
ATOM 4465 O O . SER B 1 239 ? -10.965 34.316 37.470 1.00 45.80 281 SER B O 1
ATOM 4468 N N . LEU B 1 240 ? -10.943 35.562 39.344 1.00 43.43 282 LEU B N 1
ATOM 4469 C CA . LEU B 1 240 ? -12.378 35.568 39.524 1.00 54.14 282 LEU B CA 1
ATOM 4470 C C . LEU B 1 240 ? -13.120 35.924 38.226 1.00 58.22 282 LEU B C 1
ATOM 4471 O O . LEU B 1 240 ? -14.141 35.301 37.911 1.00 39.74 282 LEU B O 1
ATOM 4476 N N . HIS B 1 241 ? -12.598 36.894 37.464 1.00 46.71 283 HIS B N 1
ATOM 4477 C CA . HIS B 1 241 ? -13.330 37.431 36.305 1.00 50.08 283 HIS B CA 1
ATOM 4478 C C . HIS B 1 241 ? -13.130 36.639 35.009 1.00 53.12 283 HIS B C 1
ATOM 4479 O O . HIS B 1 241 ? -13.771 36.926 33.999 1.00 44.14 283 HIS B O 1
ATOM 4486 N N . ILE B 1 242 ? -12.277 35.616 35.067 1.00 40.89 284 ILE B N 1
ATOM 4487 C CA . ILE B 1 242 ? -11.876 34.842 33.891 1.00 42.94 284 ILE B CA 1
ATOM 4488 C C . ILE B 1 242 ? -12.765 33.623 33.671 1.00 54.18 284 ILE B C 1
ATOM 4489 O O . ILE B 1 242 ? -12.403 32.501 34.018 1.00 48.77 284 ILE B O 1
ATOM 4494 N N . THR B 1 243 ? -13.914 33.863 33.052 1.00 54.64 285 THR B N 1
ATOM 4495 C CA . THR B 1 243 ? -15.011 32.909 33.022 1.00 44.89 285 THR B CA 1
ATOM 4496 C C . THR B 1 243 ? -15.234 32.280 31.649 1.00 44.05 285 THR B C 1
ATOM 4497 O O . THR B 1 243 ? -15.837 31.223 31.537 1.00 50.22 285 THR B O 1
ATOM 4501 N N . SER B 1 244 ? -14.762 32.944 30.600 1.00 46.70 286 SER B N 1
ATOM 4502 C CA . SER B 1 244 ? -14.921 32.450 29.237 1.00 47.31 286 SER B CA 1
ATOM 4503 C C . SER B 1 244 ? -13.750 32.892 28.365 1.00 50.56 286 SER B C 1
ATOM 4504 O O . SER B 1 244 ? -12.995 33.801 28.721 1.00 49.74 286 SER B O 1
ATOM 4507 N N . SER B 1 245 ? -13.622 32.248 27.216 1.00 47.00 287 SER B N 1
ATOM 4508 C CA . SER B 1 245 ? -12.671 32.644 26.182 1.00 50.30 287 SER B CA 1
ATOM 4509 C C . SER B 1 245 ? -12.914 34.080 25.735 1.00 58.60 287 SER B C 1
ATOM 4510 O O . SER B 1 245 ? -11.981 34.797 25.378 1.00 62.79 287 SER B O 1
ATOM 4513 N N . SER B 1 246 ? -14.173 34.495 25.760 1.00 53.91 288 SER B N 1
ATOM 4514 C CA . SER B 1 246 ? -14.550 35.845 25.351 1.00 54.73 288 SER B CA 1
ATOM 4515 C C . SER B 1 246 ? -14.021 36.911 26.291 1.00 56.82 288 SER B C 1
ATOM 4516 O O . SER B 1 246 ? -13.602 37.973 25.842 1.00 53.98 288 SER B O 1
ATOM 4519 N N . VAL B 1 247 ? -14.065 36.624 27.590 1.00 45.79 289 VAL B N 1
ATOM 4520 C CA . VAL B 1 247 ? -13.495 37.503 28.599 1.00 46.47 289 VAL B CA 1
ATOM 4521 C C . VAL B 1 247 ? -11.996 37.500 28.444 1.00 48.39 289 VAL B C 1
ATOM 4522 O O . VAL B 1 247 ? -11.363 38.559 28.471 1.00 52.22 289 VAL B O 1
ATOM 4526 N N . GLU B 1 248 ? -11.425 36.310 28.273 1.00 44.06 290 GLU B N 1
ATOM 4527 C CA . GLU B 1 248 ? -9.989 36.205 28.053 1.00 60.48 290 GLU B CA 1
ATOM 4528 C C . GLU B 1 248 ? -9.564 37.117 26.914 1.00 55.80 290 GLU B C 1
ATOM 4529 O O . GLU B 1 248 ? -8.573 37.842 27.002 1.00 53.19 290 GLU B O 1
ATOM 4535 N N . HIS B 1 249 ? -10.345 37.099 25.846 1.00 45.27 291 HIS B N 1
ATOM 4536 C CA . HIS B 1 249 ? -9.988 37.849 24.666 1.00 48.80 291 HIS B CA 1
ATOM 4537 C C . HIS B 1 249 ? -10.066 39.353 24.901 1.00 54.82 291 HIS B C 1
ATOM 4538 O O . HIS B 1 249 ? -9.146 40.090 24.560 1.00 50.03 291 HIS B O 1
ATOM 4545 N N . ILE B 1 250 ? -11.159 39.815 25.496 1.00 44.19 292 ILE B N 1
ATOM 4546 C CA . ILE B 1 250 ? -11.263 41.233 25.831 1.00 47.71 292 ILE B CA 1
ATOM 4547 C C . ILE B 1 250 ? -10.158 41.650 26.799 1.00 50.94 292 ILE B C 1
ATOM 4548 O O . ILE B 1 250 ? -9.532 42.697 26.633 1.00 44.40 292 ILE B O 1
ATOM 4553 N N . TYR B 1 251 ? -9.940 40.837 27.826 1.00 42.82 293 TYR B N 1
ATOM 4554 C CA . TYR B 1 251 ? -8.926 41.152 28.823 1.00 43.46 293 TYR B CA 1
ATOM 4555 C C . TYR B 1 251 ? -7.557 41.261 28.164 1.00 52.11 293 TYR B C 1
ATOM 4556 O O . TYR B 1 251 ? -6.790 42.192 28.461 1.00 50.50 293 TYR B O 1
ATOM 4565 N N . ALA B 1 252 ? -7.271 40.344 27.235 1.00 46.98 294 ALA B N 1
ATOM 4566 C CA . ALA B 1 252 ? -5.986 40.345 26.542 1.00 44.75 294 ALA B CA 1
ATOM 4567 C C . ALA B 1 252 ? -5.780 41.631 25.746 1.00 48.10 294 ALA B C 1
ATOM 4568 O O . ALA B 1 252 ? -4.683 42.204 25.725 1.00 48.01 294 ALA B O 1
ATOM 4570 N N . GLN B 1 253 ? -6.839 42.089 25.100 1.00 44.59 295 GLN B N 1
ATOM 4571 C CA . GLN B 1 253 ? -6.749 43.284 24.273 1.00 47.10 295 GLN B CA 1
ATOM 4572 C C . GLN B 1 253 ? -6.526 44.506 25.142 1.00 50.19 295 GLN B C 1
ATOM 4573 O O . GLN B 1 253 ? -5.764 45.406 24.790 1.00 60.30 295 GLN B O 1
ATOM 4579 N N . ILE B 1 254 ? -7.196 44.527 26.288 1.00 50.83 296 ILE B N 1
ATOM 4580 C CA . ILE B 1 254 ? -7.013 45.591 27.255 1.00 42.99 296 ILE B CA 1
ATOM 4581 C C . ILE B 1 254 ? -5.609 45.622 27.859 1.00 44.90 296 ILE B C 1
ATOM 4582 O O . ILE B 1 254 ? -4.986 46.682 27.932 1.00 43.61 296 ILE B O 1
ATOM 4587 N N . MET B 1 255 ? -5.095 44.470 28.280 1.00 47.55 297 MET B N 1
ATOM 4588 C CA . MET B 1 255 ? -3.710 44.426 28.770 1.00 47.62 297 MET B CA 1
ATOM 4589 C C . MET B 1 255 ? -2.678 44.782 27.702 1.00 61.32 297 MET B C 1
ATOM 4590 O O . MET B 1 255 ? -1.635 45.347 28.027 1.00 54.05 297 MET B O 1
ATOM 4595 N N . SER B 1 256 ? -2.960 44.456 26.441 1.00 45.32 298 SER B N 1
ATOM 4596 C CA . SER B 1 256 ? -2.026 44.792 25.377 1.00 60.44 298 SER B CA 1
ATOM 4597 C C . SER B 1 256 ? -1.956 46.295 25.274 1.00 46.10 298 SER B C 1
ATOM 4598 O O . SER B 1 256 ? -0.872 46.872 25.227 1.00 52.43 298 SER B O 1
ATOM 4601 N N . GLU B 1 257 ? -3.123 46.922 25.278 1.00 45.35 299 GLU B N 1
ATOM 4602 C CA . GLU B 1 257 ? -3.192 48.376 25.197 1.00 51.88 299 GLU B CA 1
ATOM 4603 C C . GLU B 1 257 ? -2.482 48.998 26.401 1.00 50.59 299 GLU B C 1
ATOM 4604 O O . GLU B 1 257 ? -1.697 49.936 26.242 1.00 46.01 299 GLU B O 1
ATOM 4610 N N . ASN B 1 258 ? -2.738 48.455 27.593 1.00 44.98 300 ASN B N 1
ATOM 4611 C CA . ASN B 1 258 ? -2.056 48.941 28.784 1.00 45.26 300 ASN B CA 1
ATOM 4612 C C . ASN B 1 258 ? -0.538 48.901 28.628 1.00 55.00 300 ASN B C 1
ATOM 4613 O O . ASN B 1 258 ? 0.161 49.884 28.898 1.00 47.73 300 ASN B O 1
ATOM 4618 N N . ILE B 1 259 ? -0.038 47.758 28.182 1.00 46.71 301 ILE B N 1
ATOM 4619 C CA . ILE B 1 259 ? 1.380 47.586 27.910 1.00 51.64 301 ILE B CA 1
ATOM 4620 C C . ILE B 1 259 ? 1.949 48.553 26.881 1.00 57.74 301 ILE B C 1
ATOM 4621 O O . ILE B 1 259 ? 3.029 49.100 27.098 1.00 62.01 301 ILE B O 1
ATOM 4626 N N . GLU B 1 260 ? 1.254 48.735 25.754 1.00 56.61 302 GLU B N 1
ATOM 4627 C CA . GLU B 1 260 ? 1.738 49.650 24.715 1.00 49.89 302 GLU B CA 1
ATOM 4628 C C . GLU B 1 260 ? 1.853 51.059 25.270 1.00 49.00 302 GLU B C 1
ATOM 4629 O O . GLU B 1 260 ? 2.876 51.713 25.097 1.00 58.22 302 GLU B O 1
ATOM 4635 N N . ASN B 1 261 ? 0.798 51.518 25.940 1.00 48.10 303 ASN B N 1
ATOM 4636 C CA . ASN B 1 261 ? 0.745 52.879 26.450 1.00 48.26 303 ASN B CA 1
ATOM 4637 C C . ASN B 1 261 ? 1.812 53.090 27.504 1.00 51.40 303 ASN B C 1
ATOM 4638 O O . ASN B 1 261 ? 2.434 54.147 27.572 1.00 51.41 303 ASN B O 1
ATOM 4643 N N . ARG B 1 262 ? 2.062 52.058 28.292 1.00 49.10 304 ARG B N 1
ATOM 4644 C CA . ARG B 1 262 ? 3.100 52.131 29.304 1.00 50.09 304 ARG B CA 1
ATOM 4645 C C . ARG B 1 262 ? 4.493 52.320 28.688 1.00 57.88 304 ARG B C 1
ATOM 4646 O O . ARG B 1 262 ? 5.210 53.253 29.044 1.00 52.59 304 ARG B O 1
ATOM 4654 N N . LEU B 1 263 ? 4.857 51.452 27.747 1.00 51.70 305 LEU B N 1
ATOM 4655 C CA . LEU B 1 263 ? 6.092 51.601 26.980 1.00 53.08 305 LEU B CA 1
ATOM 4656 C C . LEU B 1 263 ? 6.173 52.959 26.264 1.00 64.43 305 LEU B C 1
ATOM 4657 O O . LEU B 1 263 ? 7.223 53.608 26.233 1.00 54.87 305 LEU B O 1
ATOM 4662 N N . ASN B 1 264 ? 5.056 53.380 25.675 1.00 52.60 306 ASN B N 1
ATOM 4663 C CA . ASN B 1 264 ? 5.037 54.585 24.859 1.00 52.75 306 ASN B CA 1
ATOM 4664 C C . ASN B 1 264 ? 5.155 55.865 25.697 1.00 53.27 306 ASN B C 1
ATOM 4665 O O . ASN B 1 264 ? 5.858 56.789 25.320 1.00 54.35 306 ASN B O 1
ATOM 4670 N N . PHE B 1 265 ? 4.481 55.891 26.846 1.00 52.61 307 PHE B N 1
ATOM 4671 C CA . PHE B 1 265 ? 4.316 57.120 27.607 1.00 53.00 307 PHE B CA 1
ATOM 4672 C C . PHE B 1 265 ? 5.088 57.158 28.922 1.00 62.09 307 PHE B C 1
ATOM 4673 O O . PHE B 1 265 ? 5.528 58.218 29.348 1.00 71.87 307 PHE B O 1
ATOM 4681 N N . MET B 1 266 ? 5.245 56.016 29.582 1.00 57.99 308 MET B N 1
ATOM 4682 C CA . MET B 1 266 ? 5.927 56.012 30.878 1.00 54.87 308 MET B CA 1
ATOM 4683 C C . MET B 1 266 ? 6.755 54.749 31.136 1.00 55.18 308 MET B C 1
ATOM 4684 O O . MET B 1 266 ? 6.514 54.026 32.097 1.00 55.91 308 MET B O 1
ATOM 4689 N N . PRO B 1 267 ? 7.742 54.493 30.268 1.00 56.13 309 PRO B N 1
ATOM 4690 C CA . PRO B 1 267 ? 8.627 53.320 30.357 1.00 63.99 309 PRO B CA 1
ATOM 4691 C C . PRO B 1 267 ? 9.377 53.266 31.684 1.00 65.64 309 PRO B C 1
ATOM 4692 O O . PRO B 1 267 ? 9.564 52.187 32.253 1.00 77.41 309 PRO B O 1
ATOM 4696 N N . GLU B 1 268 ? 9.800 54.432 32.165 1.00 59.17 310 GLU B N 1
ATOM 4697 C CA . GLU B 1 268 ? 10.595 54.528 33.393 1.00 79.76 310 GLU B CA 1
ATOM 4698 C C . GLU B 1 268 ? 9.733 54.555 34.663 1.00 84.93 310 GLU B C 1
ATOM 4699 O O . GLU B 1 268 ? 10.153 54.065 35.713 1.00 88.69 310 GLU B O 1
ATOM 4705 N N . GLN B 1 269 ? 8.531 55.119 34.554 1.00 74.03 311 GLN B N 1
ATOM 4706 C CA . GLN B 1 269 ? 7.633 55.272 35.696 1.00 76.27 311 GLN B CA 1
ATOM 4707 C C . GLN B 1 269 ? 7.126 53.944 36.261 1.00 73.67 311 GLN B C 1
ATOM 4708 O O . GLN B 1 269 ? 6.868 52.996 35.516 1.00 80.11 311 GLN B O 1
ATOM 4714 N N . ARG B 1 270 ? 6.941 53.919 37.580 1.00 80.66 312 ARG B N 1
ATOM 4715 C CA . ARG B 1 270 ? 6.716 52.701 38.351 1.00 75.73 312 ARG B CA 1
ATOM 4716 C C . ARG B 1 270 ? 5.324 52.081 38.239 1.00 77.52 312 ARG B C 1
ATOM 4717 O O . ARG B 1 270 ? 5.208 50.864 38.085 1.00 87.81 312 ARG B O 1
ATOM 4725 N N . VAL B 1 271 ? 4.281 52.906 38.347 1.00 62.62 313 VAL B N 1
ATOM 4726 C CA . VAL B 1 271 ? 2.861 52.449 38.308 1.00 61.02 313 VAL B CA 1
ATOM 4727 C C . VAL B 1 271 ? 2.401 51.233 39.152 1.00 61.28 313 VAL B C 1
ATOM 4728 O O . VAL B 1 271 ? 2.737 50.073 38.857 1.00 64.37 313 VAL B O 1
ATOM 4732 N N . ILE B 1 272 ? 1.596 51.508 40.178 1.00 52.89 314 ILE B N 1
ATOM 4733 C CA . ILE B 1 272 ? 1.036 50.453 41.011 1.00 60.28 314 ILE B CA 1
ATOM 4734 C C . ILE B 1 272 ? 0.187 49.553 40.133 1.00 68.01 314 ILE B C 1
ATOM 4735 O O . ILE B 1 272 ? -0.387 50.016 39.142 1.00 72.27 314 ILE B O 1
ATOM 4740 N N . ASN B 1 273 ? 0.102 48.274 40.487 1.00 70.50 315 ASN B N 1
ATOM 4741 C CA . ASN B 1 273 ? -0.655 47.328 39.683 1.00 72.43 315 ASN B CA 1
ATOM 4742 C C . ASN B 1 273 ? -2.158 47.567 39.732 1.00 66.65 315 ASN B C 1
ATOM 4743 O O . ASN B 1 273 ? -2.833 47.515 38.706 1.00 59.81 315 ASN B O 1
ATOM 4748 N N . ASN B 1 274 ? -2.686 47.822 40.920 1.00 56.23 316 ASN B N 1
ATOM 4749 C CA . ASN B 1 274 ? -4.110 48.084 41.037 1.00 65.54 316 ASN B CA 1
ATOM 4750 C C . ASN B 1 274 ? -4.443 48.890 42.275 1.00 59.92 316 ASN B C 1
ATOM 4751 O O . ASN B 1 274 ? -3.627 49.029 43.191 1.00 51.50 316 ASN B O 1
ATOM 4756 N N . CYS B 1 275 ? -5.650 49.431 42.292 1.00 47.58 317 CYS B N 1
ATOM 4757 C CA . CYS B 1 275 ? -6.047 50.323 43.361 1.00 59.80 317 CYS B CA 1
ATOM 4758 C C . CYS B 1 275 ? -6.921 49.589 44.374 1.00 66.79 317 CYS B C 1
ATOM 4759 O O . CYS B 1 275 ? -7.460 50.205 45.299 1.00 71.34 317 CYS B O 1
ATOM 4762 N N . GLY B 1 276 ? -7.030 48.266 44.202 1.00 50.46 318 GLY B N 1
ATOM 4763 C CA . GLY B 1 276 ? -7.735 47.419 45.154 1.00 48.04 318 GLY B CA 1
ATOM 4764 C C . GLY B 1 276 ? -9.072 46.860 44.687 1.00 58.14 318 GLY B C 1
ATOM 4765 O O . GLY B 1 276 ? -9.349 46.809 43.488 1.00 40.91 318 GLY B O 1
ATOM 4766 N N . HIS B 1 277 ? -9.888 46.434 45.654 1.00 40.96 319 HIS B N 1
ATOM 4767 C CA . HIS B 1 277 ? -11.184 45.826 45.415 1.00 40.16 319 HIS B CA 1
ATOM 4768 C C . HIS B 1 277 ? -12.299 46.670 46.039 1.00 46.72 319 HIS B C 1
ATOM 4769 O O . HIS B 1 277 ? -12.149 47.220 47.128 1.00 49.98 319 HIS B O 1
ATOM 4776 N N . ILE B 1 278 ? -13.431 46.759 45.357 1.00 40.74 320 ILE B N 1
ATOM 4777 C CA . ILE B 1 278 ? -14.633 47.303 45.963 1.00 39.90 320 ILE B CA 1
ATOM 4778 C C . ILE B 1 278 ? -15.565 46.127 46.009 1.00 39.28 320 ILE B C 1
ATOM 4779 O O . ILE B 1 278 ? -16.043 45.669 44.959 1.00 39.15 320 ILE B O 1
ATOM 4784 N N . ILE B 1 279 ? -15.797 45.627 47.217 1.00 39.27 321 ILE B N 1
ATOM 4785 C CA . ILE B 1 279 ? -16.564 44.403 47.434 1.00 38.80 321 ILE B CA 1
ATOM 4786 C C . ILE B 1 279 ? -17.899 44.779 48.057 1.00 45.53 321 ILE B C 1
ATOM 4787 O O . ILE B 1 279 ? -17.949 45.407 49.117 1.00 39.36 321 ILE B O 1
ATOM 4792 N N . LYS B 1 280 ? -18.992 44.423 47.405 1.00 38.73 322 LYS B N 1
ATOM 4793 C CA . LYS B 1 280 ? -20.301 44.680 48.012 1.00 38.98 322 LYS B CA 1
ATOM 4794 C C . LYS B 1 280 ? -21.033 43.376 48.237 1.00 38.70 322 LYS B C 1
ATOM 4795 O O . LYS B 1 280 ? -21.341 42.653 47.280 1.00 38.51 322 LYS B O 1
ATOM 4801 N N . ILE B 1 281 ? -21.265 43.062 49.509 1.00 38.79 323 ILE B N 1
ATOM 4802 C CA . ILE B 1 281 ? -21.930 41.822 49.907 1.00 38.60 323 ILE B CA 1
ATOM 4803 C C . ILE B 1 281 ? -23.322 42.140 50.477 1.00 48.20 323 ILE B C 1
ATOM 4804 O O . ILE B 1 281 ? -23.488 43.107 51.207 1.00 39.46 323 ILE B O 1
ATOM 4809 N N . ASN B 1 282 ? -24.309 41.329 50.112 1.00 39.08 324 ASN B N 1
ATOM 4810 C CA . ASN B 1 282 ? -25.673 41.451 50.606 1.00 39.60 324 ASN B CA 1
ATOM 4811 C C . ASN B 1 282 ? -26.251 40.068 50.940 1.00 39.56 324 ASN B C 1
ATOM 4812 O O . ASN B 1 282 ? -26.170 39.138 50.140 1.00 48.08 324 ASN B O 1
ATOM 4817 N N . ALA B 1 283 ? -26.823 39.930 52.123 1.00 39.83 325 ALA B N 1
ATOM 4818 C CA . ALA B 1 283 ? -27.442 38.681 52.499 1.00 46.70 325 ALA B CA 1
ATOM 4819 C C . ALA B 1 283 ? -28.708 38.517 51.662 1.00 51.04 325 ALA B C 1
ATOM 4820 O O . ALA B 1 283 ? -29.368 39.488 51.285 1.00 47.31 325 ALA B O 1
ATOM 4822 N N . VAL B 1 284 ? -29.022 37.284 51.319 1.00 47.16 326 VAL B N 1
ATOM 4823 C CA . VAL B 1 284 ? -30.194 37.052 50.517 1.00 50.90 326 VAL B CA 1
ATOM 4824 C C . VAL B 1 284 ? -31.333 36.853 51.493 1.00 63.66 326 VAL B C 1
ATOM 4825 O O . VAL B 1 284 ? -32.362 37.518 51.376 1.00 71.36 326 VAL B O 1
ATOM 4829 N N . GLY B 1 297 ? -26.780 29.297 58.388 1.00 45.37 339 GLY B N 1
ATOM 4830 C CA . GLY B 1 297 ? -26.331 30.492 57.687 1.00 66.33 339 GLY B CA 1
ATOM 4831 C C . GLY B 1 297 ? -27.237 30.997 56.568 1.00 64.24 339 GLY B C 1
ATOM 4832 O O . GLY B 1 297 ? -28.385 30.562 56.413 1.00 59.07 339 GLY B O 1
ATOM 4833 N N . ARG B 1 298 ? -26.709 31.922 55.773 1.00 67.80 340 ARG B N 1
ATOM 4834 C CA . ARG B 1 298 ? -27.472 32.546 54.690 1.00 55.04 340 ARG B CA 1
ATOM 4835 C C . ARG B 1 298 ? -26.728 32.438 53.364 1.00 47.44 340 ARG B C 1
ATOM 4836 O O . ARG B 1 298 ? -25.557 32.036 53.326 1.00 38.82 340 ARG B O 1
ATOM 4844 N N . ALA B 1 299 ? -27.432 32.753 52.278 1.00 39.69 341 ALA B N 1
ATOM 4845 C CA . ALA B 1 299 ? -26.806 32.910 50.963 1.00 39.55 341 ALA B CA 1
ATOM 4846 C C . ALA B 1 299 ? -26.369 34.364 50.804 1.00 39.25 341 ALA B C 1
ATOM 4847 O O . ALA B 1 299 ? -27.039 35.262 51.294 1.00 43.30 341 ALA B O 1
ATOM 4849 N N . TYR B 1 300 ? -25.260 34.600 50.107 1.00 40.94 342 TYR B N 1
ATOM 4850 C CA . TYR B 1 300 ? -24.781 35.970 49.918 1.00 38.66 342 TYR B CA 1
ATOM 4851 C C . TYR B 1 300 ? -24.615 36.357 48.448 1.00 38.74 342 TYR B C 1
ATOM 4852 O O . TYR B 1 300 ? -24.034 35.631 47.659 1.00 42.43 342 TYR B O 1
ATOM 4861 N N . GLU B 1 301 ? -25.124 37.525 48.094 1.00 40.62 343 GLU B N 1
ATOM 4862 C CA . GLU B 1 301 ? -24.866 38.109 46.789 1.00 39.92 343 GLU B CA 1
ATOM 4863 C C . GLU B 1 301 ? -23.614 38.945 46.913 1.00 38.58 343 GLU B C 1
ATOM 4864 O O . GLU B 1 301 ? -23.477 39.719 47.863 1.00 39.93 343 GLU B O 1
ATOM 4870 N N . VAL B 1 302 ? -22.705 38.763 45.966 1.00 38.39 344 VAL B N 1
ATOM 4871 C CA . VAL B 1 302 ? -21.442 39.478 45.936 1.00 38.11 344 VAL B CA 1
ATOM 4872 C C . VAL B 1 302 ? -21.267 40.236 44.627 1.00 38.23 344 VAL B C 1
ATOM 4873 O O . VAL B 1 302 ? -21.501 39.699 43.546 1.00 38.40 344 VAL B O 1
ATOM 4877 N N . SER B 1 303 ? -20.864 41.494 44.743 1.00 38.25 345 SER B N 1
ATOM 4878 C CA . SER B 1 303 ? -20.316 42.238 43.621 1.00 38.30 345 SER B CA 1
ATOM 4879 C C . SER B 1 303 ? -18.850 42.539 43.935 1.00 38.15 345 SER B C 1
ATOM 4880 O O . SER B 1 303 ? -18.548 43.204 44.919 1.00 38.24 345 SER B O 1
ATOM 4883 N N . SER B 1 304 ? -17.932 42.032 43.121 1.00 38.07 346 SER B N 1
ATOM 4884 C CA . SER B 1 304 ? -16.512 42.239 43.400 1.00 38.08 346 SER B CA 1
ATOM 4885 C C . SER B 1 304 ? -15.858 43.007 42.253 1.00 56.37 346 SER B C 1
ATOM 4886 O O . SER B 1 304 ? -15.723 42.493 41.149 1.00 43.00 346 SER B O 1
ATOM 4889 N N . SER B 1 305 ? -15.467 44.244 42.512 1.00 38.48 347 SER B N 1
ATOM 4890 C CA . SER B 1 305 ? -14.778 45.047 41.505 1.00 44.07 347 SER B CA 1
ATOM 4891 C C . SER B 1 305 ? -13.299 45.175 41.819 1.00 38.98 347 SER B C 1
ATOM 4892 O O . SER B 1 305 ? -12.923 45.604 42.896 1.00 47.70 347 SER B O 1
ATOM 4895 N N . ILE B 1 306 ? -12.456 44.784 40.883 1.00 39.95 348 ILE B N 1
ATOM 4896 C CA . ILE B 1 306 ? -11.036 45.009 41.045 1.00 42.73 348 ILE B CA 1
ATOM 4897 C C . ILE B 1 306 ? -10.676 46.232 40.179 1.00 44.50 348 ILE B C 1
ATOM 4898 O O . ILE B 1 306 ? -11.312 46.477 39.155 1.00 45.32 348 ILE B O 1
ATOM 4903 N N . LEU B 1 307 ? -9.680 47.009 40.602 1.00 44.58 349 LEU B N 1
ATOM 4904 C CA . LEU B 1 307 ? -9.354 48.251 39.911 1.00 40.91 349 LEU B CA 1
ATOM 4905 C C . LEU B 1 307 ? -7.914 48.331 39.414 1.00 41.53 349 LEU B C 1
ATOM 4906 O O . LEU B 1 307 ? -7.213 49.245 39.791 1.00 42.25 349 LEU B O 1
ATOM 4911 N N . PRO B 1 308 ? -7.468 47.390 38.566 1.00 41.41 350 PRO B N 1
ATOM 4912 C CA . PRO B 1 308 ? -6.084 47.474 38.074 1.00 42.13 350 PRO B CA 1
ATOM 4913 C C . PRO B 1 308 ? -5.852 48.783 37.329 1.00 42.57 350 PRO B C 1
ATOM 4914 O O . PRO B 1 308 ? -6.772 49.294 36.701 1.00 47.07 350 PRO B O 1
ATOM 4918 N N . SER B 1 309 ? -4.645 49.324 37.407 1.00 43.48 351 SER B N 1
ATOM 4919 C CA . SER B 1 309 ? -4.324 50.540 36.697 1.00 44.03 351 SER B CA 1
ATOM 4920 C C . SER B 1 309 ? -4.246 50.261 35.196 1.00 55.52 351 SER B C 1
ATOM 4921 O O . SER B 1 309 ? -3.966 49.150 34.770 1.00 43.69 351 SER B O 1
ATOM 4924 N N . HIS B 1 310 ? -4.503 51.286 34.400 1.00 43.97 352 HIS B N 1
ATOM 4925 C CA . HIS B 1 310 ? -4.528 51.174 32.938 1.00 44.98 352 HIS B CA 1
ATOM 4926 C C . HIS B 1 310 ? -4.010 52.456 32.307 1.00 44.56 352 HIS B C 1
ATOM 4927 O O . HIS B 1 310 ? -4.615 53.516 32.442 1.00 44.56 352 HIS B O 1
ATOM 4934 N N . ILE B 1 311 ? -2.887 52.368 31.621 1.00 45.25 353 ILE B N 1
ATOM 4935 C CA . ILE B 1 311 ? -2.363 53.558 30.945 1.00 51.22 353 ILE B CA 1
ATOM 4936 C C . ILE B 1 311 ? -3.164 53.852 29.690 1.00 45.51 353 ILE B C 1
ATOM 4937 O O . ILE B 1 311 ? -3.310 52.999 28.831 1.00 45.99 353 ILE B O 1
ATOM 4942 N N . THR B 1 312 ? -3.711 55.057 29.623 1.00 49.58 354 THR B N 1
ATOM 4943 C CA . THR B 1 312 ? -4.424 55.522 28.448 1.00 45.31 354 THR B CA 1
ATOM 4944 C C . THR B 1 312 ? -3.574 56.594 27.780 1.00 59.66 354 THR B C 1
ATOM 4945 O O . THR B 1 312 ? -2.491 56.921 28.268 1.00 47.07 354 THR B O 1
ATOM 4949 N N . CYS B 1 313 ? -4.077 57.151 26.679 1.00 50.40 355 CYS B N 1
ATOM 4950 C CA . CYS B 1 313 ? -3.354 58.186 25.946 1.00 50.22 355 CYS B CA 1
ATOM 4951 C C . CYS B 1 313 ? -3.337 59.514 26.698 1.00 47.59 355 CYS B C 1
ATOM 4952 O O . CYS B 1 313 ? -2.768 60.483 26.211 1.00 60.46 355 CYS B O 1
ATOM 4955 N N . ASN B 1 314 ? -3.993 59.566 27.861 1.00 51.15 356 ASN B N 1
ATOM 4956 C CA . ASN B 1 314 ? -4.028 60.781 28.687 1.00 47.99 356 ASN B CA 1
ATOM 4957 C C . ASN B 1 314 ? -3.280 60.651 30.009 1.00 52.32 356 ASN B C 1
ATOM 4958 O O . ASN B 1 314 ? -2.972 61.652 30.652 1.00 52.27 356 ASN B O 1
ATOM 4963 N N . GLY B 1 315 ? -3.025 59.419 30.441 1.00 51.24 357 GLY B N 1
ATOM 4964 C CA . GLY B 1 315 ? -2.315 59.220 31.688 1.00 48.77 357 GLY B CA 1
ATOM 4965 C C . GLY B 1 315 ? -2.665 57.924 32.367 1.00 52.31 357 GLY B C 1
ATOM 4966 O O . GLY B 1 315 ? -3.028 56.951 31.711 1.00 52.64 357 GLY B O 1
ATOM 4967 N N . VAL B 1 316 ? -2.541 57.908 33.690 1.00 53.08 358 VAL B N 1
ATOM 4968 C CA . VAL B 1 316 ? -2.818 56.711 34.461 1.00 47.54 358 VAL B CA 1
ATOM 4969 C C . VAL B 1 316 ? -4.313 56.602 34.728 1.00 49.67 358 VAL B C 1
ATOM 4970 O O . VAL B 1 316 ? -4.871 57.415 35.468 1.00 48.21 358 VAL B O 1
ATOM 4974 N N . GLY B 1 317 ? -4.953 55.612 34.110 1.00 45.44 359 GLY B N 1
ATOM 4975 C CA . GLY B 1 317 ? -6.361 55.361 34.311 1.00 44.53 359 GLY B CA 1
ATOM 4976 C C . GLY B 1 317 ? -6.563 54.038 35.020 1.00 43.90 359 GLY B C 1
ATOM 4977 O O . GLY B 1 317 ? -5.628 53.490 35.591 1.00 44.26 359 GLY B O 1
ATOM 4978 N N . ILE B 1 318 ? -7.785 53.522 34.967 1.00 43.06 360 ILE B N 1
ATOM 4979 C CA . ILE B 1 318 ? -8.157 52.283 35.631 1.00 42.46 360 ILE B CA 1
ATOM 4980 C C . ILE B 1 318 ? -9.038 51.391 34.737 1.00 45.89 360 ILE B C 1
ATOM 4981 O O . ILE B 1 318 ? -9.890 51.874 33.993 1.00 45.88 360 ILE B O 1
ATOM 4986 N N . ASN B 1 319 ? -8.806 50.089 34.794 1.00 42.94 361 ASN B N 1
ATOM 4987 C CA . ASN B 1 319 ? -9.684 49.141 34.152 1.00 40.91 361 ASN B CA 1
ATOM 4988 C C . ASN B 1 319 ? -10.538 48.499 35.235 1.00 42.05 361 ASN B C 1
ATOM 4989 O O . ASN B 1 319 ? -10.102 47.581 35.907 1.00 40.37 361 ASN B O 1
ATOM 4994 N N . LYS B 1 320 ? -11.752 49.003 35.424 1.00 40.23 362 LYS B N 1
ATOM 4995 C CA . LYS B 1 320 ? -12.669 48.371 36.358 1.00 39.85 362 LYS B CA 1
ATOM 4996 C C . LYS B 1 320 ? -13.163 47.029 35.835 1.00 48.84 362 LYS B C 1
ATOM 4997 O O . LYS B 1 320 ? -13.706 46.937 34.735 1.00 39.60 362 LYS B O 1
ATOM 5003 N N . ILE B 1 321 ? -12.973 45.982 36.621 1.00 51.48 363 ILE B N 1
ATOM 5004 C CA . ILE B 1 321 ? -13.506 44.689 36.246 1.00 39.21 363 ILE B CA 1
ATOM 5005 C C . ILE B 1 321 ? -14.411 44.186 37.345 1.00 47.30 363 ILE B C 1
ATOM 5006 O O . ILE B 1 321 ? -13.969 43.973 38.473 1.00 38.81 363 ILE B O 1
ATOM 5011 N N . GLU B 1 322 ? -15.689 44.017 37.025 1.00 40.76 364 GLU B N 1
ATOM 5012 C CA . GLU B 1 322 ? -16.651 43.680 38.060 1.00 40.76 364 GLU B CA 1
ATOM 5013 C C . GLU B 1 322 ? -17.214 42.301 37.850 1.00 38.74 364 GLU B C 1
ATOM 5014 O O . GLU B 1 322 ? -17.696 41.993 36.764 1.00 39.03 364 GLU B O 1
ATOM 5020 N N . THR B 1 323 ? -17.158 41.481 38.891 1.00 38.54 365 THR B N 1
ATOM 5021 C CA . THR B 1 323 ? -17.727 40.136 38.843 1.00 38.66 365 THR B CA 1
ATOM 5022 C C . THR B 1 323 ? -18.829 39.966 39.881 1.00 52.66 365 THR B C 1
ATOM 5023 O O . THR B 1 323 ? -18.636 40.224 41.061 1.00 38.29 365 THR B O 1
ATOM 5027 N N . SER B 1 324 ? -19.997 39.534 39.448 1.00 38.90 366 SER B N 1
ATOM 5028 C CA . SER B 1 324 ? -21.074 39.408 40.401 1.00 40.80 366 SER B CA 1
ATOM 5029 C C . SER B 1 324 ? -21.546 37.976 40.397 1.00 39.21 366 SER B C 1
ATOM 5030 O O . SER B 1 324 ? -21.533 37.321 39.358 1.00 39.64 366 SER B O 1
ATOM 5033 N N . TYR B 1 325 ? -21.963 37.503 41.569 1.00 49.36 367 TYR B N 1
ATOM 5034 C CA . TYR B 1 325 ? -22.336 36.110 41.749 1.00 39.37 367 TYR B CA 1
ATOM 5035 C C . TYR B 1 325 ? -23.009 35.862 43.110 1.00 42.27 367 TYR B C 1
ATOM 5036 O O . TYR B 1 325 ? -23.031 36.734 43.982 1.00 38.92 367 TYR B O 1
ATOM 5045 N N . LEU B 1 326 ? -23.525 34.655 43.288 1.00 39.62 368 LEU B N 1
ATOM 5046 C CA . LEU B 1 326 ? -24.212 34.296 44.512 1.00 39.60 368 LEU B CA 1
ATOM 5047 C C . LEU B 1 326 ? -23.432 33.205 45.233 1.00 39.34 368 LEU B C 1
ATOM 5048 O O . LEU B 1 326 ? -23.024 32.208 44.625 1.00 39.63 368 LEU B O 1
ATOM 5053 N N . VAL B 1 327 ? -23.199 33.408 46.520 1.00 38.89 369 VAL B N 1
ATOM 5054 C CA . VAL B 1 327 ? -22.626 32.363 47.349 1.00 39.21 369 VAL B CA 1
ATOM 5055 C C . VAL B 1 327 ? -23.731 31.669 48.147 1.00 41.64 369 VAL B C 1
ATOM 5056 O O . VAL B 1 327 ? -24.278 32.246 49.098 1.00 45.14 369 VAL B O 1
ATOM 5060 N N . HIS B 1 328 ? -24.060 30.439 47.757 1.00 41.76 370 HIS B N 1
ATOM 5061 C CA . HIS B 1 328 ? -25.113 29.702 48.458 1.00 44.13 370 HIS B CA 1
ATOM 5062 C C . HIS B 1 328 ? -24.747 29.473 49.941 1.00 59.37 370 HIS B C 1
ATOM 5063 O O . HIS B 1 328 ? -23.565 29.350 50.294 1.00 39.03 370 HIS B O 1
ATOM 5070 N N . ALA B 1 329 ? -25.784 29.445 50.783 1.00 39.75 371 ALA B N 1
ATOM 5071 C CA . ALA B 1 329 ? -25.690 29.221 52.234 1.00 39.45 371 ALA B CA 1
ATOM 5072 C C . ALA B 1 329 ? -24.673 28.195 52.720 1.00 64.75 371 ALA B C 1
ATOM 5073 O O . ALA B 1 329 ? -23.819 28.511 53.538 1.00 91.27 371 ALA B O 1
ATOM 5075 N N . GLY B 1 330 ? -24.728 26.967 52.250 1.00 39.66 372 GLY B N 1
ATOM 5076 C CA . GLY B 1 330 ? -23.776 26.021 52.829 1.00 63.98 372 GLY B CA 1
ATOM 5077 C C . GLY B 1 330 ? -22.266 26.121 52.558 1.00 50.57 372 GLY B C 1
ATOM 5078 O O . GLY B 1 330 ? -21.505 25.346 53.111 1.00 44.22 372 GLY B O 1
ATOM 5079 N N . THR B 1 331 ? -21.834 27.030 51.685 1.00 38.89 373 THR B N 1
ATOM 5080 C CA . THR B 1 331 ? -20.453 27.045 51.174 1.00 43.17 373 THR B CA 1
ATOM 5081 C C . THR B 1 331 ? -19.328 27.150 52.211 1.00 45.84 373 THR B C 1
ATOM 5082 O O . THR B 1 331 ? -19.311 28.062 53.025 1.00 44.80 373 THR B O 1
ATOM 5086 N N . LEU B 1 332 ? -18.377 26.225 52.138 1.00 42.29 374 LEU B N 1
ATOM 5087 C CA . LEU B 1 332 ? -17.255 26.177 53.063 1.00 47.16 374 LEU B CA 1
ATOM 5088 C C . LEU B 1 332 ? -16.041 26.925 52.497 1.00 45.85 374 LEU B C 1
ATOM 5089 O O . LEU B 1 332 ? -15.796 26.888 51.298 1.00 38.57 374 LEU B O 1
ATOM 5094 N N . PRO B 1 333 ? -15.296 27.618 53.372 1.00 38.18 375 PRO B N 1
ATOM 5095 C CA . PRO B 1 333 ? -14.129 28.470 53.079 1.00 45.00 375 PRO B CA 1
ATOM 5096 C C . PRO B 1 333 ? -12.890 27.691 52.617 1.00 41.18 375 PRO B C 1
ATOM 5097 O O . PRO B 1 333 ? -11.951 27.584 53.400 1.00 48.42 375 PRO B O 1
ATOM 5101 N N . SER B 1 334 ? -12.896 27.136 51.403 1.00 38.96 376 SER B N 1
ATOM 5102 C CA . SER B 1 334 ? -11.700 26.517 50.821 1.00 41.93 376 SER B CA 1
ATOM 5103 C C . SER B 1 334 ? -11.794 26.564 49.300 1.00 39.74 376 SER B C 1
ATOM 5104 O O . SER B 1 334 ? -12.844 26.881 48.739 1.00 45.92 376 SER B O 1
ATOM 5107 N N . SER B 1 335 ? -10.696 26.231 48.639 1.00 40.32 377 SER B N 1
ATOM 5108 C CA . SER B 1 335 ? -10.607 26.337 47.190 1.00 42.77 377 SER B CA 1
ATOM 5109 C C . SER B 1 335 ? -11.597 25.396 46.496 1.00 50.35 377 SER B C 1
ATOM 5110 O O . SER B 1 335 ? -12.178 25.734 45.461 1.00 41.04 377 SER B O 1
ATOM 5113 N N . GLU B 1 336 ? -11.769 24.210 47.074 1.00 41.27 378 GLU B N 1
ATOM 5114 C CA . GLU B 1 336 ? -12.736 23.234 46.594 1.00 50.65 378 GLU B CA 1
ATOM 5115 C C . GLU B 1 336 ? -14.157 23.753 46.843 1.00 42.96 378 GLU B C 1
ATOM 5116 O O . GLU B 1 336 ? -14.948 23.848 45.915 1.00 41.83 378 GLU B O 1
ATOM 5122 N N . GLY B 1 337 ? -14.460 24.126 48.085 1.00 40.53 379 GLY B N 1
ATOM 5123 C CA . GLY B 1 337 ? -15.742 24.734 48.406 1.00 40.05 379 GLY B CA 1
ATOM 5124 C C . GLY B 1 337 ? -16.115 25.870 47.472 1.00 39.83 379 GLY B C 1
ATOM 5125 O O . GLY B 1 337 ? -17.200 25.882 46.912 1.00 43.32 379 GLY B O 1
ATOM 5126 N N . LEU B 1 338 ? -15.200 26.813 47.274 1.00 39.55 380 LEU B N 1
ATOM 5127 C CA . LEU B 1 338 ? -15.452 27.972 46.403 1.00 39.34 380 LEU B CA 1
ATOM 5128 C C . LEU B 1 338 ? -15.607 27.596 44.928 1.00 52.97 380 LEU B C 1
ATOM 5129 O O . LEU B 1 338 ? -16.549 28.038 44.259 1.00 41.40 380 LEU B O 1
ATOM 5134 N N . ARG B 1 339 ? -14.680 26.799 44.404 1.00 40.53 381 ARG B N 1
ATOM 5135 C CA . ARG B 1 339 ? -14.779 26.463 42.985 1.00 48.30 381 ARG B CA 1
ATOM 5136 C C . ARG B 1 339 ? -16.076 25.748 42.612 1.00 49.19 381 ARG B C 1
ATOM 5137 O O . ARG B 1 339 ? -16.579 25.945 41.511 1.00 44.62 381 ARG B O 1
ATOM 5145 N N . ASN B 1 340 ? -16.617 24.928 43.518 1.00 44.08 382 ASN B N 1
ATOM 5146 C CA . ASN B 1 340 ? -17.826 24.163 43.210 1.00 42.57 382 ASN B CA 1
ATOM 5147 C C . ASN B 1 340 ? -19.073 25.011 43.356 1.00 56.51 382 ASN B C 1
ATOM 5148 O O . ASN B 1 340 ? -20.049 24.774 42.651 1.00 42.90 382 ASN B O 1
ATOM 5153 N N . ALA B 1 341 ? -19.025 25.995 44.262 1.00 41.21 383 ALA B N 1
ATOM 5154 C CA . ALA B 1 341 ? -20.160 26.856 44.579 1.00 40.87 383 ALA B CA 1
ATOM 5155 C C . ALA B 1 341 ? -20.243 28.074 43.662 1.00 46.90 383 ALA B C 1
ATOM 5156 O O . ALA B 1 341 ? -21.299 28.684 43.506 1.00 40.77 383 ALA B O 1
ATOM 5158 N N . ILE B 1 342 ? -19.108 28.455 43.095 1.00 40.53 384 ILE B N 1
ATOM 5159 C CA . ILE B 1 342 ? -19.054 29.623 42.220 1.00 43.23 384 ILE B CA 1
ATOM 5160 C C . ILE B 1 342 ? -18.346 29.294 40.895 1.00 46.29 384 ILE B C 1
ATOM 5161 O O . ILE B 1 342 ? -17.326 29.889 40.574 1.00 43.40 384 ILE B O 1
ATOM 5166 N N . PRO B 1 343 ? -18.884 28.328 40.128 1.00 41.92 385 PRO B N 1
ATOM 5167 C CA . PRO B 1 343 ? -18.276 28.014 38.820 1.00 42.67 385 PRO B CA 1
ATOM 5168 C C . PRO B 1 343 ? -18.403 29.207 37.874 1.00 42.54 385 PRO B C 1
ATOM 5169 O O . PRO B 1 343 ? -19.260 30.054 38.107 1.00 57.83 385 PRO B O 1
ATOM 5173 N N . PRO B 1 344 ? -17.577 29.253 36.813 1.00 54.16 386 PRO B N 1
ATOM 5174 C CA . PRO B 1 344 ? -17.619 30.234 35.713 1.00 43.05 386 PRO B CA 1
ATOM 5175 C C . PRO B 1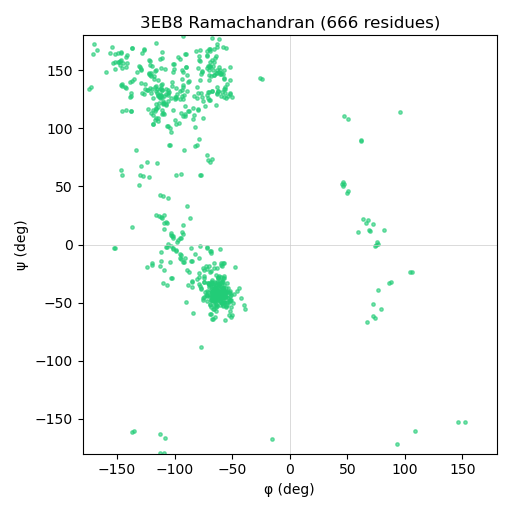 344 ? -19.040 30.624 35.233 1.00 44.95 386 PRO B C 1
ATOM 5176 O O . PRO B 1 344 ? -19.353 31.819 35.176 1.00 42.89 386 PRO B O 1
ATOM 5180 N N . GLU B 1 345 ? -19.872 29.640 34.908 1.00 44.43 387 GLU B N 1
ATOM 5181 C CA . GLU B 1 345 ? -21.216 29.914 34.397 1.00 48.21 387 GLU B CA 1
ATOM 5182 C C . GLU B 1 345 ? -22.071 30.740 35.357 1.00 60.35 387 GLU B C 1
ATOM 5183 O O . GLU B 1 345 ? -23.077 31.312 34.949 1.00 44.66 387 GLU B O 1
ATOM 5189 N N . SER B 1 346 ? -21.688 30.791 36.630 1.00 43.33 388 SER B N 1
ATOM 5190 C CA . SER B 1 346 ? -22.502 31.506 37.601 1.00 45.56 388 SER B CA 1
ATOM 5191 C C . SER B 1 346 ? -22.010 32.931 37.882 1.00 41.76 388 SER B C 1
ATOM 5192 O O . SER B 1 346 ? -22.559 33.625 38.742 1.00 41.29 388 SER B O 1
ATOM 5195 N N . ARG B 1 347 ? -20.965 33.362 37.194 1.00 41.57 389 ARG B N 1
ATOM 5196 C CA . ARG B 1 347 ? -20.440 34.706 37.442 1.00 43.88 389 ARG B CA 1
ATOM 5197 C C . ARG B 1 347 ? -20.706 35.614 36.248 1.00 41.09 389 ARG B C 1
ATOM 5198 O O . ARG B 1 347 ? -20.448 35.251 35.105 1.00 51.52 389 ARG B O 1
ATOM 5206 N N . GLN B 1 348 ? -21.207 36.802 36.525 1.00 40.75 390 GLN B N 1
ATOM 5207 C CA . GLN B 1 348 ? -21.361 37.802 35.485 1.00 44.35 390 GLN B CA 1
ATOM 5208 C C . GLN B 1 348 ? -20.260 38.843 35.607 1.00 40.32 390 GLN B C 1
ATOM 5209 O O . GLN B 1 348 ? -20.058 39.457 36.668 1.00 39.76 390 GLN B O 1
ATOM 5215 N N . VAL B 1 349 ? -19.566 39.026 34.488 1.00 40.56 391 VAL B N 1
ATOM 5216 C CA . VAL B 1 349 ? -18.343 39.811 34.410 1.00 40.16 391 VAL B CA 1
ATOM 5217 C C . VAL B 1 349 ? -18.556 41.017 33.513 1.00 40.31 391 VAL B C 1
ATOM 5218 O O . VAL B 1 349 ? -19.179 40.917 32.466 1.00 40.89 391 VAL B O 1
ATOM 5222 N N . SER B 1 350 ? -18.064 42.166 33.941 1.00 39.90 392 SER B N 1
ATOM 5223 C CA . SER B 1 350 ? -18.284 43.402 33.199 1.00 40.05 392 SER B CA 1
ATOM 5224 C C . SER B 1 350 ? -17.027 44.260 33.257 1.00 42.93 392 SER B C 1
ATOM 5225 O O . SER B 1 350 ? -16.235 44.125 34.194 1.00 43.64 392 SER B O 1
ATOM 5228 N N . PHE B 1 351 ? -16.820 45.096 32.237 1.00 40.05 393 PHE B N 1
ATOM 5229 C CA . PHE B 1 351 ? -15.569 45.841 32.078 1.00 40.01 393 PHE B CA 1
ATOM 5230 C C . PHE B 1 351 ? -15.863 47.312 31.825 1.00 40.11 393 PHE B C 1
ATOM 5231 O O . PHE B 1 351 ? -16.907 47.655 31.275 1.00 40.33 393 PHE B O 1
ATOM 5239 N N . ALA B 1 352 ? -14.916 48.169 32.190 1.00 41.05 394 ALA B N 1
ATOM 5240 C CA . ALA B 1 352 ? -14.936 49.582 31.829 1.00 40.32 394 ALA B CA 1
ATOM 5241 C C . ALA B 1 352 ? -13.527 50.104 31.962 1.00 40.48 394 ALA B C 1
ATOM 5242 O O . ALA B 1 352 ? -12.756 49.611 32.787 1.00 46.73 394 ALA B O 1
ATOM 5244 N N . ILE B 1 353 ? -13.191 51.076 31.121 1.00 44.79 395 ILE B N 1
ATOM 5245 C CA . ILE B 1 353 ? -11.940 51.812 31.196 1.00 41.16 395 ILE B CA 1
ATOM 5246 C C . ILE B 1 353 ? -12.298 53.199 31.699 1.00 46.44 395 ILE B C 1
ATOM 5247 O O . ILE B 1 353 ? -13.217 53.823 31.170 1.00 42.30 395 ILE B O 1
ATOM 5252 N N . ILE B 1 354 ? -11.595 53.657 32.736 1.00 46.91 396 ILE B N 1
ATOM 5253 C CA . ILE B 1 354 ? -11.732 55.008 33.264 1.00 42.17 396 ILE B CA 1
ATOM 5254 C C . ILE B 1 354 ? -10.416 55.731 32.996 1.00 59.80 396 ILE B C 1
ATOM 5255 O O . ILE B 1 354 ? -9.354 55.297 33.427 1.00 43.03 396 ILE B O 1
ATOM 5260 N N . SER B 1 355 ? -10.492 56.829 32.268 1.00 43.26 397 SER B N 1
ATOM 5261 C CA . SER B 1 355 ? -9.311 57.566 31.876 1.00 48.03 397 SER B CA 1
ATOM 5262 C C . SER B 1 355 ? -9.345 58.967 32.460 1.00 49.49 397 SER B C 1
ATOM 5263 O O . SER B 1 355 ? -10.420 59.551 32.595 1.00 53.10 397 SER B O 1
ATOM 5266 N N . PRO B 1 356 ? -8.165 59.501 32.827 1.00 51.34 398 PRO B N 1
ATOM 5267 C CA . PRO B 1 356 ? -8.028 60.926 33.134 1.00 50.48 398 PRO B CA 1
ATOM 5268 C C . PRO B 1 356 ? -8.352 61.694 31.875 1.00 56.54 398 PRO B C 1
ATOM 5269 O O . PRO B 1 356 ? -8.108 61.192 30.780 1.00 46.36 398 PRO B O 1
ATOM 5273 N N . ASP B 1 357 ? -8.875 62.898 32.023 1.00 58.09 399 ASP B N 1
ATOM 5274 C CA . ASP B 1 357 ? -9.056 63.788 30.884 1.00 52.64 399 ASP B CA 1
ATOM 5275 C C . ASP B 1 357 ? -7.676 64.236 30.377 1.00 62.77 399 ASP B C 1
ATOM 5276 O O . ASP B 1 357 ? -6.655 63.930 31.018 1.00 48.98 399 ASP B O 1
#

Radius of gyration: 28.89 Å; Cα contacts (8 Å, |Δi|>4): 1409; chains: 2; bounding box: 105×56×57 Å

Sequence (670 aa):
AEKHSEKKLMDSFSPSLSQDKMDGEFAHANIDGISIRLCLNKGICSVFYLDGDKIQSTQLSSKEYNNLLSSLPPKQFNLGKVHTITAPVSGNFKTHKPAPEVIETAINCCTSIIPNDDYFHVKDTDFNSVWHDIYRDIRASDSNSTKIYFNNIEIPLKLIADLINELGINEFIDSKKELQMLSYNQVNKIINSNFPQQDLCFQTEKLLFTSLFQDPAFISALTSAFWQSLHITSSSVEHIYAQIMSENIENRLNFMPEQRVINNCGHIIKINAVRAYEVSSSILPSHITCNGVGINKIETSYLVHAGTLPSSEGLRNAIPPESRQVSFAIISPDLAEKHSEKKLMDSFSPSLSQDKMDGEFAHANIDGISIRLCLNKGICSVFYLDGDKIQSTQLSSKEYNNLLSSLPPKQFNLGKVHTITAPVSGNFKTHKPAPEVIETAINCCTSIIPNDDYFHVKDTDFNSVWHDIYRDIRASDSNSTKIYFNNIEIPLKLIADLINELGINEFIDSKKELQMLSYNQVNKIINSNFPQQDLCFQTEKLLFTSLFQDPAFISALTSAFWQSLHITSSSVEHIYAQIMSENIENRLNFMPEQRVINNCGHIIKINAVGRAYEVSSSILPSHITCNGVGINKIETSYLVHAGTLPSSEGLRNAIPPESRQVSFAIISPD

Nearest PDB structures (foldseek):
  3eb8-assembly3_A  TM=1.003E+00  e=9.657E-73  Shigella flexneri
  3eb8-assembly3_B-2  TM=9.860E-01  e=1.297E-67  Shigella flexneri
  4fmb-assembly2_C  TM=9.797E-01  e=3.781E-63  Shigella flexneri
  4fmb-assembly1_A  TM=9.778E-01  e=5.704E-63  Shigella flexneri
  3ee1-assembly2_B  TM=9.634E-01  e=3.656E-55  Shigella flexneri

Foldseek 3Di:
DVVVVLLVFLAQKDAPPDPPADEQWGIWHDDDQKMWTWGADPLWIKIWIDNPHDIDMDTDDPVVVLVSQLSHWQEETANVDAEERAFPFFAAAQDQADDPRQVVSLLTGHFHWQDPPAWDWQDPCFQLCLLQLVQVQLVPCVQFPEWAAEPPHTDDSVLVVLLSVVLVRYNPRGSQDFGDADDLVSSLVSLCVPQVDDDPVSVVVSVVVSVVSRQQLNVQQVSSLRRPCLARTHPRSVVVVVVQVVQQVVLCVVRPVPHNHDFWRGWYWYWYVPVKIKIKIWTWTWGRDNRHIHTKIKIKIAIRDRPQTNHSVSNCVRRPSVGIIITIYIYDHD/DVCVVVLLVPLQQKDAPPDPPADEQWGIKGDDDQKMWTWGADPLWIKIWIDRPHDIDMDTDDPVVVLVVQLSHWAEETANVDAEEHAFAFFAAAQDQEDDPRQVVSLVTGYFHWQDAPQWDWQDPCFQLCLLVLVQVQLVCCVQAPEWEDEVPHTDPSQLVVLLSVQQVRHPPDRSQDFTDQDDLVSLLVSLCVVLVDDDDVSVVVSVVVSVVSNQQLNVLQVSLLRRPCLQVTHPRSVVVVVVQVVQQVVLCVVRPVPHNHDQWRHWYWYWYFPVGKIKIKIWTWGWGRDPRHIHTKIKIKIFMRGRPATRHSVSNSVRCPSVGIIITIYIYDYD

Secondary structure (DSSP, 8-state):
-HHHHHHHHHHT-EE---TTPPTTEEEEEEETTEEEEEEEETTEEEEEEEETT--EEEEPPHHHHHHHHHHS-S-EE--SS--EEEESS---SS-SS--HHHHHHHHH--EEE---SSBPPP-TTTTTTHHHHHHHHHHTGGGS--EEEETTEEPPHHHHHHHHHHTT--TTS-TT--PPPPPHHHHHHHHHHH----SHHHHHHHHHHHHTTS-HHHHHHHHHTT-TTTT--BHHHHHHHHHHHHHHHHHHHHH-SS----SEEEEEEEEEE---EEEEEEEEEEEEETTEEEEEEEEEEEEE-TT--SSHHHHHHHS-GGG-EEEEEEEEE-/---TTHHHHTTTT-EE---TTPPTTEEEEEEETTEEEEEEEETTEEEEEEEETT--EEEEPPHHHHHHHHHHS-S-EE--SS--EEEESS---SS-SS--HHHHHHHHH--EEE---SSBPPP-TTTTTTHHHHHHHHHHTGGGS--EEEETTEEPPHHHHHHHHHHTT-SSSS-TTPPPPPPPHHHHHHHHHHH--S--HHHHHHHHHHHHTTS-HHHHHHHHHTT-TTTT--BHHHHHHHHHHHHHHHHHHHHH-SS----SEEEEEEEEEE----EEEEEEEEEEEEETTEEEEEEEEEEEEE-TT--SSHHHHHHHS-GGG-EEEEEEEEE-

B-factor: mean 62.42, std 20.47, range [28.94, 164.39]